Protein AF-A0A2D7L7L6-F1 (afdb_monomer_lite)

Sequence (469 aa):
MKVVTRQFTAPQSDILLRILAHRPRNQDELLLHSGGPVTDLSGHSMLPALDSLRFLFFEPWGVEHSDGSALAGEVILGSPPPLVMIRQRMVDGRWISEEETRPASLDEALSEISEHEVNVQHSGAYSTPVTPGGFAGLLGYDLGRWSNSVRLAHTPAPGTLLGVLWRCDAWWVEERESGELRLIALEGHDWLDDELPEFAPVEIPGRPEPRVPESESDSEHARKVEQIRDSIRGGHLYQVNYGRRWQSEMHGQPWDAFLRMTRSNPAPFASWMNVADHGWAVASASPERLLRLDSGLISTRPIKGTRARGANDAADLALRTELATSPKEMAEHLMLVDLERHDLSAVCEPGSVHWTDCRIEALANVQHLVSGVEGQLSSSTSAGEALSALFPGGSITGCPKVVTMSAIDELEQAPRSAWTGSIGHLNQSAGQADWNILIRTMEARSGPDNWHATVQAGGGVVIDSNPAD

Foldseek 3Di:
DAKDKDKDADDDPPLVLLVVVPDDLLAWFKKFAAAFDDDPLQFKIKGFDQQFKKKWKWAADDAQDDPDALLLLRFDFAFHFFIWIWMWTHDPNDTDTDDIDGHSAQLSVVVVQLVQFDQYDDPDDDDDQDAARFKFWWAWQLSLSRLGRGTFRFHDDGGDTRMMIGRGQWMWMQGPVNRMTMIMGDPPDPCVVDDSDDGDDDDQDDDDDDDFFDWDDLVLLLVLLVSNLVSVVVVSFFKFWAKIKTKDFDDDDVSSVLSVCCVPQPESRWMWIARNVQQKIKTFRFNFWLWWWAPQKIKGKDWWFKDWAAPDPVRRVVSQVCRVPPPVRVVVRVVLLVVVLVLVCVFADPPFWDKADFDWDDTDTMIITMIMIIGGGDPPHFPSNSCSSCPQPCQNQHPPRNSSVRNNCVSVVHGRRRAQIWTWIDNRSNRTIIIGGRARMWMWGDDPPTIMIMHMDTHIRGNPDRSSD

Secondary structure (DSSP, 8-state):
--EEEEEESSPPTTHHHHHHHTS-TTS-EEEEE--SS--TTSSEEEEE--SSEEEEEEPPS------S-GGGT---B-PPSPPEEEEEEEETTEEEEEEEE--SSHHHHHHHHHTTS-------S---S--TTEEEEEE-GGGHHHHS-B--SSPPPTT-EEEEEEEESEEEEEETTTTEEEEEEETT-GGGG---PPPPP---PPPPPP---B---HHHHHHHHHHHHHHHHTTS-SEEEEEEEEEEEE-S-HHHHHHHHHHHS--TEEEEEEEGGGTEEEEEEE--EEEEEETTEEEEE-EEEEEEPPSSHHHHHHHHHHHHH-HHHHHHHHHHHHHHHHHHHTTBPTT--EEEEEEEEE-SSEEEEEEEEEEEBPTT--HHHHHHHHPSPHHHHEESHHHHHHHHHHHH-S--TTTTSEEEEEETTTTEEEEE---SEEEEEE-SSSEEEEEEEEEEE-TT--TT-

pLDDT: mean 91.41, std 7.71, range [44.19, 98.88]

Radius of gyration: 21.67 Å; chains: 1; bounding box: 55×52×61 Å

Structure (mmCIF, N/CA/C/O backbone):
data_AF-A0A2D7L7L6-F1
#
_entry.id   AF-A0A2D7L7L6-F1
#
loop_
_atom_site.group_PDB
_atom_site.id
_atom_site.type_symbol
_atom_site.label_atom_id
_atom_site.label_alt_id
_atom_site.label_comp_id
_atom_site.label_asym_id
_atom_site.label_entity_id
_atom_site.label_seq_id
_atom_site.pdbx_PDB_ins_code
_atom_site.Cartn_x
_atom_site.Cartn_y
_atom_site.Cartn_z
_atom_site.occupancy
_atom_site.B_iso_or_equiv
_atom_site.auth_seq_id
_atom_site.auth_comp_id
_atom_site.auth_asym_id
_atom_site.auth_atom_id
_atom_site.pdbx_PDB_model_num
ATOM 1 N N . MET A 1 1 ? -7.674 5.287 27.754 1.00 83.75 1 MET A N 1
ATOM 2 C CA . MET A 1 1 ? -8.467 4.038 27.868 1.00 83.75 1 MET A CA 1
ATOM 3 C C . MET A 1 1 ? -7.544 2.885 28.260 1.00 83.75 1 MET A C 1
ATOM 5 O O . MET A 1 1 ? -6.334 3.038 28.100 1.00 83.75 1 MET A O 1
ATOM 9 N N . LYS A 1 2 ? -8.054 1.782 28.822 1.00 87.94 2 LYS A N 1
ATOM 10 C CA . LYS A 1 2 ? -7.248 0.569 29.058 1.00 87.94 2 LYS A CA 1
ATOM 11 C C . LYS A 1 2 ? -7.347 -0.375 27.863 1.00 87.94 2 LYS A C 1
ATOM 13 O O . LYS A 1 2 ? -8.358 -0.369 27.165 1.00 87.94 2 LYS A O 1
ATOM 18 N N . VAL A 1 3 ? -6.308 -1.180 27.667 1.00 89.88 3 VAL A N 1
ATOM 19 C CA . VAL A 1 3 ? -6.281 -2.269 26.685 1.00 89.88 3 VAL A CA 1
ATOM 20 C C . VAL A 1 3 ? -6.480 -3.591 27.418 1.00 89.88 3 VAL A C 1
ATOM 22 O O . VAL A 1 3 ? -5.877 -3.817 28.468 1.00 89.88 3 VAL A O 1
ATOM 25 N N . VAL A 1 4 ? -7.329 -4.450 26.865 1.00 91.56 4 VAL A N 1
ATOM 26 C CA . VAL A 1 4 ? -7.594 -5.804 27.352 1.00 91.56 4 VAL A CA 1
ATOM 27 C C . VAL A 1 4 ? -7.119 -6.796 26.295 1.00 91.56 4 VAL A C 1
ATOM 29 O O . VAL A 1 4 ? -7.424 -6.641 25.112 1.00 91.56 4 VAL A O 1
ATOM 32 N N . THR A 1 5 ? -6.392 -7.825 26.732 1.00 91.25 5 THR A N 1
ATOM 33 C CA . THR A 1 5 ? -5.881 -8.885 25.856 1.00 91.25 5 THR A CA 1
ATOM 34 C C . THR A 1 5 ? -6.440 -10.238 26.282 1.00 91.25 5 THR A C 1
ATOM 36 O O . THR A 1 5 ? -6.326 -10.616 27.449 1.00 91.25 5 THR A O 1
ATOM 39 N N . ARG A 1 6 ? -7.008 -10.988 25.333 1.00 91.69 6 ARG A N 1
ATOM 40 C CA . ARG A 1 6 ? -7.386 -12.401 25.488 1.00 91.69 6 ARG A CA 1
ATOM 41 C C . ARG A 1 6 ? -6.492 -13.261 24.599 1.00 91.69 6 ARG A C 1
ATOM 43 O O . ARG A 1 6 ? -6.263 -12.924 23.442 1.00 91.69 6 ARG A O 1
ATOM 50 N N . GLN A 1 7 ? -5.998 -14.367 25.141 1.00 89.38 7 GLN A N 1
ATOM 51 C CA . GLN A 1 7 ? -5.117 -15.305 24.445 1.00 89.38 7 GLN A CA 1
ATOM 52 C C . GLN A 1 7 ? -5.858 -16.612 24.164 1.00 89.38 7 GLN A C 1
ATOM 54 O O . GLN A 1 7 ? -6.589 -17.113 25.020 1.00 89.38 7 GLN A O 1
ATOM 59 N N . PHE A 1 8 ? -5.641 -17.166 22.975 1.00 87.31 8 PHE A N 1
ATOM 60 C CA . PHE A 1 8 ? -6.242 -18.405 22.500 1.00 87.31 8 PHE A CA 1
ATOM 61 C C . PHE A 1 8 ? -5.126 -19.343 22.035 1.00 87.31 8 PHE A C 1
ATOM 63 O O . PHE A 1 8 ? -4.297 -18.986 21.196 1.00 87.31 8 PHE A O 1
ATOM 70 N N . THR A 1 9 ? -5.082 -20.547 22.603 1.00 73.94 9 THR A N 1
ATOM 71 C CA . THR A 1 9 ? -4.062 -21.554 22.296 1.00 73.94 9 THR A CA 1
ATOM 72 C C . THR A 1 9 ? -4.575 -22.544 21.251 1.00 73.94 9 THR A C 1
ATOM 74 O O . THR A 1 9 ? -5.731 -22.958 21.299 1.00 73.94 9 THR A O 1
ATOM 77 N N . ALA A 1 10 ? -3.704 -22.935 20.315 1.00 63.47 10 ALA A N 1
ATOM 78 C CA . ALA A 1 10 ? -4.010 -23.859 19.214 1.00 63.47 10 ALA A CA 1
ATOM 79 C C . ALA A 1 10 ? -5.203 -23.445 18.313 1.00 63.47 10 ALA A C 1
ATOM 81 O O . ALA A 1 10 ? -6.125 -24.241 18.108 1.00 63.47 10 ALA A O 1
ATOM 82 N N . PRO A 1 11 ? -5.206 -22.221 17.749 1.00 66.06 11 PRO A N 1
ATOM 83 C CA . PRO A 1 11 ? -6.185 -21.830 16.742 1.00 66.06 11 PRO A CA 1
ATOM 84 C C . PRO A 1 11 ? -6.071 -22.710 15.486 1.00 66.06 11 PRO A C 1
ATOM 86 O O . PRO A 1 11 ? -5.034 -23.311 15.194 1.00 66.06 11 PRO A O 1
ATOM 89 N N . GLN A 1 12 ? -7.160 -22.784 14.721 1.00 71.06 12 GLN A N 1
ATOM 90 C CA . GLN A 1 12 ? -7.157 -23.449 13.418 1.00 71.06 12 GLN A CA 1
ATOM 91 C C . GLN A 1 12 ? -6.136 -22.781 12.482 1.00 71.06 12 GLN A C 1
ATOM 93 O O . GLN A 1 12 ? -5.906 -21.579 12.573 1.00 71.06 12 GLN A O 1
ATOM 98 N N . SER A 1 13 ? -5.567 -23.526 11.530 1.00 75.50 13 SER A N 1
ATOM 99 C CA . SER A 1 13 ? -4.729 -22.905 10.497 1.00 75.50 13 SER A CA 1
ATOM 100 C C . SER A 1 13 ? -5.530 -21.864 9.713 1.00 75.50 13 SER A C 1
ATOM 102 O O . SER A 1 13 ? -6.710 -22.093 9.409 1.00 75.50 13 SER A O 1
ATOM 104 N N . ASP A 1 14 ? -4.885 -20.756 9.351 1.00 83.75 14 ASP A N 1
ATOM 105 C CA . ASP A 1 14 ? -5.500 -19.673 8.579 1.00 83.75 14 ASP A CA 1
ATOM 106 C C . ASP A 1 14 ? -6.738 -19.076 9.275 1.00 83.75 14 ASP A C 1
ATOM 108 O O . ASP A 1 14 ? -7.714 -18.692 8.623 1.00 83.75 14 ASP A O 1
ATOM 112 N N . ILE A 1 15 ? -6.733 -19.025 10.613 1.00 90.44 15 ILE A N 1
ATOM 113 C CA . ILE A 1 15 ? -7.902 -18.636 11.413 1.00 90.44 15 ILE A CA 1
ATOM 114 C C . ILE A 1 15 ? -8.471 -17.275 11.006 1.00 90.44 15 ILE A C 1
ATOM 116 O O . ILE A 1 15 ? -9.685 -17.130 10.905 1.00 90.44 15 ILE A O 1
ATOM 120 N N . LEU A 1 16 ? -7.626 -16.293 10.683 1.00 93.75 16 LEU A N 1
ATOM 121 C CA . LEU A 1 16 ? -8.101 -14.968 10.273 1.00 93.75 16 LEU A CA 1
ATOM 122 C C . LEU A 1 16 ? -8.796 -14.993 8.904 1.00 93.75 16 LEU A C 1
ATOM 124 O O . LEU A 1 16 ? -9.807 -14.316 8.713 1.00 93.75 16 LEU A O 1
ATOM 128 N N . LEU A 1 17 ? -8.309 -15.820 7.969 1.00 93.25 17 LEU A N 1
ATOM 129 C CA . LEU A 1 17 ? -8.978 -16.043 6.684 1.00 93.25 17 LEU A CA 1
ATOM 130 C C . LEU A 1 17 ? -10.334 -16.723 6.891 1.00 93.25 17 LEU A C 1
ATOM 132 O O . LEU A 1 17 ? -11.299 -16.376 6.213 1.00 93.25 17 LEU A O 1
ATOM 136 N N . ARG A 1 18 ? -10.425 -17.654 7.848 1.00 92.25 18 ARG A N 1
ATOM 137 C CA . ARG A 1 18 ? -11.686 -18.307 8.220 1.00 92.25 18 ARG A CA 1
ATOM 138 C C . ARG A 1 18 ? -12.674 -17.326 8.838 1.00 92.25 18 ARG A C 1
ATOM 140 O O . ARG A 1 18 ? -13.819 -17.311 8.398 1.00 92.25 18 ARG A O 1
ATOM 147 N N . ILE A 1 19 ? -12.241 -16.489 9.785 1.00 91.31 19 ILE A N 1
ATOM 148 C CA . ILE A 1 19 ? -13.092 -15.455 10.396 1.00 91.31 19 ILE A CA 1
ATOM 149 C C . ILE A 1 19 ? -13.698 -14.575 9.299 1.00 91.31 19 ILE A C 1
ATOM 151 O O . ILE A 1 19 ? -14.915 -14.416 9.248 1.00 91.31 19 ILE A O 1
ATOM 155 N N . LEU A 1 20 ? -12.874 -14.060 8.380 1.00 92.38 20 LEU A N 1
ATOM 156 C CA . LEU A 1 20 ? -13.361 -13.230 7.277 1.00 92.38 20 LEU A CA 1
ATOM 157 C C . LEU A 1 20 ? -14.270 -13.991 6.309 1.00 92.38 20 LEU A C 1
ATOM 159 O O . LEU A 1 20 ? -15.306 -13.467 5.921 1.00 92.38 20 LEU A O 1
ATOM 163 N N . ALA A 1 21 ? -13.942 -15.237 5.957 1.00 90.81 21 ALA A N 1
ATOM 164 C CA . ALA A 1 21 ? -14.760 -16.052 5.056 1.00 90.81 21 ALA A CA 1
ATOM 165 C C . ALA A 1 21 ? -16.200 -16.279 5.549 1.00 90.81 21 ALA A C 1
ATOM 167 O O . ALA A 1 21 ? -17.084 -16.511 4.726 1.00 90.81 21 ALA A O 1
ATOM 168 N N . HIS A 1 22 ? -16.438 -16.199 6.862 1.00 87.44 22 HIS A N 1
ATOM 169 C CA . HIS A 1 22 ? -17.763 -16.363 7.467 1.00 87.44 22 HIS A CA 1
ATOM 170 C C . HIS A 1 22 ? -18.472 -15.027 7.750 1.00 87.44 22 HIS A C 1
ATOM 172 O O . HIS A 1 22 ? -19.612 -15.037 8.221 1.00 87.44 22 HIS A O 1
ATOM 178 N N . ARG A 1 23 ? -17.841 -13.878 7.461 1.00 86.31 23 ARG A N 1
ATOM 179 C CA . ARG A 1 23 ? -18.483 -12.564 7.582 1.00 86.31 23 ARG A CA 1
ATOM 180 C C . ARG A 1 23 ? -19.318 -12.228 6.337 1.00 86.31 23 ARG A C 1
ATOM 182 O O . ARG A 1 23 ? -18.954 -12.601 5.219 1.00 86.31 23 ARG A O 1
ATOM 189 N N . PRO A 1 24 ? -20.440 -11.505 6.502 1.00 82.38 24 PRO A N 1
ATOM 190 C CA . PRO A 1 24 ? -21.170 -10.929 5.379 1.00 82.38 24 PRO A CA 1
ATOM 191 C C . PRO A 1 24 ? -20.285 -9.980 4.556 1.00 82.38 24 PRO A C 1
ATOM 193 O O . PRO A 1 24 ? -19.643 -9.095 5.108 1.00 82.38 24 PRO A O 1
ATOM 196 N N . ARG A 1 25 ? -20.304 -10.110 3.223 1.00 82.06 25 ARG A N 1
ATOM 197 C CA . ARG A 1 25 ? -19.483 -9.292 2.300 1.00 82.06 25 ARG A CA 1
ATOM 198 C C . ARG A 1 25 ? -20.045 -7.901 1.993 1.00 82.06 25 ARG A C 1
ATOM 200 O O . ARG A 1 25 ? -19.549 -7.209 1.112 1.00 82.06 25 ARG A O 1
ATOM 207 N N . ASN A 1 26 ? -21.118 -7.507 2.670 1.00 82.62 26 ASN A N 1
ATOM 208 C CA . ASN A 1 26 ? -21.762 -6.201 2.517 1.00 82.62 26 ASN A CA 1
ATOM 209 C C . ASN A 1 26 ? -21.235 -5.158 3.516 1.00 82.62 26 ASN A C 1
ATOM 211 O O . ASN A 1 26 ? -21.843 -4.100 3.661 1.00 82.62 26 ASN A O 1
ATOM 215 N N . GLN A 1 27 ? -20.143 -5.470 4.211 1.00 91.88 27 GLN A N 1
ATOM 216 C CA . GLN A 1 27 ? -19.455 -4.590 5.145 1.00 91.88 27 GLN A CA 1
ATOM 217 C C . GLN A 1 27 ? -18.013 -4.374 4.691 1.00 91.88 27 GLN A C 1
ATOM 219 O O . GLN A 1 27 ? -17.491 -5.125 3.860 1.00 91.88 27 GLN A O 1
ATOM 224 N N . ASP A 1 28 ? -17.388 -3.339 5.242 1.00 97.19 28 ASP A N 1
ATOM 225 C CA . ASP A 1 28 ? -15.974 -3.094 5.010 1.00 97.19 28 ASP A CA 1
ATOM 226 C C . ASP A 1 28 ? -15.135 -4.233 5.602 1.00 97.19 28 ASP A C 1
ATOM 228 O O . ASP A 1 28 ? -15.452 -4.792 6.655 1.00 97.19 28 ASP A O 1
ATOM 232 N N . GLU A 1 29 ? -14.049 -4.579 4.921 1.00 97.75 29 GLU A N 1
ATOM 233 C CA . GLU A 1 29 ? -13.132 -5.632 5.340 1.00 97.75 29 GLU A CA 1
ATOM 234 C C . GLU A 1 29 ? -11.691 -5.171 5.167 1.00 97.75 29 GLU A C 1
ATOM 236 O O . GLU A 1 29 ? -11.353 -4.526 4.175 1.00 97.75 29 GLU A O 1
ATOM 241 N N . LEU A 1 30 ? -10.833 -5.558 6.109 1.00 98.50 30 LEU A N 1
ATOM 242 C CA . LEU A 1 30 ? -9.394 -5.337 6.059 1.00 98.50 30 LEU A CA 1
ATOM 243 C C . LEU A 1 30 ? -8.694 -6.547 6.677 1.00 98.50 30 LEU A C 1
ATOM 245 O O . LEU A 1 30 ? -9.057 -6.995 7.761 1.00 98.50 30 LEU A O 1
ATOM 249 N N . LEU A 1 31 ? -7.686 -7.071 5.992 1.00 98.50 31 LEU A N 1
ATOM 250 C CA . LEU A 1 31 ? -6.783 -8.094 6.502 1.00 98.50 31 LEU A CA 1
ATOM 251 C C . LEU A 1 31 ? -5.353 -7.711 6.153 1.00 98.50 31 LEU A C 1
ATOM 253 O O . LEU A 1 31 ? -5.036 -7.520 4.978 1.00 98.50 31 LEU A O 1
ATOM 257 N N . LEU A 1 32 ? -4.486 -7.688 7.157 1.00 98.12 32 LEU A N 1
ATOM 258 C CA . LEU A 1 32 ? -3.041 -7.601 6.984 1.00 98.12 32 LEU A CA 1
ATOM 259 C C . LEU A 1 32 ? -2.487 -9.015 7.197 1.00 98.12 32 LEU A C 1
ATOM 261 O O . LEU A 1 32 ? -2.417 -9.498 8.322 1.00 98.12 32 LEU A O 1
ATOM 265 N N . HIS A 1 33 ? -2.192 -9.734 6.119 1.00 96.19 33 HIS A N 1
ATOM 266 C CA . HIS A 1 33 ? -1.905 -11.166 6.143 1.00 96.19 33 HIS A CA 1
ATOM 267 C C . HIS A 1 33 ? -0.435 -11.461 5.838 1.00 96.19 33 HIS A C 1
ATOM 269 O O . HIS A 1 33 ? 0.049 -11.215 4.734 1.00 96.19 33 HIS A O 1
ATOM 275 N N . SER A 1 34 ? 0.252 -12.090 6.787 1.00 94.19 34 SER A N 1
ATOM 276 C CA . SER A 1 34 ? 1.603 -12.594 6.559 1.00 94.19 34 SER A CA 1
ATOM 277 C C . SER A 1 34 ? 1.564 -14.022 6.029 1.00 94.19 34 SER A C 1
ATOM 279 O O . SER A 1 34 ? 1.130 -14.945 6.717 1.00 94.19 34 SER A O 1
ATOM 281 N N . GLY A 1 35 ? 2.076 -14.224 4.818 1.00 90.38 35 GLY A N 1
ATOM 282 C CA . GLY A 1 35 ? 2.288 -15.539 4.219 1.00 90.38 35 GLY A CA 1
ATOM 283 C C . GLY A 1 35 ? 3.767 -15.924 4.117 1.00 90.38 35 GLY A C 1
ATOM 284 O O . GLY A 1 35 ? 4.674 -15.163 4.443 1.00 90.38 35 GLY A O 1
ATOM 285 N N . GLY A 1 36 ? 4.021 -17.126 3.602 1.00 86.25 36 GLY A N 1
ATOM 286 C CA . GLY A 1 36 ? 5.350 -17.558 3.150 1.00 86.25 36 GLY A CA 1
ATOM 287 C C . GLY A 1 36 ? 6.209 -18.118 4.282 1.00 86.25 36 GLY A C 1
ATOM 288 O O . GLY A 1 36 ? 5.664 -18.506 5.316 1.00 86.25 36 GLY A O 1
ATOM 289 N N . PRO A 1 37 ? 7.538 -18.208 4.116 1.00 83.81 37 PRO A N 1
ATOM 290 C CA . PRO A 1 37 ? 8.434 -18.540 5.222 1.00 83.81 37 PRO A CA 1
ATOM 291 C C . PRO A 1 37 ? 8.235 -17.560 6.382 1.00 83.81 37 PRO A C 1
ATOM 293 O O . PRO A 1 37 ? 8.001 -16.377 6.139 1.00 83.81 37 PRO A O 1
ATOM 296 N N . VAL A 1 38 ? 8.308 -18.045 7.623 1.00 86.31 38 VAL A N 1
ATOM 297 C CA . VAL A 1 38 ? 8.290 -17.178 8.809 1.00 86.31 38 VAL A CA 1
ATOM 298 C C . VAL A 1 38 ? 9.640 -16.472 8.893 1.00 86.31 38 VAL A C 1
ATOM 300 O O . VAL A 1 38 ? 10.677 -17.119 9.032 1.00 86.31 38 VAL A O 1
ATOM 303 N N . THR A 1 39 ? 9.618 -15.152 8.744 1.00 84.88 39 THR A N 1
ATOM 304 C CA . THR A 1 39 ? 10.776 -14.261 8.840 1.00 84.88 39 THR A CA 1
ATOM 305 C C . THR A 1 39 ? 10.422 -13.077 9.733 1.00 84.88 39 THR A C 1
ATOM 307 O O . THR A 1 39 ? 9.288 -12.928 10.190 1.00 84.88 39 THR A O 1
ATOM 310 N N . ASP A 1 40 ? 11.384 -12.194 9.954 1.00 82.38 40 ASP A N 1
ATOM 311 C CA . ASP A 1 40 ? 11.185 -10.931 10.663 1.00 82.38 40 ASP A CA 1
ATOM 312 C C . ASP A 1 40 ? 10.211 -9.959 9.960 1.00 82.38 40 ASP A C 1
ATOM 314 O O . ASP A 1 40 ? 9.752 -8.994 10.575 1.00 82.38 40 ASP A O 1
ATOM 318 N N . LEU A 1 41 ? 9.862 -10.211 8.692 1.00 86.19 41 LEU A N 1
ATOM 319 C CA . LEU A 1 41 ? 8.840 -9.465 7.944 1.00 86.19 41 LEU A CA 1
ATOM 320 C C . LEU A 1 41 ? 7.451 -10.096 8.019 1.00 86.19 41 LEU A C 1
ATOM 322 O O . LEU A 1 41 ? 6.463 -9.391 7.873 1.00 86.19 41 LEU A O 1
ATOM 326 N N . SER A 1 42 ? 7.370 -11.407 8.239 1.00 89.75 42 SER A N 1
ATOM 327 C CA . SER A 1 42 ? 6.133 -12.180 8.117 1.00 89.75 42 SER A CA 1
ATOM 328 C C . SER A 1 42 ? 5.700 -12.801 9.448 1.00 89.75 42 SER A C 1
ATOM 330 O O . SER A 1 42 ? 5.069 -13.855 9.466 1.00 89.75 42 SER A O 1
ATOM 332 N N . GLY A 1 43 ? 6.067 -12.195 10.578 1.00 91.06 43 GLY A N 1
ATOM 333 C CA . GLY A 1 43 ? 5.808 -12.761 11.906 1.00 91.06 43 GLY A CA 1
ATOM 334 C C . GLY A 1 43 ? 4.335 -12.747 12.330 1.00 91.06 43 GLY A C 1
ATOM 335 O O . GLY A 1 43 ? 3.938 -13.576 13.147 1.00 91.06 43 GLY A O 1
ATOM 336 N N . HIS A 1 44 ? 3.516 -11.845 11.772 1.00 93.94 44 HIS A N 1
ATOM 337 C CA . HIS A 1 44 ? 2.165 -11.585 12.276 1.00 93.94 44 HIS A CA 1
ATOM 338 C C . HIS A 1 44 ? 1.123 -11.415 11.167 1.00 93.94 44 HIS A C 1
ATOM 340 O O . HIS A 1 44 ? 1.348 -10.677 10.210 1.00 93.94 44 HIS A O 1
ATOM 346 N N . SER A 1 45 ? -0.046 -12.034 11.333 1.00 96.19 45 SER A N 1
ATOM 347 C CA . SER A 1 45 ? -1.259 -11.677 10.583 1.00 96.19 45 SER A CA 1
ATOM 348 C C . SER A 1 45 ? -2.230 -10.948 11.508 1.00 96.19 45 SER A C 1
ATOM 350 O O . SER A 1 45 ? -2.318 -11.266 12.693 1.00 96.19 45 SER A O 1
ATOM 352 N N . MET A 1 46 ? -2.949 -9.956 10.990 1.00 97.25 46 MET A N 1
ATOM 353 C CA . MET A 1 46 ? -3.754 -9.038 11.790 1.00 97.25 46 MET A CA 1
ATOM 354 C C . MET A 1 46 ? -5.087 -8.720 11.108 1.00 97.25 46 MET A C 1
ATOM 356 O O . MET A 1 46 ? -5.136 -8.404 9.918 1.00 97.25 46 MET A O 1
ATOM 360 N N . LEU A 1 47 ? -6.166 -8.791 11.885 1.00 97.50 47 LEU A N 1
ATOM 361 C CA . LEU A 1 47 ? -7.536 -8.499 11.471 1.00 97.50 47 LEU A CA 1
ATOM 362 C C . LEU A 1 47 ? -8.136 -7.442 12.420 1.00 97.50 47 LEU A C 1
ATOM 364 O O . LEU A 1 47 ? -8.488 -7.783 13.554 1.00 97.50 47 LEU A O 1
ATOM 368 N N . PRO A 1 48 ? -8.236 -6.173 11.989 1.00 97.81 48 PRO A N 1
ATOM 369 C CA . PRO A 1 48 ? -8.827 -5.101 12.787 1.00 97.81 48 PRO A CA 1
ATOM 370 C C . PRO A 1 48 ? -10.361 -5.106 12.787 1.00 97.81 48 PRO A C 1
ATOM 372 O O . PRO A 1 48 ? -11.004 -5.592 11.851 1.00 97.81 48 PRO A O 1
ATOM 375 N N . ALA A 1 49 ? -10.945 -4.518 13.831 1.00 96.69 49 ALA A N 1
ATOM 376 C CA . ALA A 1 49 ? -12.350 -4.116 13.874 1.00 96.69 49 ALA A CA 1
ATOM 377 C C . ALA A 1 49 ? -12.556 -2.803 13.103 1.00 96.69 49 ALA A C 1
ATOM 379 O O . ALA A 1 49 ? -11.774 -1.867 13.263 1.00 96.69 49 ALA A O 1
ATOM 380 N N . LEU A 1 50 ? -13.592 -2.749 12.257 1.00 97.12 50 LEU A N 1
ATOM 381 C CA . LEU A 1 50 ? -13.895 -1.630 11.345 1.00 97.12 50 LEU A CA 1
ATOM 382 C C . LEU A 1 50 ? -15.287 -1.034 11.623 1.00 97.12 50 LEU A C 1
ATOM 384 O O . LEU A 1 50 ? -16.056 -0.733 10.713 1.00 97.12 50 LEU A O 1
ATOM 388 N N . ASP A 1 51 ? -15.641 -0.928 12.896 1.00 94.44 51 ASP A N 1
ATOM 389 C CA . ASP A 1 51 ? -16.995 -0.681 13.402 1.00 94.44 51 ASP A CA 1
ATOM 390 C C . ASP A 1 51 ? -17.132 0.650 14.157 1.00 94.44 51 ASP A C 1
ATOM 392 O O . ASP A 1 51 ? -18.153 0.897 14.797 1.00 94.44 51 ASP A O 1
ATOM 396 N N . SER A 1 52 ? -16.134 1.533 14.054 1.00 95.94 52 SER A N 1
ATOM 397 C CA . SER A 1 52 ? -16.117 2.819 14.756 1.00 95.94 52 SER A CA 1
ATOM 398 C C . SER A 1 52 ? -16.195 4.018 13.798 1.00 95.94 52 SER A C 1
ATOM 400 O O . SER A 1 52 ? -17.281 4.473 13.434 1.00 95.94 52 SER A O 1
ATOM 402 N N . LEU A 1 53 ? -15.050 4.552 13.383 1.00 97.75 53 LEU A N 1
ATOM 403 C CA . LEU A 1 53 ? -14.898 5.707 12.506 1.00 97.75 53 LEU A CA 1
ATOM 404 C C . LEU A 1 53 ? -14.113 5.310 11.260 1.00 97.75 53 LEU A C 1
ATOM 406 O O . LEU A 1 53 ? -13.216 4.468 11.331 1.00 97.75 53 LEU A O 1
ATOM 410 N N . ARG A 1 54 ? -14.387 5.979 10.142 1.00 98.62 54 ARG A N 1
ATOM 411 C CA . ARG A 1 54 ? -13.506 5.958 8.975 1.00 98.62 54 ARG A CA 1
ATOM 412 C C . ARG A 1 54 ? -13.324 7.343 8.380 1.00 98.62 54 ARG A C 1
ATOM 414 O O . ARG A 1 54 ? -14.225 8.177 8.448 1.00 98.62 54 ARG A O 1
ATOM 421 N N . PHE A 1 55 ? -12.173 7.548 7.766 1.00 98.88 55 PHE A N 1
ATOM 422 C CA . PHE A 1 55 ? -11.849 8.700 6.944 1.00 98.88 55 PHE A CA 1
ATOM 423 C C . PHE A 1 55 ? -11.712 8.237 5.505 1.00 98.88 55 PHE A C 1
ATOM 425 O O . PHE A 1 55 ? -11.027 7.254 5.229 1.00 98.88 55 PHE A O 1
ATOM 432 N N . LEU A 1 56 ? -12.389 8.933 4.603 1.00 98.88 56 LEU A N 1
ATOM 433 C CA . LEU A 1 56 ? -12.343 8.685 3.169 1.00 98.88 56 LEU A CA 1
ATOM 434 C C . LEU A 1 56 ? -11.664 9.867 2.491 1.00 98.88 56 LEU A C 1
ATOM 436 O O . LEU A 1 56 ? -12.022 11.013 2.763 1.00 98.88 56 LEU A O 1
ATOM 440 N N . PHE A 1 57 ? -10.729 9.585 1.590 1.00 98.75 57 PHE A N 1
ATOM 441 C CA . PHE A 1 57 ? -10.044 10.604 0.801 1.00 98.75 57 PHE A CA 1
ATOM 442 C C . PHE A 1 57 ? -10.578 10.596 -0.624 1.00 98.75 57 PHE A C 1
ATOM 444 O O . PHE A 1 57 ? -10.545 9.561 -1.288 1.00 98.75 57 PHE A O 1
ATOM 451 N N . PHE A 1 58 ? -11.039 11.738 -1.115 1.00 98.50 58 PHE A N 1
ATOM 452 C CA . PHE A 1 58 ? -11.617 11.876 -2.444 1.00 98.50 58 PHE A CA 1
ATOM 453 C C . PHE A 1 58 ? -10.859 12.885 -3.291 1.00 98.50 58 PHE A C 1
ATOM 455 O O . PHE A 1 58 ? -10.404 13.924 -2.807 1.00 98.50 58 PHE A O 1
ATOM 462 N N . GLU A 1 59 ? -10.811 12.597 -4.589 1.00 97.31 59 GLU A N 1
ATOM 463 C CA . GLU A 1 59 ? -10.330 13.537 -5.589 1.00 97.31 59 GLU A CA 1
ATOM 464 C C . GLU A 1 59 ? -11.172 14.821 -5.557 1.00 97.31 59 GLU A C 1
ATOM 466 O O . GLU A 1 59 ? -12.399 14.753 -5.729 1.00 97.31 59 GLU A O 1
ATOM 471 N N . PRO A 1 60 ? -10.555 15.997 -5.358 1.00 95.69 60 PRO A N 1
ATOM 472 C CA . PRO A 1 60 ? -11.281 17.253 -5.373 1.00 95.69 60 PRO A CA 1
ATOM 473 C C . PRO A 1 60 ? -11.756 17.623 -6.780 1.00 95.69 60 PRO A C 1
ATOM 475 O O . PRO A 1 60 ? -11.242 17.177 -7.802 1.00 95.69 60 PRO A O 1
ATOM 478 N N . TRP A 1 61 ? -12.728 18.531 -6.839 1.00 91.06 61 TRP A N 1
ATOM 479 C CA . TRP A 1 61 ? -13.041 19.224 -8.083 1.00 91.06 61 TRP A CA 1
ATOM 480 C C . TRP A 1 61 ? -11.937 20.228 -8.410 1.00 91.06 61 TRP A C 1
ATOM 482 O O . TRP A 1 61 ? -11.675 21.152 -7.641 1.00 91.06 61 TRP A O 1
ATOM 492 N N . GLY A 1 62 ? -11.332 20.075 -9.579 1.00 75.81 62 GLY A N 1
ATOM 493 C CA . GLY A 1 62 ? -10.325 20.981 -10.106 1.00 75.81 62 GLY A CA 1
ATOM 494 C C . GLY A 1 62 ? -9.807 20.445 -11.429 1.00 75.81 62 GLY A C 1
ATOM 495 O O . GLY A 1 62 ? -9.815 19.239 -11.650 1.00 75.81 62 GLY A O 1
ATOM 496 N N . VAL A 1 63 ? -9.405 21.340 -12.326 1.00 60.62 63 VAL A N 1
ATOM 497 C CA . VAL A 1 63 ? -8.704 20.936 -13.542 1.00 60.62 63 VAL A CA 1
ATOM 498 C C . VAL A 1 63 ? -7.228 21.199 -13.302 1.00 60.62 63 VAL A C 1
ATOM 500 O O . VAL A 1 63 ? -6.816 22.355 -13.202 1.00 60.62 63 VAL A O 1
ATOM 503 N N . GLU A 1 64 ? -6.449 20.134 -13.149 1.00 65.75 64 GLU A N 1
ATOM 504 C CA . GLU A 1 64 ? -4.997 20.230 -13.222 1.00 65.75 64 GLU A CA 1
ATOM 505 C C . GLU A 1 64 ? -4.603 20.118 -14.694 1.00 65.75 64 GLU A C 1
ATOM 507 O O . GLU A 1 64 ? -4.912 19.139 -15.369 1.00 65.75 64 GLU A O 1
ATOM 512 N N . HIS A 1 65 ? -3.977 21.165 -15.221 1.00 64.88 65 HIS A N 1
ATOM 513 C CA . HIS A 1 65 ? -3.341 21.117 -16.527 1.00 64.88 65 HIS A CA 1
ATOM 514 C C . HIS A 1 65 ? -1.839 21.203 -16.314 1.00 64.88 65 HIS A C 1
ATOM 516 O O . HIS A 1 65 ? -1.345 22.161 -15.714 1.00 64.88 65 HIS A O 1
ATOM 522 N N . SER A 1 66 ? -1.133 20.193 -16.808 1.00 65.19 66 SER A N 1
ATOM 523 C CA . SER A 1 66 ? 0.311 20.227 -16.967 1.00 65.19 66 SER A CA 1
ATOM 524 C C . SER A 1 66 ? 0.613 20.406 -18.454 1.00 65.19 66 SER A C 1
ATOM 526 O O . SER A 1 66 ? 0.511 19.454 -19.224 1.00 65.19 66 SER A O 1
ATOM 528 N N . ASP A 1 67 ? 0.943 21.633 -18.861 1.00 67.81 67 ASP A N 1
ATOM 529 C CA . ASP A 1 67 ? 1.506 21.908 -20.185 1.00 67.81 67 ASP A CA 1
ATOM 530 C C . ASP A 1 67 ? 3.036 21.780 -20.084 1.00 67.81 67 ASP A C 1
ATOM 532 O O . ASP A 1 67 ? 3.727 22.735 -19.731 1.00 67.81 67 ASP A O 1
ATOM 536 N N . GLY A 1 68 ? 3.568 20.584 -20.334 1.00 80.38 68 GLY A N 1
ATOM 537 C CA . GLY A 1 68 ? 5.008 20.309 -20.308 1.00 80.38 68 GLY A CA 1
ATOM 538 C C . GLY A 1 68 ? 5.309 18.818 -20.435 1.00 80.38 68 GLY A C 1
ATOM 539 O O . GLY A 1 68 ? 4.456 17.986 -20.127 1.00 80.38 68 GLY A O 1
ATOM 540 N N . SER A 1 69 ? 6.509 18.480 -20.910 1.00 91.81 69 SER A N 1
ATOM 541 C CA . SER A 1 69 ? 6.993 17.093 -20.945 1.00 91.81 69 SER A CA 1
ATOM 542 C C . SER A 1 69 ? 8.067 16.876 -19.882 1.00 91.81 69 SER A C 1
ATOM 544 O O . SER A 1 69 ? 9.190 17.381 -19.987 1.00 91.81 69 SER A O 1
ATOM 546 N N . ALA A 1 70 ? 7.753 16.063 -18.875 1.00 92.31 70 ALA A N 1
ATOM 547 C CA . ALA A 1 70 ? 8.716 15.673 -17.852 1.00 92.31 70 ALA A CA 1
ATOM 548 C C . ALA A 1 70 ? 9.855 14.841 -18.459 1.00 92.31 70 ALA A C 1
ATOM 550 O O . ALA A 1 70 ? 10.999 14.932 -18.009 1.00 92.31 70 ALA A O 1
ATOM 551 N N . LEU A 1 71 ? 9.575 14.106 -19.542 1.00 93.56 71 LEU A N 1
ATOM 552 C CA . LEU A 1 71 ? 10.598 13.418 -20.336 1.00 93.56 71 LEU A CA 1
ATOM 553 C C . LEU A 1 71 ? 11.588 14.390 -21.004 1.00 93.56 71 LEU A C 1
ATOM 555 O O . LEU A 1 71 ? 12.728 14.003 -21.270 1.00 93.56 71 LEU A O 1
ATOM 559 N N . ALA A 1 72 ? 11.197 15.645 -21.230 1.00 92.88 72 ALA A N 1
ATOM 560 C CA . ALA A 1 72 ? 12.063 16.727 -21.704 1.00 92.88 72 ALA A CA 1
ATOM 561 C C . ALA A 1 72 ? 12.609 17.623 -20.568 1.00 92.88 72 ALA A C 1
ATOM 563 O O . ALA A 1 72 ? 13.234 18.651 -20.831 1.00 92.88 72 ALA A O 1
ATOM 564 N N . GLY A 1 73 ? 12.384 17.249 -19.302 1.00 87.88 73 GLY A N 1
ATOM 565 C CA . GLY A 1 73 ? 12.812 18.016 -18.128 1.00 87.88 73 GLY A CA 1
ATOM 566 C C . GLY A 1 73 ? 11.900 19.191 -17.758 1.00 87.88 73 GLY A C 1
ATOM 567 O O . GLY A 1 73 ? 12.278 20.011 -16.921 1.00 87.88 73 GLY A O 1
ATOM 568 N N . GLU A 1 74 ? 10.711 19.286 -18.352 1.00 91.06 74 GLU A N 1
ATOM 569 C CA . GLU A 1 74 ? 9.713 20.310 -18.042 1.00 91.06 74 GLU A CA 1
ATOM 570 C C . GLU A 1 74 ? 8.748 19.773 -16.977 1.00 91.06 74 GLU A C 1
ATOM 572 O O . GLU A 1 74 ? 7.834 19.008 -17.272 1.00 91.06 74 GLU A O 1
ATOM 577 N N . VAL A 1 75 ? 8.964 20.158 -15.715 1.00 87.44 75 VAL A N 1
ATOM 578 C CA . VAL A 1 75 ? 8.129 19.729 -14.580 1.00 87.44 75 VAL A CA 1
ATOM 579 C C . VAL A 1 75 ? 7.387 20.916 -13.991 1.00 87.44 75 VAL A C 1
ATOM 581 O O . VAL A 1 75 ? 7.991 21.943 -13.670 1.00 87.44 75 VAL A O 1
ATOM 584 N N . ILE A 1 76 ? 6.081 20.755 -13.790 1.00 86.81 76 ILE A N 1
ATOM 585 C CA . ILE A 1 76 ? 5.239 21.773 -13.169 1.00 86.81 76 ILE A CA 1
ATOM 586 C C . ILE A 1 76 ? 5.080 21.454 -11.685 1.00 86.81 76 ILE A C 1
ATOM 588 O O . ILE A 1 76 ? 4.353 20.550 -11.273 1.00 86.81 76 ILE A O 1
ATOM 592 N N . LEU A 1 77 ? 5.773 22.241 -10.869 1.00 89.44 77 LEU A N 1
ATOM 593 C CA . LEU A 1 77 ? 5.654 22.187 -9.418 1.00 89.44 77 LEU A CA 1
ATOM 594 C C . LEU A 1 77 ? 4.427 22.973 -8.954 1.00 89.44 77 LEU A C 1
ATOM 596 O O . LEU A 1 77 ? 4.113 24.045 -9.477 1.00 89.44 77 LEU A O 1
ATOM 600 N N . GLY A 1 78 ? 3.760 22.465 -7.927 1.00 86.44 78 GLY A N 1
ATOM 601 C CA . GLY A 1 78 ? 2.631 23.139 -7.299 1.00 86.44 78 GLY A CA 1
ATOM 602 C C . GLY A 1 78 ? 1.776 22.181 -6.487 1.00 86.44 78 GLY A C 1
ATOM 603 O O . GLY A 1 78 ? 1.663 21.010 -6.825 1.00 86.44 78 GLY A O 1
ATOM 604 N N . SER A 1 79 ? 1.172 22.683 -5.415 1.00 86.06 79 SER A N 1
ATOM 605 C CA . SER A 1 79 ? 0.325 21.872 -4.535 1.00 86.06 79 SER A CA 1
ATOM 606 C C . SER A 1 79 ? -1.031 21.597 -5.182 1.00 86.06 79 SER A C 1
ATOM 608 O O . SER A 1 79 ? -1.641 22.578 -5.617 1.00 86.06 79 SER A O 1
ATOM 610 N N . PRO A 1 80 ? -1.540 20.349 -5.205 1.00 90.06 80 PRO A N 1
ATOM 611 C CA . PRO A 1 80 ? -2.885 20.014 -5.686 1.00 90.06 80 PRO A CA 1
ATOM 612 C C . PRO A 1 80 ? -3.979 20.892 -5.050 1.00 90.06 80 PRO A C 1
ATOM 614 O O . PRO A 1 80 ? -3.735 21.535 -4.023 1.00 90.06 80 PRO A O 1
ATOM 617 N N . PRO A 1 81 ? -5.198 20.982 -5.626 1.00 92.38 81 PRO A N 1
ATOM 618 C CA . PRO A 1 81 ? -6.320 21.516 -4.865 1.00 92.38 81 PRO A CA 1
ATOM 619 C C . PRO A 1 81 ? -6.430 20.773 -3.522 1.00 92.38 81 PRO A C 1
ATOM 621 O O . PRO A 1 81 ? -6.113 19.579 -3.470 1.00 92.38 81 PRO A O 1
ATOM 624 N N . PRO A 1 82 ? -6.877 21.440 -2.444 1.00 95.44 82 PRO A N 1
ATOM 625 C CA . PRO A 1 82 ? -7.032 20.785 -1.152 1.00 95.44 82 PRO A CA 1
ATOM 626 C C . PRO A 1 82 ? -7.844 19.493 -1.273 1.00 95.44 82 PRO A C 1
ATOM 628 O O . PRO A 1 82 ? -8.880 19.471 -1.950 1.00 95.44 82 PRO A O 1
ATOM 631 N N . LEU A 1 83 ? -7.338 18.433 -0.644 1.00 96.31 83 LEU A N 1
ATOM 632 C CA . LEU A 1 83 ? -7.926 17.097 -0.656 1.00 96.31 83 LEU A CA 1
ATOM 633 C C . LEU A 1 83 ? -9.352 17.161 -0.108 1.00 96.31 83 LEU A C 1
ATOM 635 O O . LEU A 1 83 ? -9.637 17.987 0.749 1.00 96.31 83 LEU A O 1
ATOM 639 N N . VAL A 1 84 ? -10.263 16.306 -0.567 1.00 98.44 84 VAL A N 1
ATOM 640 C CA . VAL A 1 84 ? -11.570 16.172 0.093 1.00 98.44 84 VAL A CA 1
ATOM 641 C C . VAL A 1 84 ? -11.480 15.013 1.070 1.00 98.44 84 VAL A C 1
ATOM 643 O O . VAL A 1 84 ? -11.361 13.866 0.646 1.00 98.44 84 VAL A O 1
ATOM 646 N N . MET A 1 85 ? -11.534 15.299 2.367 1.00 98.75 85 MET A N 1
ATOM 647 C CA . MET A 1 85 ? -11.527 14.278 3.409 1.00 98.75 85 MET A CA 1
ATOM 648 C C . MET A 1 85 ? -12.883 14.242 4.108 1.00 98.75 85 MET A C 1
ATOM 650 O O . MET A 1 85 ? -13.384 15.269 4.552 1.00 98.75 85 MET A O 1
ATOM 654 N N . ILE A 1 86 ? -13.500 13.062 4.192 1.00 98.81 86 ILE A N 1
ATOM 655 C CA . ILE A 1 86 ? -14.810 12.885 4.830 1.00 98.81 86 ILE A CA 1
ATOM 656 C C . ILE A 1 86 ? -14.677 11.929 6.008 1.00 98.81 86 ILE A C 1
ATOM 658 O O . ILE A 1 86 ? -14.343 10.756 5.817 1.00 98.81 86 ILE A O 1
ATOM 662 N N . ARG A 1 87 ? -15.012 12.403 7.213 1.00 98.75 87 ARG A N 1
ATOM 663 C CA . ARG A 1 87 ? -15.171 11.553 8.397 1.00 98.75 87 ARG A CA 1
ATOM 664 C C . ARG A 1 87 ? -16.569 10.957 8.425 1.00 98.75 87 ARG A C 1
ATOM 666 O O . ARG A 1 87 ? -17.579 11.660 8.317 1.00 98.75 87 ARG A O 1
ATOM 673 N N . GLN A 1 88 ? -16.628 9.651 8.637 1.00 98.69 88 GLN A N 1
ATOM 674 C CA . GLN A 1 88 ? -17.870 8.920 8.816 1.00 98.69 88 GLN A CA 1
ATOM 675 C C . GLN A 1 88 ? -17.831 8.075 10.085 1.00 98.69 88 GLN A C 1
ATOM 677 O O . GLN A 1 88 ? -16.774 7.599 10.499 1.00 98.69 88 GLN A O 1
ATOM 682 N N . ARG A 1 89 ? -19.001 7.872 10.689 1.00 98.31 89 ARG A N 1
ATOM 683 C CA . ARG A 1 89 ? -19.194 7.015 11.861 1.00 98.31 89 ARG A CA 1
ATOM 684 C C . ARG A 1 89 ? -20.120 5.860 11.538 1.00 98.31 89 ARG A C 1
ATOM 686 O O . ARG A 1 89 ? -21.119 6.048 10.844 1.00 98.31 89 ARG A O 1
ATOM 693 N N . MET A 1 90 ? -19.794 4.686 12.058 1.00 96.69 90 MET A N 1
ATOM 694 C CA . MET A 1 90 ? -20.664 3.525 12.004 1.00 96.69 90 MET A CA 1
ATOM 695 C C . MET A 1 90 ? -21.792 3.693 13.026 1.00 96.69 90 MET A C 1
ATOM 697 O O . MET A 1 90 ? -21.548 3.857 14.221 1.00 96.69 90 MET A O 1
ATOM 701 N N . VAL A 1 91 ? -23.038 3.663 12.558 1.00 95.56 91 VAL A N 1
ATOM 702 C CA . VAL A 1 91 ? -24.245 3.705 13.392 1.00 95.56 91 VAL A CA 1
ATOM 703 C C . VAL A 1 91 ? -25.228 2.677 12.848 1.00 95.56 91 VAL A C 1
ATOM 705 O O . VAL A 1 91 ? -25.598 2.734 11.676 1.00 95.56 91 VAL A O 1
ATOM 708 N N . ASP A 1 92 ? -25.628 1.714 13.680 1.00 91.12 92 ASP A N 1
ATOM 709 C CA . ASP A 1 92 ? -26.578 0.649 13.325 1.00 91.12 92 ASP A CA 1
ATOM 710 C C . ASP A 1 92 ? -26.230 -0.080 12.005 1.00 91.12 92 ASP A C 1
ATOM 712 O O . ASP A 1 92 ? -27.092 -0.364 11.168 1.00 91.12 92 ASP A O 1
ATOM 716 N N . GLY A 1 93 ? -24.937 -0.358 11.796 1.00 89.88 93 GLY A N 1
ATOM 717 C CA . GLY A 1 93 ? -24.430 -1.057 10.611 1.00 89.88 93 GLY A CA 1
ATOM 718 C C . GLY A 1 93 ? -24.391 -0.213 9.331 1.00 89.88 93 GLY A C 1
ATOM 719 O O . GLY A 1 93 ? -24.344 -0.776 8.236 1.00 89.88 93 GLY A O 1
ATOM 720 N N . ARG A 1 94 ? -24.451 1.120 9.440 1.00 93.94 94 ARG A N 1
ATOM 721 C CA . ARG A 1 94 ? -24.338 2.055 8.312 1.00 93.94 94 ARG A CA 1
ATOM 722 C C . ARG A 1 94 ? -23.337 3.165 8.601 1.00 93.94 94 ARG A C 1
ATOM 724 O O . ARG A 1 94 ? -23.287 3.689 9.709 1.00 93.94 94 ARG A O 1
ATOM 731 N N . TRP A 1 95 ? -22.613 3.581 7.569 1.00 97.69 95 TRP A N 1
ATOM 732 C CA . TRP A 1 95 ? -21.749 4.753 7.630 1.00 97.69 95 TRP A CA 1
ATOM 733 C C . TRP A 1 95 ? -22.558 6.042 7.488 1.00 97.69 95 TRP A C 1
ATOM 735 O O . TRP A 1 95 ? -23.291 6.229 6.516 1.00 97.69 95 TRP A O 1
ATOM 745 N N . ILE A 1 96 ? -22.409 6.943 8.456 1.00 98.06 96 ILE A N 1
ATOM 746 C CA . ILE A 1 96 ? -23.028 8.268 8.468 1.00 98.06 96 ILE A CA 1
ATOM 747 C C . ILE A 1 96 ? -21.924 9.316 8.364 1.00 98.06 96 ILE A C 1
ATOM 749 O O . ILE A 1 96 ? -21.010 9.331 9.185 1.00 98.06 96 ILE A O 1
ATOM 753 N N . SER A 1 97 ? -21.997 10.187 7.355 1.00 98.19 97 SER A N 1
ATOM 754 C CA . SER A 1 97 ? -21.073 11.319 7.227 1.00 98.19 97 SER A CA 1
ATOM 755 C C . SER A 1 97 ? -21.311 12.349 8.323 1.00 98.19 97 SER A C 1
ATOM 757 O O . SER A 1 97 ? -22.446 12.765 8.552 1.00 98.19 97 SER A O 1
ATOM 759 N N . GLU A 1 98 ? -20.232 12.753 8.986 1.00 98.00 98 GLU A N 1
ATOM 760 C CA . GLU A 1 98 ? -20.272 13.725 10.081 1.00 98.00 98 GLU A CA 1
ATOM 761 C C . GLU A 1 98 ? -19.623 15.047 9.695 1.00 98.00 98 GLU A C 1
ATOM 763 O O . GLU A 1 98 ? -20.115 16.106 10.073 1.00 98.00 98 GLU A O 1
ATOM 768 N N . GLU A 1 99 ? -18.508 14.978 8.970 1.00 97.88 99 GLU A N 1
ATOM 769 C CA . GLU A 1 99 ? -17.652 16.129 8.718 1.00 97.88 99 GLU A CA 1
ATOM 770 C C . GLU A 1 99 ? -16.911 15.967 7.391 1.00 97.88 99 GLU A C 1
ATOM 772 O O . GLU A 1 99 ? -16.490 14.864 7.038 1.00 97.88 99 GLU A O 1
ATOM 777 N N . GLU A 1 100 ? -16.776 17.075 6.664 1.00 98.31 100 GLU A N 1
ATOM 778 C CA . GLU A 1 100 ? -15.918 17.201 5.487 1.00 98.31 100 GLU A CA 1
ATOM 779 C C . GLU A 1 100 ? -14.864 18.267 5.787 1.00 98.31 100 GLU A C 1
ATOM 781 O O . GLU A 1 100 ? -15.208 19.410 6.103 1.00 98.31 100 GLU A O 1
ATOM 786 N N . THR A 1 101 ? -13.595 17.901 5.648 1.00 98.44 101 THR A N 1
ATOM 787 C CA . THR A 1 101 ? -12.444 18.795 5.773 1.00 98.44 101 THR A CA 1
ATOM 788 C C . THR A 1 101 ? -11.633 18.807 4.484 1.00 98.44 101 THR A C 1
ATOM 790 O O . THR A 1 101 ? -11.848 18.008 3.563 1.00 98.44 101 THR A O 1
ATOM 793 N N . ARG A 1 102 ? -10.759 19.812 4.365 1.00 98.12 102 ARG A N 1
ATOM 794 C CA . ARG A 1 102 ? -10.009 20.091 3.138 1.00 98.12 102 ARG A CA 1
ATOM 795 C C . ARG A 1 102 ? -8.523 20.326 3.402 1.00 98.12 102 ARG A C 1
ATOM 797 O O . ARG A 1 102 ? -8.072 21.460 3.227 1.00 98.12 102 ARG A O 1
ATOM 804 N N . PRO A 1 103 ? -7.782 19.294 3.837 1.00 97.75 103 PRO A N 1
ATOM 805 C CA . PRO A 1 103 ? -6.360 19.432 4.110 1.00 97.75 103 PRO A CA 1
ATOM 806 C C . PRO A 1 103 ? -5.586 19.754 2.823 1.00 97.75 103 PRO A C 1
ATOM 808 O O . PRO A 1 103 ? -5.900 19.263 1.732 1.00 97.75 103 PRO A O 1
ATOM 811 N N . ALA A 1 104 ? -4.580 20.616 2.940 1.00 96.31 104 ALA A N 1
ATOM 812 C CA . ALA A 1 104 ? -3.721 21.034 1.839 1.00 96.31 104 ALA A CA 1
ATOM 813 C C . ALA A 1 104 ? -2.629 20.002 1.517 1.00 96.31 104 ALA A C 1
ATOM 815 O O . ALA A 1 104 ? -2.105 20.005 0.401 1.00 96.31 104 ALA A O 1
ATOM 816 N N . SER A 1 105 ? -2.308 19.115 2.461 1.00 97.12 105 SER A N 1
ATOM 817 C CA . SER A 1 105 ? -1.296 18.067 2.321 1.00 97.12 105 SER A CA 1
ATOM 818 C C . SER A 1 105 ? -1.708 16.760 3.009 1.00 97.12 105 SER A C 1
ATOM 820 O O . SER A 1 105 ? -2.675 16.710 3.774 1.00 97.12 105 SER A O 1
ATOM 822 N N . LEU A 1 106 ? -0.977 15.677 2.724 1.00 97.69 106 LEU A N 1
ATOM 823 C CA . LEU A 1 106 ? -1.242 14.377 3.343 1.00 97.69 106 LEU A CA 1
ATOM 824 C C . LEU A 1 106 ? -0.815 14.362 4.818 1.00 97.69 106 LEU A C 1
ATOM 826 O O . LEU A 1 106 ? -1.476 13.719 5.625 1.00 97.69 106 LEU A O 1
ATOM 830 N N . ASP A 1 107 ? 0.239 15.089 5.197 1.00 96.88 107 ASP A N 1
ATOM 831 C CA . ASP A 1 107 ? 0.636 15.235 6.603 1.00 96.88 107 ASP A CA 1
ATOM 832 C C . ASP A 1 107 ? -0.416 16.000 7.417 1.00 96.88 107 ASP A C 1
ATOM 834 O O . ASP A 1 107 ? -0.742 15.570 8.522 1.00 96.88 107 ASP A O 1
ATOM 838 N N . GLU A 1 108 ? -1.026 17.054 6.860 1.00 98.00 108 GLU A N 1
ATOM 839 C CA . GLU A 1 108 ? -2.132 17.765 7.510 1.00 98.00 108 GLU A CA 1
ATOM 840 C C . GLU A 1 108 ? -3.339 16.837 7.704 1.00 98.00 108 GLU A C 1
ATOM 842 O O . GLU A 1 108 ? -3.898 16.769 8.799 1.00 98.00 108 GLU A O 1
ATOM 847 N N . ALA A 1 109 ? -3.689 16.056 6.676 1.00 98.44 109 ALA A N 1
ATOM 848 C CA . ALA A 1 109 ? -4.763 15.070 6.758 1.00 98.44 109 ALA A CA 1
ATOM 849 C C . ALA A 1 109 ? -4.497 14.016 7.847 1.00 98.44 109 ALA A C 1
ATOM 851 O O . ALA A 1 109 ? -5.368 13.725 8.664 1.00 98.44 109 ALA A O 1
ATOM 852 N N . LEU A 1 110 ? -3.286 13.450 7.887 1.00 98.44 110 LEU A N 1
ATOM 853 C CA . LEU A 1 110 ? -2.902 12.447 8.884 1.00 98.44 110 LEU A CA 1
ATOM 854 C C . LEU A 1 110 ? -2.829 13.037 10.300 1.00 98.44 110 LEU A C 1
ATOM 856 O O . LEU A 1 110 ? -3.176 12.347 11.258 1.00 98.44 110 LEU A O 1
ATOM 860 N N . SER A 1 111 ? -2.433 14.304 10.434 1.00 98.00 111 SER A N 1
ATOM 861 C CA . SER A 1 111 ? -2.449 15.032 11.704 1.00 98.00 111 SER A CA 1
ATOM 862 C C . SER A 1 111 ? -3.876 15.181 12.238 1.00 98.00 111 SER A C 1
ATOM 864 O O . SER A 1 111 ? -4.137 14.789 13.374 1.00 98.00 111 SER A O 1
ATOM 866 N N . GLU A 1 112 ? -4.824 15.624 11.406 1.00 98.19 112 GLU A N 1
ATOM 867 C CA . GLU A 1 112 ? -6.243 15.730 11.780 1.00 98.19 112 GLU A CA 1
ATOM 868 C C . GLU A 1 112 ? -6.828 14.362 12.174 1.00 98.19 112 GLU A C 1
ATOM 870 O O . GLU A 1 112 ? -7.501 14.229 13.196 1.00 98.19 112 GLU A O 1
ATOM 875 N N . ILE A 1 113 ? -6.514 13.304 11.419 1.00 98.44 113 ILE A N 1
ATOM 876 C CA . ILE A 1 113 ? -6.939 11.933 11.745 1.00 98.44 113 ILE A CA 1
ATOM 877 C C . ILE A 1 113 ? -6.375 11.486 13.099 1.00 98.44 113 ILE A C 1
ATOM 879 O O . ILE A 1 113 ? -7.084 10.835 13.872 1.00 98.44 113 ILE A O 1
ATOM 883 N N . SER A 1 114 ? -5.134 11.863 13.423 1.00 97.25 114 SER A N 1
ATOM 884 C CA . SER A 1 114 ? -4.492 11.494 14.689 1.00 97.25 114 SER A CA 1
ATOM 885 C C . SER A 1 114 ? -5.209 12.067 15.920 1.00 97.25 114 SER A C 1
ATOM 887 O O . SER A 1 114 ? -5.198 11.447 16.983 1.00 97.25 114 SER A O 1
ATOM 889 N N . GLU A 1 115 ? -5.933 13.185 15.781 1.00 97.12 115 GLU A N 1
ATOM 890 C CA . GLU A 1 115 ? -6.748 13.761 16.862 1.00 97.12 115 GLU A CA 1
ATOM 891 C C . GLU A 1 115 ? -7.912 12.844 17.280 1.00 97.12 115 GLU A C 1
ATOM 893 O O . GLU A 1 115 ? -8.459 12.968 18.381 1.00 97.12 115 GLU A O 1
ATOM 898 N N . HIS A 1 116 ? -8.279 11.895 16.415 1.00 97.56 116 HIS A N 1
ATOM 899 C CA . HIS A 1 116 ? -9.334 10.912 16.644 1.00 97.56 116 HIS A CA 1
ATOM 900 C C . HIS A 1 116 ? -8.827 9.563 17.170 1.00 97.56 116 HIS A C 1
ATOM 902 O O . HIS A 1 116 ? -9.645 8.658 17.399 1.00 97.56 116 HIS A O 1
ATOM 908 N N . GLU A 1 117 ? -7.516 9.430 17.388 1.00 96.69 117 GLU A N 1
ATOM 909 C CA . GLU A 1 117 ? -6.928 8.270 18.049 1.00 96.69 117 GLU A CA 1
ATOM 910 C C . GLU A 1 117 ? -7.395 8.154 19.501 1.00 96.69 117 GLU A C 1
ATOM 912 O O . GLU A 1 117 ? -7.653 9.135 20.207 1.00 96.69 117 GLU A O 1
ATOM 917 N N . VAL A 1 118 ? -7.467 6.918 19.991 1.00 95.12 118 VAL A N 1
ATOM 918 C CA . VAL A 1 118 ? -7.716 6.669 21.409 1.00 95.12 118 VAL A CA 1
ATOM 919 C C . VAL A 1 118 ? -6.391 6.496 22.134 1.00 95.12 118 VAL A C 1
ATOM 921 O O . VAL A 1 118 ? -5.737 5.462 22.043 1.00 95.12 118 VAL A O 1
ATOM 924 N N . ASN A 1 119 ? -6.044 7.490 22.948 1.00 89.44 119 ASN A N 1
ATOM 925 C CA . ASN A 1 119 ? -4.906 7.405 23.853 1.00 89.44 119 ASN A CA 1
ATOM 926 C C . ASN A 1 119 ? -5.097 6.271 24.873 1.00 89.44 119 ASN A C 1
ATOM 928 O O . ASN A 1 119 ? -5.982 6.310 25.748 1.00 89.44 119 ASN A O 1
ATOM 932 N N . VAL A 1 120 ? -4.238 5.260 24.788 1.00 85.94 120 VAL A N 1
ATOM 933 C CA . VAL A 1 120 ? -4.227 4.123 25.707 1.00 85.94 120 VAL A CA 1
ATOM 934 C C . VAL A 1 120 ? -3.090 4.229 26.712 1.00 85.94 120 VAL A C 1
ATOM 936 O O . VAL A 1 120 ? -1.982 4.654 26.401 1.00 85.94 120 VAL A O 1
ATOM 939 N N . GLN A 1 121 ? -3.366 3.839 27.955 1.00 70.62 121 GLN A N 1
ATOM 940 C CA . GLN A 1 121 ? -2.314 3.674 28.953 1.00 70.62 121 GLN A CA 1
ATOM 941 C C . GLN A 1 121 ? -1.726 2.274 28.794 1.00 70.62 121 GLN A C 1
ATOM 943 O O . GLN A 1 121 ? -2.416 1.286 29.049 1.00 70.62 121 GLN A O 1
ATOM 948 N N . HIS A 1 122 ? -0.458 2.181 28.396 1.00 62.22 122 HIS A N 1
ATOM 949 C CA . HIS A 1 122 ? 0.248 0.905 28.376 1.00 62.22 122 HIS A CA 1
ATOM 950 C C . HIS A 1 122 ? 0.466 0.407 29.811 1.00 62.22 122 HIS A C 1
ATOM 952 O O . HIS A 1 122 ? 1.371 0.850 30.517 1.00 62.22 122 HIS A O 1
ATOM 958 N N . SER A 1 123 ? -0.351 -0.548 30.258 1.00 51.09 123 SER A N 1
ATOM 959 C CA . SER A 1 123 ? 0.003 -1.401 31.392 1.00 51.09 123 SER A CA 1
ATOM 960 C C . SER A 1 123 ? 0.950 -2.484 30.873 1.00 51.09 123 SER A C 1
ATOM 962 O O . SER A 1 123 ? 0.509 -3.452 30.258 1.00 51.09 123 SER A O 1
ATOM 964 N N . GLY A 1 124 ? 2.257 -2.265 31.015 1.00 49.09 124 GLY A N 1
ATOM 965 C CA . GLY A 1 124 ? 3.286 -3.090 30.377 1.00 49.09 124 GLY A CA 1
ATOM 966 C C . GLY A 1 124 ? 3.269 -4.582 30.747 1.00 49.09 124 GLY A C 1
ATOM 967 O O . GLY A 1 124 ? 2.938 -4.948 31.872 1.00 49.09 124 GLY A O 1
ATOM 968 N N . ALA A 1 125 ? 3.684 -5.399 29.768 1.00 44.19 125 ALA A N 1
ATOM 969 C CA . ALA A 1 125 ? 4.460 -6.650 29.884 1.00 44.19 125 ALA A CA 1
ATOM 970 C C . ALA A 1 125 ? 4.761 -7.255 28.490 1.00 44.19 125 ALA A C 1
ATOM 972 O O . ALA A 1 125 ? 5.740 -7.980 28.341 1.00 44.19 125 ALA A O 1
ATOM 973 N N . TYR A 1 126 ? 3.959 -6.931 27.466 1.00 51.34 126 TYR A N 1
ATOM 974 C CA . TYR A 1 126 ? 4.052 -7.522 26.126 1.00 51.34 126 TYR A CA 1
ATOM 975 C C . TYR A 1 126 ? 4.274 -6.454 25.054 1.00 51.34 126 TYR A C 1
ATOM 977 O O . TYR A 1 126 ? 3.538 -5.471 25.005 1.00 51.34 126 TYR A O 1
ATOM 985 N N . SER A 1 127 ? 5.269 -6.670 24.190 1.00 67.31 127 SER A N 1
ATOM 986 C CA . SER A 1 127 ? 5.364 -5.970 22.908 1.00 67.31 127 SER A CA 1
ATOM 987 C C . SER A 1 127 ? 4.349 -6.604 21.957 1.00 67.31 127 SER A C 1
ATOM 989 O O . SER A 1 127 ? 4.372 -7.818 21.736 1.00 67.31 127 SER A O 1
ATOM 991 N N . THR A 1 128 ? 3.405 -5.809 21.463 1.00 80.75 128 THR A N 1
ATOM 992 C CA . THR A 1 128 ? 2.432 -6.218 20.446 1.00 80.75 128 THR A CA 1
ATOM 993 C C . THR A 1 128 ? 2.721 -5.445 19.162 1.00 80.75 128 THR A C 1
ATOM 995 O O . THR A 1 128 ? 3.079 -4.268 19.241 1.00 80.75 128 THR A O 1
ATOM 998 N N . PRO A 1 129 ? 2.557 -6.064 17.977 1.00 88.31 129 PRO A N 1
ATOM 999 C CA . PRO A 1 129 ? 2.816 -5.383 16.704 1.00 88.31 129 PRO A CA 1
ATOM 1000 C C . PRO A 1 129 ? 1.863 -4.201 16.463 1.00 88.31 129 PRO A C 1
ATOM 1002 O O . PRO A 1 129 ? 2.165 -3.317 15.669 1.00 88.31 129 PRO A O 1
ATOM 1005 N N . VAL A 1 130 ? 0.725 -4.179 17.164 1.00 93.19 130 VAL A N 1
ATOM 1006 C CA . VAL A 1 130 ? -0.315 -3.152 17.074 1.00 93.19 130 VAL A CA 1
ATOM 1007 C C . VAL A 1 130 ? -0.818 -2.745 18.451 1.00 93.19 130 VAL A C 1
ATOM 1009 O O . VAL A 1 130 ? -0.800 -3.537 19.401 1.00 93.19 130 VAL A O 1
ATOM 1012 N N . THR A 1 131 ? -1.344 -1.525 18.514 1.00 93.75 131 THR A N 1
ATOM 1013 C CA . THR A 1 131 ? -2.044 -0.958 19.667 1.00 93.75 131 THR A CA 1
ATOM 1014 C C . THR A 1 131 ? -3.435 -0.477 19.228 1.00 93.75 131 THR A C 1
ATOM 1016 O O . THR A 1 131 ? -3.515 0.318 18.283 1.00 93.75 131 THR A O 1
ATOM 1019 N N . PRO A 1 132 ? -4.532 -0.929 19.875 1.00 95.75 132 PRO A N 1
ATOM 1020 C CA . PRO A 1 132 ? -5.883 -0.476 19.544 1.00 95.75 132 PRO A CA 1
ATOM 1021 C C . PRO A 1 132 ? -6.071 1.033 19.716 1.00 95.75 132 PRO A C 1
ATOM 1023 O O . PRO A 1 132 ? -5.404 1.661 20.537 1.00 95.75 132 PRO A O 1
ATOM 1026 N N . GLY A 1 133 ? -7.014 1.597 18.965 1.00 96.06 133 GLY A N 1
ATOM 1027 C CA . GLY A 1 133 ? -7.321 3.026 18.967 1.00 96.06 133 GLY A CA 1
ATOM 1028 C C . GLY A 1 133 ? -6.564 3.845 17.921 1.00 96.06 133 GLY A C 1
ATOM 1029 O O . GLY A 1 133 ? -6.830 5.038 17.811 1.00 96.06 133 GLY A O 1
ATOM 1030 N N . GLY A 1 134 ? -5.651 3.225 17.165 1.00 97.19 134 GLY A N 1
ATOM 1031 C CA . GLY A 1 134 ? -5.029 3.809 15.970 1.00 97.19 134 GLY A CA 1
ATOM 1032 C C . GLY A 1 134 ? -5.853 3.566 14.704 1.00 97.19 134 GLY A C 1
ATOM 1033 O O . GLY A 1 134 ? -6.981 3.076 14.767 1.00 97.19 134 GLY A O 1
ATOM 1034 N N . PHE A 1 135 ? -5.269 3.860 13.547 1.00 98.62 135 PHE A N 1
ATOM 1035 C CA . PHE A 1 135 ? -5.898 3.723 12.237 1.00 98.62 135 PHE A CA 1
ATOM 1036 C C . PHE A 1 135 ? -5.225 2.661 11.370 1.00 98.62 135 PHE A C 1
ATOM 1038 O O . PHE A 1 135 ? -4.022 2.431 11.459 1.00 98.62 135 PHE A O 1
ATOM 1045 N N . ALA A 1 136 ? -5.996 2.027 10.495 1.00 98.81 136 ALA A N 1
ATOM 1046 C CA . ALA A 1 136 ? -5.479 1.138 9.463 1.00 98.81 136 ALA A CA 1
ATOM 1047 C C . ALA A 1 136 ? -6.286 1.281 8.181 1.00 98.81 136 ALA A C 1
ATOM 1049 O O . ALA A 1 136 ? -7.457 1.655 8.217 1.00 98.81 136 ALA A O 1
ATOM 1050 N N . GLY A 1 137 ? -5.670 0.989 7.044 1.00 98.69 137 GLY A N 1
ATOM 1051 C CA . GLY A 1 137 ? -6.329 1.090 5.751 1.00 98.69 137 GLY A CA 1
ATOM 1052 C C . GLY A 1 137 ? -5.342 1.317 4.622 1.00 98.69 137 GLY A C 1
ATOM 1053 O O . GLY A 1 137 ? -4.188 0.904 4.714 1.00 98.69 137 GLY A O 1
ATOM 1054 N N . LEU A 1 138 ? -5.814 1.941 3.547 1.00 98.81 138 LEU A N 1
ATOM 1055 C CA . LEU A 1 138 ? -5.099 2.058 2.283 1.00 98.81 138 LEU A CA 1
ATOM 1056 C C . LEU A 1 138 ? -4.983 3.516 1.841 1.00 98.81 138 LEU A C 1
ATOM 1058 O O . LEU A 1 138 ? -5.970 4.250 1.799 1.00 98.81 138 LEU A O 1
ATOM 1062 N N . LEU A 1 139 ? -3.777 3.887 1.425 1.00 98.75 139 LEU A N 1
ATOM 1063 C CA . LEU A 1 139 ? -3.450 5.129 0.742 1.00 98.75 139 LEU A CA 1
ATOM 1064 C C . LEU A 1 139 ? -3.125 4.804 -0.722 1.00 98.75 139 LEU A C 1
ATOM 1066 O O . LEU A 1 139 ? -2.122 4.148 -1.010 1.00 98.75 139 LEU A O 1
ATOM 1070 N N . GLY A 1 140 ? -3.980 5.218 -1.658 1.00 98.38 140 GLY A N 1
ATOM 1071 C CA . GLY A 1 140 ? -3.724 5.048 -3.088 1.00 98.38 140 GLY A CA 1
ATOM 1072 C C . GLY A 1 140 ? -2.560 5.920 -3.556 1.00 98.38 140 GLY A C 1
ATOM 1073 O O . GLY A 1 140 ? -2.313 6.985 -2.996 1.00 98.38 140 GLY A O 1
ATOM 1074 N N . TYR A 1 141 ? -1.853 5.485 -4.598 1.00 98.00 141 TYR A N 1
ATOM 1075 C CA . TYR A 1 141 ? -0.693 6.183 -5.164 1.00 98.00 141 TYR A CA 1
ATOM 1076 C C . TYR A 1 141 ? -0.984 7.648 -5.497 1.00 98.00 141 TYR A C 1
ATOM 1078 O O . TYR A 1 141 ? -0.145 8.515 -5.266 1.00 98.00 141 TYR A O 1
ATOM 1086 N N . ASP A 1 142 ? -2.191 7.938 -5.989 1.00 96.38 142 ASP A N 1
ATOM 1087 C CA . ASP A 1 142 ? -2.579 9.284 -6.417 1.00 96.38 142 ASP A CA 1
ATOM 1088 C C . ASP A 1 142 ? -2.625 10.293 -5.249 1.00 96.38 142 ASP A C 1
ATOM 1090 O O . ASP A 1 142 ? -2.523 11.501 -5.487 1.00 96.38 142 ASP A O 1
ATOM 1094 N N . LEU A 1 143 ? -2.687 9.820 -3.989 1.00 96.94 143 LEU A N 1
ATOM 1095 C CA . LEU A 1 143 ? -2.495 10.662 -2.797 1.00 96.94 143 LEU A CA 1
ATOM 1096 C C . LEU A 1 143 ? -1.077 11.239 -2.705 1.00 96.94 143 LEU A C 1
ATOM 1098 O O . LEU A 1 143 ? -0.860 12.235 -2.019 1.00 96.94 143 LEU A O 1
ATOM 1102 N N . GLY A 1 144 ? -0.119 10.673 -3.442 1.00 95.62 144 GLY A N 1
ATOM 1103 C CA . GLY A 1 144 ? 1.264 11.129 -3.489 1.00 95.62 144 GLY A CA 1
ATOM 1104 C C . GLY A 1 144 ? 1.404 12.587 -3.921 1.00 95.62 144 GLY A C 1
ATOM 1105 O O . GLY A 1 144 ? 2.373 13.230 -3.527 1.00 95.62 144 GLY A O 1
ATOM 1106 N N . ARG A 1 145 ? 0.426 13.149 -4.648 1.00 94.56 145 ARG A N 1
ATOM 1107 C CA . ARG A 1 145 ? 0.382 14.586 -4.982 1.00 94.56 145 ARG A CA 1
ATOM 1108 C C . ARG A 1 145 ? 0.241 15.497 -3.759 1.00 94.56 145 ARG A C 1
ATOM 1110 O O . ARG A 1 145 ? 0.670 16.642 -3.803 1.00 94.56 145 ARG A O 1
ATOM 1117 N N . TRP A 1 146 ? -0.349 15.020 -2.664 1.00 96.06 146 TRP A N 1
ATOM 1118 C CA . TRP A 1 146 ? -0.456 15.790 -1.417 1.00 96.06 146 TRP A CA 1
ATOM 1119 C C . TRP A 1 146 ? 0.749 15.593 -0.491 1.00 96.06 146 TRP A C 1
ATOM 1121 O O . TRP A 1 146 ? 0.889 16.323 0.485 1.00 96.06 146 TRP A O 1
ATOM 1131 N N . SER A 1 147 ? 1.633 14.648 -0.815 1.00 94.81 147 SER A N 1
ATOM 1132 C CA . SER A 1 147 ? 2.952 14.485 -0.188 1.00 94.81 147 SER A CA 1
ATOM 1133 C C . SER A 1 147 ? 4.067 15.164 -0.983 1.00 94.81 147 SER A C 1
ATOM 1135 O O . SER A 1 147 ? 5.113 15.510 -0.444 1.00 94.81 147 SER A O 1
ATOM 1137 N N . ASN A 1 148 ? 3.849 15.366 -2.283 1.00 92.38 148 ASN A N 1
ATOM 1138 C CA . ASN A 1 148 ? 4.836 15.871 -3.222 1.00 92.38 148 ASN A CA 1
ATOM 1139 C C . ASN A 1 148 ? 4.205 17.018 -4.010 1.00 92.38 148 ASN A C 1
ATOM 1141 O O . ASN A 1 148 ? 3.253 16.791 -4.742 1.00 92.38 148 ASN A O 1
ATOM 1145 N N . SER A 1 149 ? 4.735 18.238 -3.894 1.00 86.69 149 SER A N 1
ATOM 1146 C CA . SER A 1 149 ? 4.204 19.441 -4.561 1.00 86.69 149 SER A CA 1
ATOM 1147 C C . SER A 1 149 ? 4.353 19.402 -6.094 1.00 86.69 149 SER A C 1
ATOM 1149 O O . SER A 1 149 ? 5.178 20.122 -6.664 1.00 86.69 149 SER A O 1
ATOM 1151 N N . VAL A 1 150 ? 3.551 18.573 -6.764 1.00 89.50 150 VAL A N 1
ATOM 1152 C CA . VAL A 1 150 ? 3.573 18.310 -8.207 1.00 89.50 150 VAL A CA 1
ATOM 1153 C C . VAL A 1 150 ? 2.171 18.390 -8.813 1.00 89.50 150 VAL A C 1
ATOM 1155 O O . VAL A 1 150 ? 1.202 17.907 -8.226 1.00 89.50 150 VAL A O 1
ATOM 1158 N N . ARG A 1 151 ? 2.067 18.979 -10.010 1.00 88.38 151 ARG A N 1
ATOM 1159 C CA . ARG A 1 151 ? 0.841 18.995 -10.821 1.00 88.38 151 ARG A CA 1
ATOM 1160 C C . ARG A 1 151 ? 0.918 17.914 -11.888 1.00 88.38 151 ARG A C 1
ATOM 1162 O O . ARG A 1 151 ? 1.894 17.874 -12.630 1.00 88.38 151 ARG A O 1
ATOM 1169 N N . LEU A 1 152 ? -0.117 17.087 -11.990 1.00 91.56 152 LEU A N 1
ATOM 1170 C CA . LEU A 1 152 ? -0.201 16.006 -12.976 1.00 91.56 152 LEU A CA 1
ATOM 1171 C C . LEU A 1 152 ? -1.335 16.281 -13.976 1.00 91.56 152 LEU A C 1
ATOM 1173 O O . LEU A 1 152 ? -2.247 17.048 -13.672 1.00 91.56 152 LEU A O 1
ATOM 1177 N N . ALA A 1 153 ? -1.274 15.697 -15.175 1.00 90.25 153 ALA A N 1
ATOM 1178 C CA . ALA A 1 153 ? -2.297 15.889 -16.208 1.00 90.25 153 ALA A CA 1
ATOM 1179 C C . ALA A 1 153 ? -3.382 14.802 -16.186 1.00 90.25 153 ALA A C 1
ATOM 1181 O O . ALA A 1 153 ? -4.533 15.089 -16.515 1.00 90.25 153 ALA A O 1
ATOM 1182 N N . HIS A 1 154 ? -3.042 13.566 -15.809 1.00 92.94 154 HIS A N 1
ATOM 1183 C CA . HIS A 1 154 ? -3.931 12.404 -15.904 1.00 92.94 154 HIS A CA 1
ATOM 1184 C C . HIS A 1 154 ? -4.398 11.936 -14.524 1.00 92.94 154 HIS A C 1
ATOM 1186 O O . HIS A 1 154 ? -4.285 10.769 -14.143 1.00 92.94 154 HIS A O 1
ATOM 1192 N N . THR A 1 155 ? -4.956 12.877 -13.768 1.00 93.19 155 THR A N 1
ATOM 1193 C CA . THR A 1 155 ? -5.428 12.654 -12.402 1.00 93.19 155 THR A CA 1
ATOM 1194 C C . THR A 1 155 ? -6.737 11.854 -12.383 1.00 93.19 155 THR A C 1
ATOM 1196 O O . THR A 1 155 ? -7.457 11.803 -13.387 1.00 93.19 155 THR A O 1
ATOM 1199 N N . PRO A 1 156 ? -7.103 11.241 -11.241 1.00 95.25 156 PRO A N 1
ATOM 1200 C CA . PRO A 1 156 ? -8.425 10.648 -11.067 1.00 95.25 156 PRO A CA 1
ATOM 1201 C C . PRO A 1 156 ? -9.556 11.637 -11.384 1.00 95.25 156 PRO A C 1
ATOM 1203 O O . PRO A 1 156 ? -9.386 12.855 -11.316 1.00 95.25 156 PRO A O 1
ATOM 1206 N N . ALA A 1 157 ? -10.740 11.118 -11.714 1.00 95.25 157 ALA A N 1
ATOM 1207 C CA . ALA A 1 157 ? -11.915 11.965 -11.894 1.00 95.25 157 ALA A CA 1
ATOM 1208 C C . ALA A 1 157 ? -12.380 12.533 -10.535 1.00 95.25 157 ALA A C 1
ATOM 1210 O O . ALA A 1 157 ? -12.325 11.802 -9.540 1.00 95.25 157 ALA A O 1
ATOM 1211 N N . PRO A 1 158 ? -12.901 13.773 -10.467 1.00 95.88 158 PRO A N 1
ATOM 1212 C CA . PRO A 1 158 ? -13.440 14.333 -9.229 1.00 95.88 158 PRO A CA 1
ATOM 1213 C C . PRO A 1 158 ? -14.454 13.405 -8.549 1.00 95.88 158 PRO A C 1
ATOM 1215 O O . PRO A 1 158 ? -15.332 12.839 -9.203 1.00 95.88 158 PRO A O 1
ATOM 1218 N N . GLY A 1 159 ? -14.335 13.249 -7.230 1.00 96.31 159 GLY A N 1
ATOM 1219 C CA . GLY A 1 159 ? -15.144 12.316 -6.441 1.00 96.31 159 GLY A CA 1
ATOM 1220 C C . GLY A 1 159 ? -14.667 10.859 -6.469 1.00 96.31 159 GLY A C 1
ATOM 1221 O O . GLY A 1 159 ? -15.303 10.007 -5.849 1.00 96.31 159 GLY A O 1
ATOM 1222 N N . THR A 1 160 ? -13.556 10.546 -7.143 1.00 97.44 160 THR A N 1
ATOM 1223 C CA . THR A 1 160 ? -12.922 9.221 -7.043 1.00 97.44 160 THR A CA 1
ATOM 1224 C C . THR A 1 160 ? -12.371 9.013 -5.635 1.00 97.44 160 THR A C 1
ATOM 1226 O O . THR A 1 160 ? -11.674 9.879 -5.114 1.00 97.44 160 THR A O 1
ATOM 1229 N N . LEU A 1 161 ? -12.661 7.860 -5.025 1.00 98.50 161 LEU A N 1
ATOM 1230 C CA . LEU A 1 161 ? -12.082 7.459 -3.741 1.00 98.50 161 LEU A CA 1
ATOM 1231 C C . LEU A 1 161 ? -10.604 7.080 -3.931 1.00 98.50 161 LEU A C 1
ATOM 1233 O O . LEU A 1 161 ? -10.296 6.138 -4.666 1.00 98.50 161 LEU A O 1
ATOM 1237 N N . LEU A 1 162 ? -9.720 7.814 -3.258 1.00 98.50 162 LEU A N 1
ATOM 1238 C CA . LEU A 1 162 ? -8.262 7.698 -3.332 1.00 98.50 162 LEU A CA 1
ATOM 1239 C C . LEU A 1 162 ? -7.671 6.850 -2.202 1.00 98.50 162 LEU A C 1
ATOM 1241 O O . LEU A 1 162 ? -6.584 6.297 -2.340 1.00 98.50 162 LEU A O 1
ATOM 1245 N N . GLY A 1 163 ? -8.371 6.742 -1.076 1.00 98.69 163 GLY A N 1
ATOM 1246 C CA . GLY A 1 163 ? -7.922 5.974 0.077 1.00 98.69 163 GLY A CA 1
ATOM 1247 C C . GLY A 1 163 ? -8.950 5.972 1.198 1.00 98.69 163 GLY A C 1
ATOM 1248 O O . GLY A 1 163 ? -9.942 6.703 1.155 1.00 98.69 163 GLY A O 1
ATOM 1249 N N . VAL A 1 164 ? -8.692 5.155 2.210 1.00 98.88 164 VAL A N 1
ATOM 1250 C CA . VAL A 1 164 ? -9.554 4.998 3.380 1.00 98.88 164 VAL A CA 1
ATOM 1251 C C . VAL A 1 164 ? -8.726 4.602 4.595 1.00 98.88 164 VAL A C 1
ATOM 1253 O O . VAL A 1 164 ? -7.834 3.763 4.480 1.00 98.88 164 VAL A O 1
ATOM 1256 N N . LEU A 1 165 ? -9.036 5.178 5.756 1.00 98.88 165 LEU A N 1
ATOM 1257 C CA . LEU A 1 165 ? -8.485 4.778 7.052 1.00 98.88 165 LEU A CA 1
ATOM 1258 C C . LEU A 1 165 ? -9.617 4.545 8.045 1.00 98.88 165 LEU A C 1
ATOM 1260 O O . LEU A 1 165 ? -10.420 5.441 8.289 1.00 98.88 165 LEU A O 1
ATOM 1264 N N . TRP A 1 166 ? -9.660 3.367 8.655 1.00 98.88 166 TRP A N 1
ATOM 1265 C CA . TRP A 1 166 ? -10.590 3.030 9.730 1.00 98.88 166 TRP A CA 1
ATOM 1266 C C . TRP A 1 166 ? -9.893 3.114 11.076 1.00 98.88 166 TRP A C 1
ATOM 1268 O O . TRP A 1 166 ? -8.762 2.641 11.215 1.00 98.88 166 TRP A O 1
ATOM 1278 N N . ARG A 1 167 ? -10.574 3.655 12.088 1.00 98.50 167 ARG A N 1
ATOM 1279 C CA . ARG A 1 167 ? -10.091 3.544 13.462 1.00 98.50 167 ARG A CA 1
ATOM 1280 C C . ARG A 1 167 ? -10.341 2.126 13.968 1.00 98.50 167 ARG A C 1
ATOM 1282 O O . ARG A 1 167 ? -11.453 1.610 13.880 1.00 98.50 167 ARG A O 1
ATOM 1289 N N . CYS A 1 168 ? -9.293 1.508 14.489 1.00 98.19 168 CYS A N 1
ATOM 1290 C CA . CYS A 1 168 ? -9.263 0.098 14.841 1.00 98.19 168 CYS A CA 1
ATOM 1291 C C . CYS A 1 168 ? -9.216 -0.058 16.363 1.00 98.19 168 CYS A C 1
ATOM 1293 O O . CYS A 1 168 ? -8.141 -0.088 16.973 1.00 98.19 168 CYS A O 1
ATOM 1295 N N . ASP A 1 169 ? -10.394 -0.159 16.973 1.00 97.25 169 ASP A N 1
ATOM 1296 C CA . ASP A 1 169 ? -10.574 -0.214 18.430 1.00 97.25 169 ASP A CA 1
ATOM 1297 C C . ASP A 1 169 ? -10.368 -1.642 18.999 1.00 97.25 169 ASP A C 1
ATOM 1299 O O . ASP A 1 169 ? -10.225 -1.825 20.212 1.00 97.25 169 ASP A O 1
ATOM 1303 N N . ALA A 1 170 ? -10.252 -2.650 18.125 1.00 96.94 170 ALA A N 1
ATOM 1304 C CA . ALA A 1 170 ? -9.860 -4.020 18.450 1.00 96.94 170 ALA A CA 1
ATOM 1305 C C . ALA A 1 170 ? -9.120 -4.711 17.294 1.00 96.94 170 ALA A C 1
ATOM 1307 O O . ALA A 1 170 ? -9.256 -4.333 16.131 1.00 96.94 170 ALA A O 1
ATOM 1308 N N . TRP A 1 171 ? -8.337 -5.738 17.631 1.00 97.00 171 TRP A N 1
ATOM 1309 C CA . TRP A 1 171 ? -7.484 -6.487 16.713 1.00 97.00 171 TRP A CA 1
ATOM 1310 C C . TRP A 1 171 ? -7.429 -7.966 17.082 1.00 97.00 171 TRP A C 1
ATOM 1312 O O . TRP A 1 171 ? -7.086 -8.317 18.212 1.00 97.00 171 TRP A O 1
ATOM 1322 N N . TRP A 1 172 ? -7.660 -8.835 16.104 1.00 96.06 172 TRP A N 1
ATOM 1323 C CA . TRP A 1 172 ? -7.172 -10.209 16.149 1.00 96.06 172 TRP A CA 1
ATOM 1324 C C . TRP A 1 172 ? -5.750 -10.252 15.589 1.00 96.06 172 TRP A C 1
ATOM 1326 O O . TRP A 1 172 ? -5.514 -9.770 14.484 1.00 96.06 172 TRP A O 1
ATOM 1336 N N . VAL A 1 173 ? -4.812 -10.829 16.337 1.00 95.31 173 VAL A N 1
ATOM 1337 C CA . VAL A 1 173 ? -3.391 -10.928 15.980 1.00 95.31 173 VAL A CA 1
ATOM 1338 C C . VAL A 1 173 ? -2.947 -12.380 16.088 1.00 95.31 173 VAL A C 1
ATOM 1340 O O . VAL A 1 173 ? -2.946 -12.955 17.174 1.00 95.31 173 VAL A O 1
ATOM 1343 N N . GLU A 1 174 ? -2.557 -12.960 14.961 1.00 94.00 174 GLU A N 1
ATOM 1344 C CA . GLU A 1 174 ? -1.959 -14.290 14.864 1.00 94.00 174 GLU A CA 1
ATOM 1345 C C . GLU A 1 174 ? -0.434 -14.152 14.809 1.00 94.00 174 GLU A C 1
ATOM 1347 O O . GLU A 1 174 ? 0.102 -13.525 13.894 1.00 94.00 174 GLU A O 1
ATOM 1352 N N . GLU A 1 175 ? 0.267 -14.739 15.775 1.00 92.44 175 GLU A N 1
ATOM 1353 C CA . GLU A 1 175 ? 1.723 -14.877 15.770 1.00 92.44 175 GLU A CA 1
ATOM 1354 C C . GLU A 1 175 ? 2.105 -16.195 15.090 1.00 92.44 175 GLU A C 1
ATOM 1356 O O . GLU A 1 175 ? 1.760 -17.282 15.549 1.00 92.44 175 GLU A O 1
ATOM 1361 N N . ARG A 1 176 ? 2.816 -16.113 13.965 1.00 90.56 176 ARG A N 1
ATOM 1362 C CA . ARG A 1 176 ? 2.992 -17.259 13.060 1.00 90.56 176 ARG A CA 1
ATOM 1363 C C . ARG A 1 176 ? 4.021 -18.280 13.529 1.00 90.56 176 ARG A C 1
ATOM 1365 O O . ARG A 1 176 ? 3.920 -19.443 13.150 1.00 90.56 176 ARG A O 1
ATOM 1372 N N . GLU A 1 177 ? 5.007 -17.863 14.320 1.00 88.81 177 GLU A N 1
ATOM 1373 C CA . GLU A 1 177 ? 6.033 -18.772 14.847 1.00 88.81 177 GLU A CA 1
ATOM 1374 C C . GLU A 1 177 ? 5.474 -19.673 15.954 1.00 88.81 177 GLU A C 1
ATOM 1376 O O . GLU A 1 177 ? 5.682 -20.886 15.936 1.00 88.81 177 GLU A O 1
ATOM 1381 N N . SER A 1 178 ? 4.726 -19.090 16.893 1.00 88.56 178 SER A N 1
ATOM 1382 C CA . SER A 1 178 ? 4.094 -19.808 18.003 1.00 88.56 178 SER A CA 1
ATOM 1383 C C . SER A 1 178 ? 2.753 -20.444 17.614 1.00 88.56 178 SER A C 1
ATOM 1385 O O . SER A 1 178 ? 2.312 -21.399 18.258 1.00 88.56 178 SER A O 1
ATOM 1387 N N . GLY A 1 179 ? 2.099 -19.921 16.570 1.00 86.44 179 GLY A N 1
ATOM 1388 C CA . GLY A 1 179 ? 0.715 -20.236 16.224 1.00 86.44 179 GLY A CA 1
ATOM 1389 C C . GLY A 1 179 ? -0.294 -19.647 17.213 1.00 86.44 179 GLY A C 1
ATOM 1390 O O . GLY A 1 179 ? -1.429 -20.106 17.261 1.00 86.44 179 GLY A O 1
ATOM 1391 N N . GLU A 1 180 ? 0.101 -18.689 18.052 1.00 90.19 180 GLU A N 1
ATOM 1392 C CA . GLU A 1 180 ? -0.773 -18.077 19.050 1.00 90.19 180 GLU A CA 1
ATOM 1393 C C . GLU A 1 180 ? -1.733 -17.062 18.416 1.00 90.19 180 GLU A C 1
ATOM 1395 O O . GLU A 1 180 ? -1.321 -16.212 17.628 1.00 90.19 180 GLU A O 1
ATOM 1400 N N . LEU A 1 181 ? -3.009 -17.095 18.819 1.00 93.25 181 LEU A N 1
ATOM 1401 C CA . LEU A 1 181 ? -3.985 -16.066 18.468 1.00 93.25 181 LEU A CA 1
ATOM 1402 C C . LEU A 1 181 ? -4.310 -15.205 19.691 1.00 93.25 181 LEU A C 1
ATOM 1404 O O . LEU A 1 181 ? -4.660 -15.712 20.758 1.00 93.25 181 LEU A O 1
ATOM 1408 N N . ARG A 1 182 ? -4.248 -13.887 19.518 1.00 93.38 182 ARG A N 1
ATOM 1409 C CA . ARG A 1 182 ? -4.602 -12.895 20.536 1.00 93.38 182 ARG A CA 1
ATOM 1410 C C . ARG A 1 182 ? -5.718 -11.990 20.033 1.00 93.38 182 ARG A C 1
ATOM 1412 O O . ARG A 1 182 ? -5.683 -11.548 18.891 1.00 93.38 182 ARG A O 1
ATOM 1419 N N . LEU A 1 183 ? -6.667 -11.676 20.907 1.00 94.62 183 LEU A N 1
ATOM 1420 C CA . LEU A 1 183 ? -7.576 -10.545 20.750 1.00 94.62 183 LEU A CA 1
ATOM 1421 C C . LEU A 1 183 ? -7.072 -9.410 21.635 1.00 94.62 183 LEU A C 1
ATOM 1423 O O . LEU A 1 183 ? -6.968 -9.588 22.848 1.00 94.62 183 LEU A O 1
ATOM 1427 N N . ILE A 1 184 ? -6.777 -8.261 21.039 1.00 94.69 184 ILE A N 1
ATOM 1428 C CA . ILE A 1 184 ? -6.310 -7.054 21.724 1.00 94.69 184 ILE A CA 1
ATOM 1429 C C . ILE A 1 184 ? -7.334 -5.957 21.449 1.00 94.69 184 ILE A C 1
ATOM 1431 O O . ILE A 1 184 ? -7.536 -5.592 20.294 1.00 94.69 184 ILE A O 1
ATOM 1435 N N . ALA A 1 185 ? -7.990 -5.430 22.478 1.00 95.56 185 ALA A N 1
ATOM 1436 C CA . ALA A 1 185 ? -9.073 -4.465 22.297 1.00 95.56 185 ALA A CA 1
ATOM 1437 C C . ALA A 1 185 ? -9.086 -3.377 23.369 1.00 95.56 185 ALA A C 1
ATOM 1439 O O . ALA A 1 185 ? -8.566 -3.558 24.474 1.00 95.56 185 ALA A O 1
ATOM 1440 N N . LEU A 1 186 ? -9.704 -2.243 23.048 1.00 94.94 186 LEU A N 1
ATOM 1441 C CA . LEU A 1 186 ? -10.060 -1.239 24.042 1.00 94.94 186 LEU A CA 1
ATOM 1442 C C . LEU A 1 186 ? -11.079 -1.818 25.042 1.00 94.94 186 LEU A C 1
ATOM 1444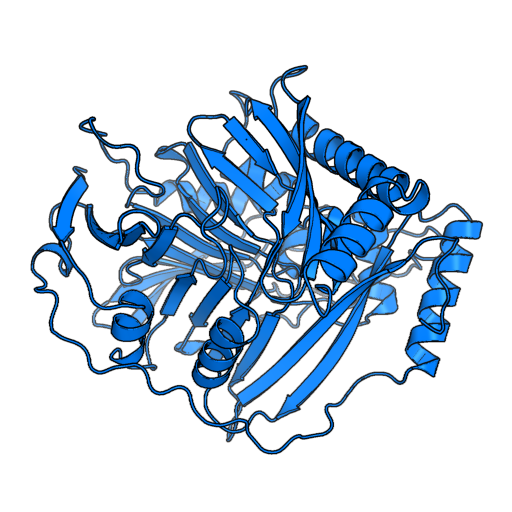 O O . LEU A 1 186 ? -11.964 -2.591 24.679 1.00 94.94 186 LEU A O 1
ATOM 1448 N N . GLU A 1 187 ? -10.945 -1.458 26.320 1.00 93.38 187 GLU A N 1
ATOM 1449 C CA . GLU A 1 187 ? -11.842 -1.919 27.391 1.00 93.38 187 GLU A CA 1
ATOM 1450 C C . GLU A 1 187 ? -13.319 -1.628 27.063 1.00 93.38 187 GLU A C 1
ATOM 1452 O O . GLU A 1 187 ? -13.700 -0.476 26.873 1.00 93.38 187 GLU A O 1
ATOM 1457 N N . GLY A 1 188 ? -14.152 -2.672 27.030 1.00 92.56 188 GLY A N 1
ATOM 1458 C CA . GLY A 1 188 ? -15.582 -2.564 26.716 1.00 92.56 188 GLY A CA 1
ATOM 1459 C C . GLY A 1 188 ? -15.940 -2.703 25.234 1.00 92.56 188 GLY A C 1
ATOM 1460 O O . GLY A 1 188 ? -17.099 -2.507 24.893 1.00 92.56 188 GLY A O 1
ATOM 1461 N N . HIS A 1 189 ? -14.983 -3.030 24.362 1.00 95.62 189 HIS A N 1
ATOM 1462 C CA . HIS A 1 189 ? -15.269 -3.385 22.972 1.00 95.62 189 HIS A CA 1
ATOM 1463 C C . HIS A 1 189 ? -15.995 -4.737 22.871 1.00 95.62 189 HIS A C 1
ATOM 1465 O O . HIS A 1 189 ? -15.561 -5.704 23.498 1.00 95.62 189 HIS A O 1
ATOM 1471 N N . ASP A 1 190 ? -17.015 -4.834 22.013 1.00 93.19 190 ASP A N 1
ATOM 1472 C CA . ASP A 1 190 ? -17.906 -6.003 21.899 1.00 93.19 190 ASP A CA 1
ATOM 1473 C C . ASP A 1 190 ? -17.164 -7.320 21.608 1.00 93.19 190 ASP A C 1
ATOM 1475 O O . ASP A 1 190 ? -17.480 -8.355 22.188 1.00 93.19 190 ASP A O 1
ATOM 1479 N N . TRP A 1 191 ? -16.104 -7.288 20.788 1.00 93.69 191 TRP A N 1
ATOM 1480 C CA . TRP A 1 191 ? -15.271 -8.477 20.521 1.00 93.69 191 TRP A CA 1
ATOM 1481 C C . TRP A 1 191 ? -14.699 -9.139 21.785 1.00 93.69 191 TRP A C 1
ATOM 1483 O O . TRP A 1 191 ? -14.363 -10.320 21.752 1.00 93.69 191 TRP A O 1
ATOM 1493 N N . LEU A 1 192 ? -14.557 -8.417 22.905 1.00 92.94 192 LEU A N 1
ATOM 1494 C CA . LEU A 1 192 ? -14.079 -9.009 24.160 1.00 92.94 192 LEU A CA 1
ATOM 1495 C C . LEU A 1 192 ? -15.046 -10.045 24.733 1.00 92.94 192 LEU A C 1
ATOM 1497 O O . LEU A 1 192 ? -14.580 -10.931 25.455 1.00 92.94 192 LEU A O 1
ATOM 1501 N N . ASP A 1 193 ? -16.327 -9.968 24.379 1.00 89.88 193 ASP A N 1
ATOM 1502 C CA . ASP A 1 193 ? -17.358 -10.929 24.767 1.00 89.88 193 ASP A CA 1
ATOM 1503 C C . ASP A 1 193 ? -17.517 -12.065 23.742 1.00 89.88 193 ASP A C 1
ATOM 1505 O O . ASP A 1 193 ? -18.133 -13.087 24.050 1.00 89.88 193 ASP A O 1
ATOM 1509 N N . ASP A 1 194 ? -16.909 -11.946 22.555 1.00 82.06 194 ASP A N 1
ATOM 1510 C CA . ASP A 1 194 ? -16.983 -12.978 21.523 1.00 82.06 194 ASP A CA 1
ATOM 1511 C C . ASP A 1 194 ? -16.239 -14.250 21.957 1.00 82.06 194 ASP A C 1
ATOM 1513 O O . ASP A 1 194 ? -15.077 -14.243 22.390 1.00 82.06 194 ASP A O 1
ATOM 1517 N N . GLU A 1 195 ? -16.901 -15.393 21.810 1.00 82.75 195 GLU A N 1
ATOM 1518 C CA . GLU A 1 195 ? -16.226 -16.686 21.797 1.00 82.75 195 GLU A CA 1
ATOM 1519 C C . GLU A 1 195 ? -15.667 -16.938 20.396 1.00 82.75 195 GLU A C 1
ATOM 1521 O O . GLU A 1 195 ? -16.284 -16.560 19.404 1.00 82.75 195 GLU A O 1
ATOM 1526 N N . LEU A 1 196 ? -14.501 -17.580 20.296 1.00 84.00 196 LEU A N 1
ATOM 1527 C CA . LEU A 1 196 ? -13.940 -17.981 19.007 1.00 84.00 196 LEU A CA 1
ATOM 1528 C C . LEU A 1 196 ? -14.589 -19.314 18.590 1.00 84.00 196 LEU A C 1
ATOM 1530 O O . LEU A 1 196 ? -14.228 -20.346 19.165 1.00 84.00 196 LEU A O 1
ATOM 1534 N N . PRO A 1 197 ? -15.546 -19.335 17.639 1.00 81.06 197 PRO A N 1
ATOM 1535 C CA . PRO A 1 197 ? -16.190 -20.576 17.241 1.00 81.06 197 PRO A CA 1
ATOM 1536 C C . PRO A 1 197 ? -15.248 -21.422 16.380 1.00 81.06 197 PRO A C 1
ATOM 1538 O O . PRO A 1 197 ? -14.236 -20.953 15.854 1.00 81.06 197 PRO A O 1
ATOM 1541 N N . GLU A 1 198 ? -15.613 -22.686 16.184 1.00 83.56 198 GLU A N 1
ATOM 1542 C CA . GLU A 1 198 ? -14.950 -23.526 15.193 1.00 83.56 198 GLU A CA 1
ATOM 1543 C C . GLU A 1 198 ? -15.436 -23.147 13.786 1.00 83.56 198 GLU A C 1
ATOM 1545 O O . GLU A 1 198 ? -16.627 -23.234 13.485 1.00 83.56 198 GLU A O 1
ATOM 1550 N N . PHE A 1 199 ? -14.518 -22.733 12.910 1.00 85.88 199 PHE A N 1
ATOM 1551 C CA . PHE A 1 199 ? -14.852 -22.360 11.538 1.00 85.88 199 PHE A CA 1
ATOM 1552 C C . PHE A 1 199 ? -14.580 -23.503 10.562 1.00 85.88 199 PHE A C 1
ATOM 1554 O O . PHE A 1 199 ? -13.582 -24.228 10.676 1.00 85.88 199 PHE A O 1
ATOM 1561 N N . ALA A 1 200 ? -15.420 -23.622 9.533 1.00 85.88 200 ALA A N 1
ATOM 1562 C CA . ALA A 1 200 ? -15.147 -24.528 8.426 1.00 85.88 200 ALA A CA 1
ATOM 1563 C C . ALA A 1 200 ? -13.858 -24.108 7.682 1.00 85.88 200 ALA A C 1
ATOM 1565 O O . ALA A 1 200 ? -13.506 -22.922 7.671 1.00 85.88 200 ALA A O 1
ATOM 1566 N N . PRO A 1 201 ? -13.123 -25.053 7.063 1.00 86.12 201 PRO A N 1
ATOM 1567 C CA . PRO A 1 201 ? -12.002 -24.715 6.192 1.00 86.12 201 PRO A CA 1
ATOM 1568 C C . PRO A 1 201 ? -12.429 -23.786 5.058 1.00 86.12 201 PRO A C 1
ATOM 1570 O O . PRO A 1 201 ? -13.489 -23.974 4.464 1.00 86.12 201 PRO A O 1
ATOM 1573 N N . VAL A 1 202 ? -11.581 -22.807 4.737 1.00 87.75 202 VAL A N 1
ATOM 1574 C CA . VAL A 1 202 ? -11.810 -21.944 3.578 1.00 87.75 202 VAL A CA 1
ATOM 1575 C C . VAL A 1 202 ? -11.556 -22.753 2.311 1.00 87.75 202 VAL A C 1
ATOM 1577 O O . VAL A 1 202 ? -10.427 -23.166 2.036 1.00 87.75 202 VAL A O 1
ATOM 1580 N N . GLU A 1 203 ? -12.605 -22.982 1.528 1.00 88.44 203 GLU A N 1
ATOM 1581 C CA . GLU A 1 203 ? -12.460 -23.566 0.201 1.00 88.44 203 GLU A CA 1
ATOM 1582 C C . GLU A 1 203 ? -11.868 -22.527 -0.751 1.00 88.44 203 GLU A C 1
ATOM 1584 O O . GLU A 1 203 ? -12.390 -21.424 -0.894 1.00 88.44 203 GLU A O 1
ATOM 1589 N N . ILE A 1 204 ? -10.763 -22.879 -1.407 1.00 88.31 204 ILE A N 1
ATOM 1590 C CA . ILE A 1 204 ? -10.136 -22.023 -2.414 1.00 88.31 204 ILE A CA 1
ATOM 1591 C C . ILE A 1 204 ? -10.763 -22.374 -3.761 1.00 88.31 204 ILE A C 1
ATOM 1593 O O . ILE A 1 204 ? -10.535 -23.490 -4.246 1.00 88.31 204 ILE A O 1
ATOM 1597 N N . PRO A 1 205 ? -11.515 -21.455 -4.394 1.00 86.44 205 PRO A N 1
ATOM 1598 C CA . PRO A 1 205 ? -12.178 -21.763 -5.649 1.00 86.44 205 PRO A CA 1
ATOM 1599 C C . PRO A 1 205 ? -11.168 -22.096 -6.745 1.00 86.44 205 PRO A C 1
ATOM 1601 O O . PRO A 1 205 ? -10.053 -21.561 -6.781 1.00 86.44 205 PRO A O 1
ATOM 1604 N N . GLY A 1 206 ? -11.583 -22.967 -7.667 1.00 86.25 206 GLY A N 1
ATOM 1605 C CA . GLY A 1 206 ? -10.782 -23.349 -8.826 1.00 86.25 206 GLY A CA 1
ATOM 1606 C C . GLY A 1 206 ? -10.343 -22.147 -9.669 1.00 86.25 206 GLY A C 1
ATOM 1607 O O . GLY A 1 206 ? -10.883 -21.041 -9.567 1.00 86.25 206 GLY A O 1
ATOM 1608 N N . ARG A 1 207 ? -9.332 -22.357 -10.518 1.00 83.81 207 ARG A N 1
ATOM 1609 C CA . ARG A 1 207 ? -8.881 -21.321 -11.451 1.00 83.81 207 ARG A CA 1
ATOM 1610 C C . ARG A 1 207 ? -9.999 -21.050 -12.473 1.00 83.81 207 ARG A C 1
ATOM 1612 O O . ARG A 1 207 ? -10.445 -22.011 -13.100 1.00 83.81 207 ARG A O 1
ATOM 1619 N N . PRO A 1 208 ? -10.440 -19.791 -12.653 1.00 84.00 208 PRO A N 1
ATOM 1620 C CA . PRO A 1 208 ? -11.421 -19.461 -13.681 1.00 84.00 208 PRO A CA 1
ATOM 1621 C C . PRO A 1 208 ? -10.826 -19.653 -15.082 1.00 84.00 208 PRO A C 1
ATOM 1623 O O . PRO A 1 208 ? -9.603 -19.740 -15.244 1.00 84.00 208 PRO A O 1
ATOM 1626 N N . GLU A 1 209 ? -11.686 -19.696 -16.099 1.00 85.12 209 GLU A N 1
ATOM 1627 C CA . GLU A 1 209 ? -11.237 -19.716 -17.491 1.00 85.12 209 GLU A CA 1
ATOM 1628 C C . GLU A 1 209 ? -10.395 -18.467 -17.806 1.00 85.12 209 GLU A C 1
ATOM 1630 O O . GLU A 1 209 ? -10.767 -17.355 -17.417 1.00 85.12 209 GLU A O 1
ATOM 1635 N N . PRO A 1 210 ? -9.241 -18.624 -18.479 1.00 82.94 210 PRO A N 1
ATOM 1636 C CA . PRO A 1 210 ? -8.388 -17.497 -18.814 1.00 82.94 210 PRO A CA 1
ATOM 1637 C C . PRO A 1 210 ? -9.079 -16.584 -19.832 1.00 82.94 210 PRO A C 1
ATOM 1639 O O . PRO A 1 210 ? -9.600 -17.044 -20.848 1.00 82.94 210 PRO A O 1
ATOM 1642 N N . ARG A 1 211 ? -9.028 -15.277 -19.576 1.00 83.81 211 ARG A N 1
ATOM 1643 C CA . ARG A 1 211 ? -9.452 -14.224 -20.502 1.00 83.81 211 ARG A CA 1
ATOM 1644 C C . ARG A 1 211 ? -8.249 -13.402 -20.935 1.00 83.81 211 ARG A C 1
ATOM 1646 O O . ARG A 1 211 ? -7.277 -13.291 -20.190 1.00 83.81 211 ARG A O 1
ATOM 1653 N N . VAL A 1 212 ? -8.326 -12.842 -22.138 1.00 87.94 212 VAL A N 1
ATOM 1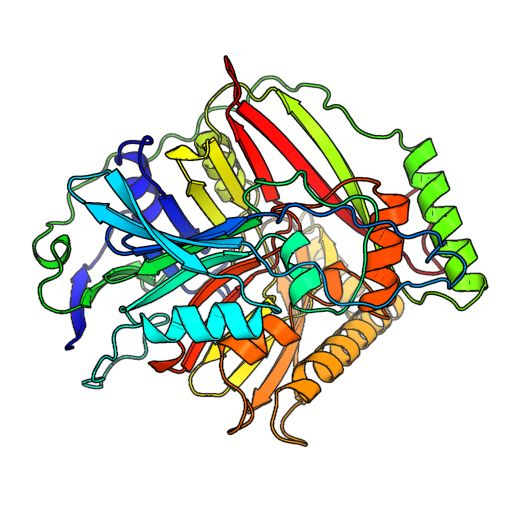654 C CA . VAL A 1 212 ? -7.333 -11.885 -22.627 1.00 87.94 212 VAL A CA 1
ATOM 1655 C C . VAL A 1 212 ? -7.722 -10.508 -22.084 1.00 87.94 212 VAL A C 1
ATOM 1657 O O . VAL A 1 212 ? -8.784 -10.015 -22.464 1.00 87.94 212 VAL A O 1
ATOM 1660 N N . PRO A 1 213 ? -6.933 -9.913 -21.177 1.00 93.06 213 PRO A N 1
ATOM 1661 C CA . PRO A 1 213 ? -7.192 -8.562 -20.696 1.00 93.06 213 PRO A CA 1
ATOM 1662 C C . PRO A 1 213 ? -6.886 -7.513 -21.773 1.00 93.06 213 PRO A C 1
ATOM 1664 O O . PRO A 1 213 ? -6.058 -7.734 -22.657 1.00 93.06 213 PRO A O 1
ATOM 1667 N N . GLU A 1 214 ? -7.507 -6.346 -21.646 1.00 96.00 214 GLU A N 1
ATOM 1668 C CA . GLU A 1 214 ? -7.093 -5.128 -22.334 1.00 96.00 214 GLU A CA 1
ATOM 1669 C C . GLU A 1 214 ? -5.773 -4.624 -21.741 1.00 96.00 214 GLU A C 1
ATOM 1671 O O . GLU A 1 214 ? -5.614 -4.554 -20.522 1.00 96.00 214 GLU A O 1
ATOM 1676 N N . SER A 1 215 ? -4.808 -4.315 -22.603 1.00 96.44 215 SER A N 1
ATOM 1677 C CA . SER A 1 215 ? -3.494 -3.784 -22.243 1.00 96.44 215 SER A CA 1
ATOM 1678 C C . SER A 1 215 ? -2.852 -3.155 -23.475 1.00 96.44 215 SER A C 1
ATOM 1680 O O . SER A 1 215 ? -3.211 -3.506 -24.601 1.00 96.44 215 SER A O 1
ATOM 1682 N N . GLU A 1 216 ? -1.870 -2.276 -23.279 1.00 94.88 216 GLU A N 1
ATOM 1683 C CA . GLU A 1 216 ? -1.011 -1.827 -24.380 1.00 94.88 216 GLU A CA 1
ATOM 1684 C C . GLU A 1 216 ? -0.270 -3.008 -25.027 1.00 94.88 216 GLU A C 1
ATOM 1686 O O . GLU A 1 216 ? -0.075 -4.059 -24.408 1.00 94.88 216 GLU A O 1
ATOM 1691 N N . SER A 1 217 ? 0.156 -2.851 -26.277 1.00 95.50 217 SER A N 1
ATOM 1692 C CA . SER A 1 217 ? 0.969 -3.854 -26.970 1.00 95.50 217 SER A CA 1
ATOM 1693 C C . SER A 1 217 ? 2.430 -3.831 -26.513 1.00 95.50 217 SER A C 1
ATOM 1695 O O . SER A 1 217 ? 2.948 -2.810 -26.062 1.00 95.50 217 SER A O 1
ATOM 1697 N N . ASP A 1 218 ? 3.143 -4.941 -26.718 1.00 94.88 218 ASP A N 1
ATOM 1698 C CA . ASP A 1 218 ? 4.579 -5.028 -26.409 1.00 94.88 218 ASP A CA 1
ATOM 1699 C C . ASP A 1 218 ? 5.396 -3.999 -27.211 1.00 94.88 218 ASP A C 1
ATOM 1701 O O . ASP A 1 218 ? 6.379 -3.451 -26.721 1.00 94.88 218 ASP A O 1
ATOM 1705 N N . SER A 1 219 ? 4.955 -3.668 -28.431 1.00 96.00 219 SER A N 1
ATOM 1706 C CA . SER A 1 219 ? 5.579 -2.624 -29.249 1.00 96.00 219 SER A CA 1
ATOM 1707 C C . SER A 1 219 ? 5.376 -1.213 -28.695 1.00 96.00 219 SER A C 1
ATOM 1709 O O . SER A 1 219 ? 6.275 -0.379 -28.802 1.00 96.00 219 SER A O 1
ATOM 1711 N N . GLU A 1 220 ? 4.211 -0.926 -28.110 1.00 95.50 220 GLU A N 1
ATOM 1712 C CA . GLU A 1 220 ? 3.949 0.368 -27.468 1.00 95.50 220 GLU A CA 1
ATOM 1713 C C . GLU A 1 220 ? 4.740 0.500 -26.171 1.00 95.50 220 GLU A C 1
ATOM 1715 O O . GLU A 1 220 ? 5.382 1.532 -25.966 1.00 95.50 220 GLU A O 1
ATOM 1720 N N . HIS A 1 221 ? 4.771 -0.567 -25.369 1.00 96.19 221 HIS A N 1
ATOM 1721 C CA . HIS A 1 221 ? 5.610 -0.662 -24.179 1.00 96.19 221 HIS A CA 1
ATOM 1722 C C . HIS A 1 221 ? 7.083 -0.399 -24.525 1.00 96.19 221 HIS A C 1
ATOM 1724 O O . HIS A 1 221 ? 7.693 0.518 -23.979 1.00 96.19 221 HIS A O 1
ATOM 1730 N N . ALA A 1 222 ? 7.639 -1.117 -25.507 1.00 96.50 222 ALA A N 1
ATOM 1731 C CA . ALA A 1 222 ? 9.023 -0.938 -25.947 1.00 96.50 222 ALA A CA 1
ATOM 1732 C C . ALA A 1 222 ? 9.310 0.499 -26.419 1.00 96.50 222 ALA A C 1
ATOM 1734 O O . ALA A 1 222 ? 10.357 1.071 -26.111 1.00 96.50 222 ALA A O 1
ATOM 1735 N N . ARG A 1 223 ? 8.367 1.126 -27.134 1.00 96.88 223 ARG A N 1
ATOM 1736 C CA . ARG A 1 223 ? 8.507 2.523 -27.564 1.00 96.88 223 ARG A CA 1
ATOM 1737 C C . ARG A 1 223 ? 8.600 3.474 -26.369 1.00 96.88 223 ARG A C 1
ATOM 1739 O O . ARG A 1 223 ? 9.448 4.361 -26.387 1.00 96.88 223 ARG A O 1
ATOM 1746 N N . LYS A 1 224 ? 7.766 3.292 -25.343 1.00 96.62 224 LYS A N 1
ATOM 1747 C CA . LYS A 1 224 ? 7.804 4.097 -24.112 1.00 96.62 224 LYS A CA 1
ATOM 1748 C C . LYS A 1 224 ? 9.085 3.861 -23.311 1.00 96.62 224 LYS A C 1
ATOM 1750 O O . LYS A 1 224 ? 9.680 4.820 -22.829 1.00 96.62 224 LYS A O 1
ATOM 1755 N N . VAL A 1 225 ? 9.577 2.621 -23.254 1.00 96.94 225 VAL A N 1
ATOM 1756 C CA . VAL A 1 225 ? 10.891 2.319 -22.663 1.00 96.94 225 VAL A CA 1
ATOM 1757 C C . VAL A 1 225 ? 12.009 3.071 -23.392 1.00 96.94 225 VAL A C 1
ATOM 1759 O O . VAL A 1 225 ? 12.862 3.665 -22.735 1.00 96.94 225 VAL A O 1
ATOM 1762 N N . GLU A 1 226 ? 12.001 3.128 -24.729 1.00 97.19 226 GLU A N 1
ATOM 1763 C CA . GLU A 1 226 ? 13.002 3.916 -25.464 1.00 97.19 226 GLU A CA 1
ATOM 1764 C C . GLU A 1 226 ? 12.870 5.422 -25.196 1.00 97.19 226 GLU A C 1
ATOM 1766 O O . GLU A 1 226 ? 13.887 6.086 -25.016 1.00 97.19 226 GLU A O 1
ATOM 1771 N N . GLN A 1 227 ? 11.648 5.953 -25.070 1.00 96.88 227 GLN A N 1
ATOM 1772 C CA . GLN A 1 227 ? 11.433 7.356 -24.686 1.00 96.88 227 GLN A CA 1
ATOM 1773 C C . GLN A 1 227 ? 12.047 7.678 -23.315 1.00 96.88 227 GLN A C 1
ATOM 1775 O O . GLN A 1 227 ? 12.695 8.713 -23.155 1.00 96.88 227 GLN A O 1
ATOM 1780 N N . ILE A 1 228 ? 11.906 6.777 -22.337 1.00 96.75 228 ILE A N 1
ATOM 1781 C CA . ILE A 1 228 ? 12.554 6.924 -21.026 1.00 96.75 228 ILE A CA 1
ATOM 1782 C C . ILE A 1 228 ? 14.078 6.911 -21.182 1.00 96.75 228 ILE A C 1
ATOM 1784 O O . ILE A 1 228 ? 14.764 7.753 -20.607 1.00 96.75 228 ILE A O 1
ATOM 1788 N N . ARG A 1 229 ? 14.630 5.992 -21.986 1.00 96.44 229 ARG A N 1
ATOM 1789 C CA . ARG A 1 229 ? 16.080 5.923 -22.235 1.00 96.44 229 ARG A CA 1
ATOM 1790 C C . ARG A 1 229 ? 16.608 7.191 -22.896 1.00 96.44 229 ARG A C 1
ATOM 1792 O O . ARG A 1 229 ? 17.670 7.664 -22.502 1.00 96.44 229 ARG A O 1
ATOM 1799 N N . ASP A 1 230 ? 15.883 7.755 -23.857 1.00 96.38 230 ASP A N 1
ATOM 1800 C CA . ASP A 1 230 ? 16.229 9.032 -24.486 1.00 96.38 230 ASP A CA 1
ATOM 1801 C C . ASP A 1 230 ? 16.230 10.180 -23.473 1.00 96.38 230 ASP A C 1
ATOM 1803 O O . ASP A 1 230 ? 17.165 10.982 -23.451 1.00 96.38 230 ASP A O 1
ATOM 1807 N N . SER A 1 231 ? 15.251 10.210 -22.569 1.00 95.56 231 SER A N 1
ATOM 1808 C CA . SER A 1 231 ? 15.201 11.185 -21.477 1.00 95.56 231 SER A CA 1
ATOM 1809 C C . SER A 1 231 ? 16.378 11.039 -20.497 1.00 95.56 231 SER A C 1
ATOM 1811 O O . SER A 1 231 ? 17.002 12.034 -20.111 1.00 95.56 231 SER A O 1
ATOM 1813 N N . ILE A 1 232 ? 16.766 9.800 -20.164 1.00 94.88 232 ILE A N 1
ATOM 1814 C CA . ILE A 1 232 ? 17.959 9.509 -19.351 1.00 94.88 232 ILE A CA 1
ATOM 1815 C C . ILE A 1 232 ? 19.239 9.956 -20.076 1.00 94.88 232 ILE A C 1
ATOM 1817 O O . ILE A 1 232 ? 20.104 10.579 -19.462 1.00 94.88 232 ILE A O 1
ATOM 1821 N N . ARG A 1 233 ? 19.364 9.712 -21.392 1.00 95.25 233 ARG A N 1
ATOM 1822 C CA . ARG A 1 233 ? 20.489 10.218 -22.211 1.00 95.25 233 ARG A CA 1
ATOM 1823 C C . ARG A 1 233 ? 20.546 11.747 -22.212 1.00 95.25 233 ARG A C 1
ATOM 1825 O O . ARG A 1 233 ? 21.640 12.307 -22.229 1.00 95.25 233 ARG A O 1
ATOM 1832 N N . GLY A 1 234 ? 19.385 12.402 -22.184 1.00 93.38 234 GLY A N 1
ATOM 1833 C CA . GLY A 1 234 ? 19.248 13.852 -22.039 1.00 93.38 234 GLY A CA 1
ATOM 1834 C C . GLY A 1 234 ? 19.611 14.384 -20.647 1.00 93.38 234 GLY A C 1
ATOM 1835 O O . GLY A 1 234 ? 19.806 15.587 -20.492 1.00 93.38 234 GLY A O 1
ATOM 1836 N N . GLY A 1 235 ? 19.752 13.508 -19.646 1.00 90.88 235 GLY A N 1
ATOM 1837 C CA . GLY A 1 235 ? 20.076 13.876 -18.268 1.00 90.88 235 GLY A CA 1
ATOM 1838 C C . GLY A 1 235 ? 18.886 14.408 -17.464 1.00 90.88 235 GLY A C 1
ATOM 1839 O O . GLY A 1 235 ? 19.096 15.041 -16.432 1.00 90.88 235 GLY A O 1
ATOM 1840 N N . HIS A 1 236 ? 17.652 14.177 -17.922 1.00 90.19 236 HIS A N 1
ATOM 1841 C CA . HIS A 1 236 ? 16.440 14.625 -17.224 1.00 90.19 236 HIS A CA 1
ATOM 1842 C C . HIS A 1 236 ? 16.002 13.649 -16.122 1.00 90.19 236 HIS A C 1
ATOM 1844 O O . HIS A 1 236 ? 15.401 14.056 -15.130 1.00 90.19 236 HIS A O 1
ATOM 1850 N N . LEU A 1 237 ? 16.321 12.362 -16.290 1.00 90.06 237 LEU A N 1
ATOM 1851 C CA . LEU A 1 237 ? 15.925 11.260 -15.414 1.00 90.06 237 LEU A CA 1
ATOM 1852 C C . LEU A 1 237 ? 17.129 10.346 -15.158 1.00 90.06 237 LEU A C 1
ATOM 1854 O O . LEU A 1 237 ? 17.998 10.215 -16.019 1.00 90.06 237 LEU A O 1
ATOM 1858 N N . TYR A 1 238 ? 17.164 9.669 -14.007 1.00 86.38 238 TYR A N 1
ATOM 1859 C CA . TYR A 1 238 ? 18.133 8.591 -13.748 1.00 86.38 238 TYR A CA 1
ATOM 1860 C C . TYR A 1 238 ? 17.494 7.209 -13.885 1.00 86.38 238 TYR A C 1
ATOM 1862 O O . TYR A 1 238 ? 18.076 6.298 -14.472 1.00 86.38 238 TYR A O 1
ATOM 1870 N N . GLN A 1 239 ? 16.284 7.070 -13.343 1.00 88.88 239 GLN A N 1
ATOM 1871 C CA . GLN A 1 239 ? 15.487 5.851 -13.376 1.00 88.88 239 GLN A CA 1
ATOM 1872 C C . GLN A 1 239 ? 14.009 6.222 -13.276 1.00 88.88 239 GLN A C 1
ATOM 1874 O O . GLN A 1 239 ? 13.665 7.065 -12.451 1.00 88.88 239 GLN A O 1
ATOM 1879 N N . VAL A 1 240 ? 13.140 5.538 -14.022 1.00 93.12 240 VAL A N 1
ATOM 1880 C CA . VAL A 1 240 ? 11.676 5.615 -13.861 1.00 93.12 240 VAL A CA 1
ATOM 1881 C C . VAL A 1 240 ? 11.108 4.217 -13.700 1.00 93.12 240 VAL A C 1
ATOM 1883 O O . VAL A 1 240 ? 11.454 3.329 -14.471 1.00 93.12 240 VAL A O 1
ATOM 1886 N N . ASN A 1 241 ? 10.228 4.004 -12.728 1.00 93.88 241 ASN A N 1
ATOM 1887 C CA . ASN A 1 241 ? 9.433 2.787 -12.648 1.00 93.88 241 ASN A CA 1
ATOM 1888 C C . ASN A 1 241 ? 8.190 2.946 -13.527 1.00 93.88 241 ASN A C 1
ATOM 1890 O O . ASN A 1 241 ? 7.234 3.603 -13.122 1.00 93.88 241 ASN A O 1
ATOM 1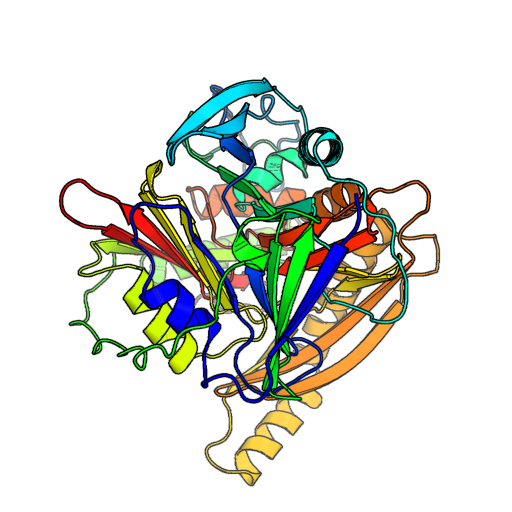894 N N . TYR A 1 242 ? 8.236 2.387 -14.736 1.00 95.50 242 TYR A N 1
ATOM 1895 C CA . TYR A 1 242 ? 7.138 2.450 -15.699 1.00 95.50 242 TYR A CA 1
ATOM 1896 C C . TYR A 1 242 ? 6.222 1.232 -15.553 1.00 95.50 242 TYR A C 1
ATOM 1898 O O . TYR A 1 242 ? 6.703 0.096 -15.520 1.00 95.50 242 TYR A O 1
ATOM 1906 N N . GLY A 1 243 ? 4.915 1.474 -15.447 1.00 95.31 243 GLY A N 1
ATOM 1907 C CA . GLY A 1 243 ? 3.882 0.467 -15.257 1.00 95.31 243 GLY A CA 1
ATOM 1908 C C . GLY A 1 243 ? 3.069 0.179 -16.511 1.00 95.31 243 GLY A C 1
ATOM 1909 O O . GLY A 1 243 ? 2.515 1.075 -17.143 1.00 95.31 243 GLY A O 1
ATOM 1910 N N . ARG A 1 244 ? 2.904 -1.109 -16.809 1.00 95.50 244 ARG A N 1
ATOM 1911 C CA . ARG A 1 244 ? 1.915 -1.615 -17.759 1.00 95.50 244 ARG A CA 1
ATOM 1912 C C . ARG A 1 244 ? 0.662 -2.069 -17.020 1.00 95.50 244 ARG A C 1
ATOM 1914 O O . ARG A 1 244 ? 0.724 -2.645 -15.931 1.00 95.50 244 ARG A O 1
ATOM 1921 N N . ARG A 1 245 ? -0.493 -1.826 -17.638 1.00 96.19 245 ARG A N 1
ATOM 1922 C CA . ARG A 1 245 ? -1.817 -2.110 -17.080 1.00 96.19 245 ARG A CA 1
ATOM 1923 C C . ARG A 1 245 ? -2.535 -3.199 -17.861 1.00 96.19 245 ARG A C 1
ATOM 1925 O O . ARG A 1 245 ? -2.521 -3.183 -19.087 1.00 96.19 245 ARG A O 1
ATOM 1932 N N . TRP A 1 246 ? -3.193 -4.102 -17.141 1.00 96.88 246 TRP A N 1
ATOM 1933 C CA . TRP A 1 246 ? -4.088 -5.124 -17.676 1.00 96.88 246 TRP A CA 1
ATOM 1934 C C . TRP A 1 246 ? -5.457 -5.001 -17.018 1.00 96.88 246 TRP A C 1
ATOM 1936 O O . TRP A 1 246 ? -5.554 -5.019 -15.789 1.00 96.88 246 TRP A O 1
ATOM 1946 N N . GLN A 1 247 ? -6.509 -4.893 -17.824 1.00 95.75 247 GLN A N 1
ATOM 1947 C CA . GLN A 1 247 ? -7.877 -4.707 -17.344 1.00 95.75 247 GLN A CA 1
ATOM 1948 C C . GLN A 1 247 ? -8.818 -5.721 -17.976 1.00 95.75 247 GLN A C 1
ATOM 1950 O O . GLN A 1 247 ? -8.693 -6.073 -19.145 1.00 95.75 247 GLN A O 1
ATOM 1955 N N . SER A 1 248 ? -9.761 -6.226 -17.192 1.00 94.44 248 SER A N 1
ATOM 1956 C CA . SER A 1 248 ? -10.803 -7.112 -17.697 1.00 94.44 248 SER A CA 1
ATOM 1957 C C . SER A 1 248 ? -11.998 -7.096 -16.761 1.00 94.44 248 SER A C 1
ATOM 1959 O O . SER A 1 248 ? -11.862 -6.960 -15.545 1.00 94.44 248 SER A O 1
ATOM 1961 N N . GLU A 1 249 ? -13.174 -7.350 -17.322 1.00 93.81 249 GLU A N 1
ATOM 1962 C CA . GLU A 1 249 ? -14.297 -7.865 -16.548 1.00 93.81 249 GLU A CA 1
ATOM 1963 C C . GLU A 1 249 ? -13.864 -9.137 -15.792 1.00 93.81 249 GLU A C 1
ATOM 1965 O O . GLU A 1 249 ? -13.216 -10.030 -16.357 1.00 93.81 249 GLU A O 1
ATOM 1970 N N . MET A 1 250 ? -14.216 -9.200 -14.512 1.00 90.88 250 MET A N 1
ATOM 1971 C CA . MET A 1 250 ? -13.922 -10.277 -13.580 1.00 90.88 250 MET A CA 1
ATOM 1972 C C . MET A 1 250 ? -15.198 -11.053 -13.261 1.00 90.88 250 MET A C 1
ATOM 1974 O O . MET A 1 250 ? -16.169 -10.510 -12.740 1.00 90.88 250 MET A O 1
ATOM 1978 N N . HIS A 1 251 ? -15.159 -12.359 -13.516 1.00 85.38 251 HIS A N 1
ATOM 1979 C CA . HIS A 1 251 ? -16.206 -13.278 -13.085 1.00 85.38 251 HIS A CA 1
ATOM 1980 C C . HIS A 1 251 ? -15.896 -13.807 -11.681 1.00 85.38 251 HIS A C 1
ATOM 1982 O O . HIS A 1 251 ? -14.770 -14.231 -11.403 1.00 85.38 251 HIS A O 1
ATOM 1988 N N . GLY A 1 252 ? -16.912 -13.847 -10.822 1.00 88.06 252 GLY A N 1
ATOM 1989 C CA . GLY A 1 252 ? -16.768 -14.264 -9.427 1.00 88.06 252 GLY A CA 1
ATOM 1990 C C . GLY A 1 252 ? -16.385 -13.110 -8.502 1.00 88.06 252 GLY A C 1
ATOM 1991 O O . GLY A 1 252 ? -16.466 -11.942 -8.879 1.00 88.06 252 GLY A O 1
ATOM 1992 N N . GLN A 1 253 ? -16.007 -13.441 -7.268 1.00 91.69 253 GLN A N 1
ATOM 1993 C CA . GLN A 1 253 ? -15.757 -12.439 -6.234 1.00 91.69 253 GLN A CA 1
ATOM 1994 C C . GLN A 1 253 ? -14.261 -12.102 -6.136 1.00 91.69 253 GLN A C 1
ATOM 1996 O O . GLN A 1 253 ? -13.429 -13.014 -6.207 1.00 91.69 253 GLN A O 1
ATOM 2001 N N . PRO A 1 254 ? -13.880 -10.829 -5.907 1.00 95.19 254 PRO A N 1
ATOM 2002 C CA . PRO A 1 254 ? -12.479 -10.450 -5.711 1.00 95.19 254 PRO A CA 1
ATOM 2003 C C . PRO A 1 254 ? -11.806 -11.209 -4.554 1.00 95.19 254 PRO A C 1
ATOM 2005 O O . PRO A 1 254 ? -10.624 -11.543 -4.643 1.00 95.19 254 PRO A O 1
ATOM 2008 N N . TRP A 1 255 ? -12.577 -11.592 -3.528 1.00 95.31 255 TRP A N 1
ATOM 2009 C CA . TRP A 1 255 ? -12.114 -12.441 -2.425 1.00 95.31 255 TRP A CA 1
ATOM 2010 C C . TRP A 1 255 ? -11.528 -13.776 -2.906 1.00 95.31 255 TRP A C 1
ATOM 2012 O O . TRP A 1 255 ? -10.485 -14.219 -2.429 1.00 95.31 255 TRP A O 1
ATOM 2022 N N . ASP A 1 256 ? -12.141 -14.401 -3.911 1.00 94.38 256 ASP A N 1
ATOM 2023 C CA . ASP A 1 256 ? -11.676 -15.684 -4.438 1.00 94.38 256 ASP A CA 1
ATOM 2024 C C . ASP A 1 256 ? -10.313 -15.542 -5.126 1.00 94.38 256 ASP A C 1
ATOM 2026 O O . ASP A 1 256 ? -9.487 -16.458 -5.103 1.00 94.38 256 ASP A O 1
ATOM 2030 N N . ALA A 1 257 ? -10.058 -14.387 -5.751 1.00 93.81 257 ALA A N 1
ATOM 2031 C CA . ALA A 1 257 ? -8.751 -14.078 -6.318 1.00 93.81 257 ALA A CA 1
ATOM 2032 C C . ALA A 1 257 ? -7.704 -13.880 -5.218 1.00 93.81 257 ALA A C 1
ATOM 2034 O O . ALA A 1 257 ? -6.606 -14.420 -5.352 1.00 93.81 257 ALA A O 1
ATOM 2035 N N . PHE A 1 258 ? -8.059 -13.207 -4.119 1.00 95.81 258 PHE A N 1
ATOM 2036 C CA . PHE A 1 258 ? -7.190 -13.084 -2.950 1.00 95.81 258 PHE A CA 1
ATOM 2037 C C . PHE A 1 258 ? -6.806 -14.457 -2.378 1.00 95.81 258 PHE A C 1
ATOM 2039 O O . PHE A 1 258 ? -5.618 -14.745 -2.254 1.00 95.81 258 PHE A O 1
ATOM 2046 N N . LEU A 1 259 ? -7.773 -15.354 -2.152 1.00 94.75 259 LEU A N 1
ATOM 2047 C CA . LEU A 1 259 ? -7.512 -16.718 -1.665 1.00 94.75 259 LEU A CA 1
ATOM 2048 C C . LEU A 1 259 ? -6.586 -17.531 -2.585 1.00 94.75 259 LEU A C 1
ATOM 2050 O O . LEU A 1 259 ? -5.709 -18.267 -2.129 1.00 94.75 259 LEU A O 1
ATOM 2054 N N . ARG A 1 260 ? -6.763 -17.420 -3.907 1.00 92.94 260 ARG A N 1
ATOM 2055 C CA . ARG A 1 260 ? -5.863 -18.078 -4.870 1.00 92.94 260 ARG A CA 1
ATOM 2056 C C . ARG A 1 260 ? -4.462 -17.471 -4.839 1.00 92.94 260 ARG A C 1
ATOM 2058 O O . ARG A 1 260 ? -3.471 -18.192 -4.993 1.00 92.94 260 ARG A O 1
ATOM 2065 N N . MET A 1 261 ? -4.369 -16.159 -4.669 1.00 91.75 261 MET A N 1
ATOM 2066 C CA . MET A 1 261 ? -3.109 -15.431 -4.655 1.00 91.75 261 MET A CA 1
ATOM 2067 C C . MET A 1 261 ? -2.287 -15.744 -3.401 1.00 91.75 261 MET A C 1
ATOM 2069 O O . MET A 1 261 ? -1.109 -16.062 -3.540 1.00 91.75 261 MET A O 1
ATOM 2073 N N . THR A 1 262 ? -2.895 -15.762 -2.209 1.00 89.94 262 THR A N 1
ATOM 2074 C CA . THR A 1 262 ? -2.196 -16.115 -0.957 1.00 89.94 262 THR A CA 1
ATOM 2075 C C . THR A 1 262 ? -1.629 -17.533 -0.992 1.00 89.94 262 THR A C 1
ATOM 2077 O O . THR A 1 262 ? -0.535 -17.773 -0.489 1.00 89.94 262 THR A O 1
ATOM 2080 N N . ARG A 1 263 ? -2.312 -18.470 -1.665 1.00 88.94 263 ARG A N 1
ATOM 2081 C CA . ARG A 1 263 ? -1.813 -19.840 -1.860 1.00 88.94 263 ARG A CA 1
ATOM 2082 C C . ARG A 1 263 ? -0.694 -19.952 -2.897 1.00 88.94 263 ARG A C 1
ATOM 2084 O O . ARG A 1 263 ? 0.224 -20.745 -2.714 1.00 88.94 263 ARG A O 1
ATOM 2091 N N . SER A 1 264 ? -0.802 -19.244 -4.021 1.00 89.19 264 SER A N 1
ATOM 2092 C CA . SER A 1 264 ? 0.129 -19.399 -5.154 1.00 89.19 264 SER A CA 1
ATOM 2093 C C . SER A 1 264 ? 1.389 -18.541 -5.035 1.00 89.19 264 SER A C 1
ATOM 2095 O O . SER A 1 264 ? 2.461 -18.951 -5.482 1.00 89.19 264 SER A O 1
ATOM 2097 N N . ASN A 1 265 ? 1.274 -17.367 -4.421 1.00 87.88 265 ASN A N 1
ATOM 2098 C CA . ASN A 1 265 ? 2.362 -16.425 -4.202 1.00 87.88 265 ASN A CA 1
ATOM 2099 C C . ASN A 1 265 ? 2.271 -15.858 -2.775 1.00 87.88 265 ASN A C 1
ATOM 2101 O O . ASN A 1 265 ? 1.906 -14.695 -2.593 1.00 87.88 265 ASN A O 1
ATOM 2105 N N . PRO A 1 266 ? 2.569 -16.676 -1.754 1.00 89.94 266 PRO A N 1
ATOM 2106 C CA . PRO A 1 266 ? 2.527 -16.215 -0.378 1.00 89.94 266 PRO A CA 1
ATOM 2107 C C . PRO A 1 266 ? 3.602 -15.142 -0.141 1.00 89.94 266 PRO A C 1
ATOM 2109 O O . PRO A 1 266 ? 4.755 -15.317 -0.545 1.00 89.94 266 PRO A O 1
ATOM 2112 N N . ALA A 1 267 ? 3.227 -14.042 0.514 1.00 91.50 267 ALA A N 1
ATOM 2113 C CA . ALA A 1 267 ? 4.082 -12.871 0.700 1.00 91.50 267 ALA A CA 1
ATOM 2114 C C . ALA A 1 267 ? 3.977 -12.312 2.133 1.00 91.50 267 ALA A C 1
ATOM 2116 O O . ALA A 1 267 ? 2.915 -12.452 2.744 1.00 91.50 267 ALA A O 1
ATOM 2117 N N . PRO A 1 268 ? 5.045 -11.688 2.669 1.00 92.19 268 PRO A N 1
ATOM 2118 C CA . PRO A 1 268 ? 5.071 -11.153 4.034 1.00 92.19 268 PRO A CA 1
ATOM 2119 C C . PRO A 1 268 ? 4.027 -10.057 4.284 1.00 92.19 268 PRO A C 1
ATOM 2121 O O . PRO A 1 268 ? 3.513 -9.970 5.388 1.00 92.19 268 PRO A O 1
ATOM 2124 N N . PHE A 1 269 ? 3.678 -9.261 3.269 1.00 95.00 269 PHE A N 1
ATOM 2125 C CA . PHE A 1 269 ? 2.737 -8.144 3.390 1.00 95.00 269 PHE A CA 1
ATOM 2126 C C . PHE A 1 269 ? 1.507 -8.333 2.499 1.00 95.00 269 PHE A C 1
ATOM 2128 O O . PHE A 1 269 ? 1.008 -7.374 1.894 1.00 95.00 269 PHE A O 1
ATOM 2135 N N . ALA A 1 270 ? 1.027 -9.575 2.368 1.00 97.00 270 ALA A N 1
ATOM 2136 C CA . ALA A 1 270 ? -0.225 -9.815 1.668 1.00 97.00 270 ALA A CA 1
ATOM 2137 C C . ALA A 1 270 ? -1.373 -9.099 2.394 1.00 97.00 270 ALA A C 1
ATOM 2139 O O . ALA A 1 270 ? -1.370 -8.925 3.609 1.00 97.00 270 ALA A O 1
ATOM 2140 N N . SER A 1 271 ? -2.357 -8.626 1.645 1.00 98.00 271 SER A N 1
ATOM 2141 C CA . SER A 1 271 ? -3.437 -7.830 2.220 1.00 98.00 271 SER A CA 1
ATOM 2142 C C . SER A 1 271 ? -4.710 -7.935 1.406 1.00 98.00 271 SER A C 1
ATOM 2144 O O . SER A 1 271 ? -4.688 -8.099 0.183 1.00 98.00 271 SER A O 1
ATOM 2146 N N . TRP A 1 272 ? -5.822 -7.850 2.121 1.00 98.44 272 TRP A N 1
ATOM 2147 C CA . TRP A 1 272 ? -7.159 -7.779 1.562 1.00 98.44 272 TRP A CA 1
ATOM 2148 C C . TRP A 1 272 ? -7.847 -6.535 2.098 1.00 98.44 272 TRP A C 1
ATOM 2150 O O . TRP A 1 272 ? -7.791 -6.273 3.296 1.00 98.44 272 TRP A O 1
ATOM 2160 N N . MET A 1 273 ? -8.512 -5.800 1.218 1.00 98.44 273 MET A N 1
ATOM 2161 C CA . MET A 1 273 ? -9.385 -4.696 1.583 1.00 98.44 273 MET A CA 1
ATOM 2162 C C . MET A 1 273 ? -10.647 -4.749 0.729 1.00 98.44 273 MET A C 1
ATOM 2164 O O . MET A 1 273 ? -10.562 -4.989 -0.474 1.00 98.44 273 MET A O 1
ATOM 2168 N N . ASN A 1 274 ? -11.800 -4.477 1.328 1.00 97.88 274 ASN A N 1
ATOM 2169 C CA . ASN A 1 274 ? -13.054 -4.233 0.626 1.00 97.88 274 ASN A CA 1
ATOM 2170 C C . ASN A 1 274 ? -13.759 -3.036 1.269 1.00 97.88 274 ASN A C 1
ATOM 2172 O O . ASN A 1 274 ? -14.035 -3.072 2.461 1.00 97.88 274 ASN A O 1
ATOM 2176 N N . VAL A 1 275 ? -14.059 -2.002 0.486 1.00 98.00 275 VAL A N 1
ATOM 2177 C CA . VAL A 1 275 ? -14.922 -0.880 0.878 1.00 98.00 275 VAL A CA 1
ATOM 2178 C C . VAL A 1 275 ? -16.277 -1.121 0.231 1.00 98.00 275 VAL A C 1
ATOM 2180 O O . VAL A 1 275 ? -16.462 -0.858 -0.963 1.00 98.00 275 VAL A O 1
ATOM 2183 N N . ALA A 1 276 ? -17.198 -1.715 0.985 1.00 95.00 276 ALA A N 1
ATOM 2184 C CA . ALA A 1 276 ? -18.364 -2.376 0.404 1.00 95.00 276 ALA A CA 1
ATOM 2185 C C . ALA A 1 276 ? -19.315 -1.390 -0.280 1.00 95.00 276 ALA A C 1
ATOM 2187 O O . ALA A 1 276 ? -19.787 -1.642 -1.389 1.00 95.00 276 ALA A O 1
ATOM 2188 N N . ASP A 1 277 ? -19.565 -0.246 0.351 1.00 95.50 277 ASP A N 1
ATOM 2189 C CA . ASP A 1 277 ? -20.476 0.778 -0.160 1.00 95.50 277 ASP A CA 1
ATOM 2190 C C . ASP A 1 277 ? -19.892 1.611 -1.311 1.00 95.50 277 ASP A C 1
ATOM 2192 O O . ASP A 1 277 ? -20.642 2.233 -2.061 1.00 95.50 277 ASP A O 1
ATOM 2196 N N . HIS A 1 278 ? -18.574 1.550 -1.512 1.00 96.25 278 HIS A N 1
ATOM 2197 C CA . HIS A 1 278 ? -17.887 2.113 -2.675 1.00 96.25 278 HIS A CA 1
ATOM 2198 C C . HIS A 1 278 ? -17.561 1.072 -3.755 1.00 96.25 278 HIS A C 1
ATOM 2200 O O . HIS A 1 278 ? -17.007 1.429 -4.797 1.00 96.25 278 HIS A O 1
ATOM 2206 N N . GLY A 1 279 ? -17.885 -0.207 -3.524 1.00 96.69 279 GLY A N 1
ATOM 2207 C CA . GLY A 1 279 ? -17.602 -1.295 -4.457 1.00 96.69 279 GLY A CA 1
ATOM 2208 C C . GLY A 1 279 ? -16.124 -1.368 -4.838 1.00 96.69 279 GLY A C 1
ATOM 2209 O O . GLY A 1 279 ? -15.812 -1.527 -6.017 1.00 96.69 279 GLY A O 1
ATOM 2210 N N . TRP A 1 280 ? -15.217 -1.188 -3.876 1.00 97.94 280 TRP A N 1
ATOM 2211 C CA . TRP A 1 280 ? -13.774 -1.149 -4.114 1.00 97.94 280 TRP A CA 1
ATOM 2212 C C . TRP A 1 280 ? -13.058 -2.233 -3.324 1.00 97.94 280 TRP A C 1
ATOM 2214 O O . TRP A 1 280 ? -13.019 -2.178 -2.098 1.00 97.94 280 TRP A O 1
ATOM 2224 N N . ALA A 1 281 ? -12.468 -3.197 -4.024 1.00 98.25 281 ALA A N 1
ATOM 2225 C CA . ALA A 1 281 ? -11.718 -4.283 -3.415 1.00 98.25 281 ALA A CA 1
ATOM 2226 C C . ALA A 1 281 ? -10.263 -4.291 -3.888 1.00 98.25 281 ALA A C 1
ATOM 2228 O O . ALA A 1 281 ? -9.972 -4.052 -5.060 1.00 98.25 281 ALA A O 1
ATOM 2229 N N . VAL A 1 282 ? -9.344 -4.606 -2.981 1.00 98.62 282 VAL A N 1
ATOM 2230 C CA . VAL A 1 282 ? -7.910 -4.720 -3.252 1.00 98.62 282 VAL A CA 1
ATOM 2231 C C . VAL A 1 282 ? -7.404 -6.030 -2.667 1.00 98.62 282 VAL A C 1
ATOM 2233 O O . VAL A 1 282 ? -7.605 -6.328 -1.492 1.00 98.62 282 VAL A O 1
ATOM 2236 N N . ALA A 1 283 ? -6.725 -6.809 -3.500 1.00 98.12 283 ALA A N 1
ATOM 2237 C CA . ALA A 1 283 ? -6.029 -8.024 -3.118 1.00 98.12 283 ALA A CA 1
ATOM 2238 C C . ALA A 1 283 ? -4.550 -7.857 -3.476 1.00 98.12 283 ALA A C 1
ATOM 2240 O O . ALA A 1 283 ? -4.207 -7.806 -4.657 1.00 98.12 283 ALA A O 1
ATOM 2241 N N . SER A 1 284 ? -3.667 -7.806 -2.480 1.00 97.88 284 SER A N 1
ATOM 2242 C CA . SER A 1 284 ? -2.218 -7.701 -2.690 1.00 97.88 284 SER A CA 1
ATOM 2243 C C . SER A 1 284 ? -1.442 -8.887 -2.117 1.00 97.88 284 SER A C 1
ATOM 2245 O O . SER A 1 284 ? -1.796 -9.435 -1.074 1.00 97.88 284 SER A O 1
ATOM 2247 N N . ALA A 1 285 ? -0.366 -9.274 -2.801 1.00 95.88 285 ALA A N 1
ATOM 2248 C CA . ALA A 1 285 ? 0.662 -10.191 -2.313 1.00 95.88 285 ALA A CA 1
ATOM 2249 C C . ALA A 1 285 ? 2.029 -9.494 -2.301 1.00 95.88 285 ALA A C 1
ATOM 2251 O O . ALA A 1 285 ? 2.998 -9.970 -2.909 1.00 95.88 285 ALA A O 1
ATOM 2252 N N . SER A 1 286 ? 2.077 -8.336 -1.639 1.00 93.88 286 SER A N 1
ATOM 2253 C CA . SER A 1 286 ? 3.268 -7.500 -1.584 1.00 93.88 286 SER A CA 1
ATOM 2254 C C . SER A 1 286 ? 4.406 -8.152 -0.782 1.00 93.88 286 SER A C 1
ATOM 2256 O O . SER A 1 286 ? 4.187 -8.638 0.333 1.00 93.88 286 SER A O 1
ATOM 2258 N N . PRO A 1 287 ? 5.636 -8.170 -1.328 1.00 89.75 287 PRO A N 1
ATOM 2259 C CA . PRO A 1 287 ? 6.834 -8.565 -0.606 1.00 89.75 287 PRO A CA 1
ATOM 2260 C C . PRO A 1 287 ? 7.567 -7.395 0.067 1.00 89.75 287 PRO A C 1
ATOM 2262 O O . PRO A 1 287 ? 8.513 -7.649 0.805 1.00 89.75 287 PRO A O 1
ATOM 2265 N N . GLU A 1 288 ? 7.188 -6.144 -0.204 1.00 90.50 288 GLU A N 1
ATOM 2266 C CA . GLU A 1 288 ? 8.015 -4.968 0.081 1.00 90.50 288 GLU A CA 1
ATOM 2267 C C . GLU A 1 288 ? 7.359 -4.052 1.115 1.00 90.50 288 GLU A C 1
ATOM 2269 O O . GLU A 1 288 ? 6.169 -3.736 1.030 1.00 90.50 288 GLU A O 1
ATOM 2274 N N . ARG A 1 289 ? 8.161 -3.628 2.093 1.00 93.06 289 ARG A N 1
ATOM 2275 C CA . ARG A 1 289 ? 7.772 -2.682 3.139 1.00 93.06 289 ARG A CA 1
ATOM 2276 C C . ARG A 1 289 ? 8.182 -1.277 2.714 1.00 93.06 289 ARG A C 1
ATOM 2278 O O . ARG A 1 289 ? 9.343 -1.076 2.381 1.00 93.06 289 ARG A O 1
ATOM 2285 N N . LEU A 1 290 ? 7.258 -0.325 2.808 1.00 94.75 290 LEU A N 1
ATOM 2286 C CA . LEU A 1 290 ? 7.548 1.102 2.668 1.00 94.75 290 LEU A CA 1
ATOM 2287 C C . LEU A 1 290 ? 8.210 1.644 3.939 1.00 94.75 290 LEU A C 1
ATOM 2289 O O . LEU A 1 290 ? 9.215 2.340 3.890 1.00 94.75 290 LEU A O 1
ATOM 2293 N N . LEU A 1 291 ? 7.603 1.339 5.084 1.00 95.12 291 LEU A N 1
ATOM 2294 C CA . LEU A 1 291 ? 7.909 1.966 6.362 1.00 95.12 291 LEU A CA 1
ATOM 2295 C C . LEU A 1 291 ? 7.477 1.032 7.489 1.00 95.12 291 LEU A C 1
ATOM 2297 O O . LEU A 1 291 ? 6.349 0.550 7.493 1.00 95.12 291 LEU A O 1
ATOM 2301 N N . ARG A 1 292 ? 8.331 0.860 8.494 1.00 96.31 292 ARG A N 1
ATOM 2302 C CA . ARG A 1 292 ? 7.926 0.447 9.840 1.00 96.31 292 ARG A CA 1
ATOM 2303 C C . ARG A 1 292 ? 8.469 1.440 10.852 1.00 96.31 292 ARG A C 1
ATOM 2305 O O . ARG A 1 292 ? 9.663 1.724 10.832 1.00 96.31 292 ARG A O 1
ATOM 2312 N N . LEU A 1 293 ? 7.605 1.908 11.741 1.00 96.12 293 LEU A N 1
ATOM 2313 C CA . LEU A 1 293 ? 7.941 2.691 12.919 1.00 96.12 293 LEU A CA 1
ATOM 2314 C C . LEU A 1 293 ? 7.597 1.870 14.159 1.00 96.12 293 LEU A C 1
ATOM 2316 O O . LEU A 1 293 ? 6.471 1.399 14.303 1.00 96.12 293 LEU A O 1
ATOM 2320 N N . ASP A 1 294 ? 8.562 1.710 15.050 1.00 93.38 294 ASP A N 1
ATOM 2321 C CA . ASP A 1 294 ? 8.364 1.037 16.326 1.00 93.38 294 ASP A CA 1
ATOM 2322 C C . ASP A 1 294 ? 9.201 1.736 17.392 1.00 93.38 294 ASP A C 1
ATOM 2324 O O . ASP A 1 294 ? 10.431 1.748 17.324 1.00 93.38 294 ASP A O 1
ATOM 2328 N N . SER A 1 295 ? 8.536 2.352 18.370 1.00 87.19 295 SER A N 1
ATOM 2329 C CA . SER A 1 295 ? 9.204 2.984 19.515 1.00 87.19 295 SER A CA 1
ATOM 2330 C C . SER A 1 295 ? 10.268 4.022 19.104 1.00 87.19 295 SER A C 1
ATOM 2332 O O . SER A 1 295 ? 11.317 4.149 19.734 1.00 87.19 295 SER A O 1
ATOM 2334 N N . GLY A 1 296 ? 10.004 4.764 18.023 1.00 92.25 296 GLY A N 1
ATOM 2335 C CA . GLY A 1 296 ? 10.901 5.783 17.467 1.00 92.25 296 GLY A CA 1
ATOM 2336 C C . GLY A 1 296 ? 11.961 5.260 16.488 1.00 92.25 296 GLY A C 1
ATOM 2337 O O . GLY A 1 296 ? 12.575 6.071 15.801 1.00 92.25 296 GLY A O 1
ATOM 2338 N N . LEU A 1 297 ? 12.160 3.944 16.368 1.00 95.94 297 LEU A N 1
ATOM 2339 C CA . LEU A 1 297 ? 12.994 3.367 15.314 1.00 95.94 297 LEU A CA 1
ATOM 2340 C C . LEU A 1 297 ? 12.172 3.277 14.026 1.00 95.94 297 LEU A C 1
ATOM 2342 O O . LEU A 1 297 ? 11.163 2.571 13.979 1.00 95.94 297 LEU A O 1
ATOM 2346 N N . ILE A 1 298 ? 12.604 3.987 12.988 1.00 96.69 298 ILE A N 1
ATOM 2347 C CA . ILE A 1 298 ? 12.005 3.941 11.655 1.00 96.69 298 ILE A CA 1
ATOM 2348 C C . ILE A 1 298 ? 12.886 3.109 10.727 1.00 96.69 298 ILE A C 1
ATOM 2350 O O . ILE A 1 298 ? 14.113 3.210 10.760 1.00 96.69 298 ILE A O 1
ATOM 2354 N N . SER A 1 299 ? 12.264 2.261 9.912 1.00 94.94 299 SER A N 1
ATOM 2355 C CA . SER A 1 299 ? 12.963 1.337 9.024 1.00 94.94 299 SER A CA 1
ATOM 2356 C C . SER A 1 299 ? 12.232 1.112 7.703 1.00 94.94 299 SER A C 1
ATOM 2358 O O . SER A 1 299 ? 11.003 1.117 7.651 1.00 94.94 299 SER A O 1
ATOM 2360 N N . THR A 1 300 ? 12.999 0.853 6.650 1.00 92.75 300 THR A N 1
ATOM 2361 C CA . THR A 1 300 ? 12.528 0.418 5.324 1.00 92.75 300 THR A CA 1
ATOM 2362 C C . THR A 1 300 ? 13.355 -0.778 4.853 1.00 92.75 300 THR A C 1
ATOM 2364 O O . THR A 1 300 ? 14.455 -1.027 5.363 1.00 92.75 300 THR A O 1
ATOM 2367 N N . ARG A 1 301 ? 12.814 -1.561 3.914 1.00 87.88 301 ARG A N 1
ATOM 2368 C CA . ARG A 1 301 ? 13.449 -2.779 3.391 1.00 87.88 301 ARG A CA 1
ATOM 2369 C C . ARG A 1 301 ? 13.464 -2.789 1.865 1.00 87.88 301 ARG A C 1
ATOM 2371 O O . ARG A 1 301 ? 12.611 -3.456 1.274 1.00 87.88 301 ARG A O 1
ATOM 2378 N N . PRO A 1 302 ? 14.424 -2.099 1.223 1.00 83.31 302 PRO A N 1
ATOM 2379 C CA . PRO A 1 302 ? 14.551 -2.142 -0.225 1.00 83.31 302 PRO A CA 1
ATOM 2380 C C . PRO A 1 302 ? 14.872 -3.556 -0.714 1.00 83.31 302 PRO A C 1
ATOM 2382 O O . PRO A 1 302 ? 15.685 -4.286 -0.130 1.00 83.31 302 PRO A O 1
ATOM 2385 N N . ILE A 1 303 ? 14.247 -3.914 -1.833 1.00 81.88 303 ILE A N 1
ATOM 2386 C CA . ILE A 1 303 ? 14.408 -5.202 -2.504 1.00 81.88 303 ILE A CA 1
ATOM 2387 C C . ILE A 1 303 ? 14.877 -4.950 -3.936 1.00 81.88 303 ILE A C 1
ATOM 2389 O O . ILE A 1 303 ? 14.217 -4.249 -4.703 1.00 81.88 303 ILE A O 1
ATOM 2393 N N . LYS A 1 304 ? 15.985 -5.575 -4.339 1.00 80.44 304 LYS A N 1
ATOM 2394 C CA . LYS A 1 304 ? 16.447 -5.542 -5.731 1.00 80.44 304 LYS A CA 1
ATOM 2395 C C . LYS A 1 304 ? 17.189 -6.814 -6.083 1.00 80.44 304 LYS A C 1
ATOM 2397 O O . LYS A 1 304 ? 17.734 -7.481 -5.222 1.00 80.44 304 LYS A O 1
ATOM 2402 N N . GLY A 1 305 ? 17.180 -7.174 -7.359 1.00 77.06 305 GLY A N 1
ATOM 2403 C CA . GLY A 1 305 ? 17.793 -8.405 -7.835 1.00 77.06 305 GLY A CA 1
ATOM 2404 C C . GLY A 1 305 ? 16.976 -9.626 -7.441 1.00 77.06 305 GLY A C 1
ATOM 2405 O O . GLY A 1 305 ? 16.819 -9.976 -6.277 1.00 77.06 305 GLY A O 1
ATOM 2406 N N . THR A 1 306 ? 16.406 -10.275 -8.447 1.00 82.50 306 THR A N 1
ATOM 2407 C CA . THR A 1 306 ? 15.516 -11.423 -8.277 1.00 82.50 306 THR A CA 1
ATOM 2408 C C . THR A 1 306 ? 16.048 -12.587 -9.087 1.00 82.50 306 THR A C 1
ATOM 2410 O O . THR A 1 306 ? 16.449 -12.433 -10.243 1.00 82.50 306 THR A O 1
ATOM 2413 N N . ARG A 1 307 ? 16.035 -13.777 -8.493 1.00 83.12 307 ARG A N 1
ATOM 2414 C CA . ARG A 1 307 ? 16.182 -15.039 -9.219 1.00 83.12 307 ARG A CA 1
ATOM 2415 C C . ARG A 1 307 ? 15.009 -15.947 -8.889 1.00 83.12 307 ARG A C 1
ATOM 2417 O O . ARG A 1 307 ? 14.487 -15.918 -7.775 1.00 83.12 307 ARG A O 1
ATOM 2424 N N . ALA A 1 308 ? 14.592 -16.755 -9.859 1.00 86.19 308 ALA A N 1
ATOM 2425 C CA . ALA A 1 308 ? 13.688 -17.865 -9.585 1.00 86.19 308 ALA A CA 1
ATOM 2426 C C . ALA A 1 308 ? 14.359 -18.857 -8.621 1.00 86.19 308 ALA A C 1
ATOM 2428 O O . ALA A 1 308 ? 15.590 -18.913 -8.533 1.00 86.19 308 ALA A O 1
ATOM 2429 N N . ARG A 1 309 ? 13.558 -19.652 -7.911 1.00 86.06 309 ARG A N 1
ATOM 2430 C CA . ARG A 1 309 ? 14.091 -20.795 -7.159 1.00 86.06 309 ARG A CA 1
ATOM 2431 C C . ARG A 1 309 ? 14.619 -21.858 -8.122 1.00 86.06 309 ARG A C 1
ATOM 2433 O O . ARG A 1 309 ? 14.062 -22.074 -9.198 1.00 86.06 309 ARG A O 1
ATOM 2440 N N . GLY A 1 310 ? 15.707 -22.515 -7.736 1.00 85.00 310 GLY A N 1
ATOM 2441 C CA . GLY A 1 310 ? 16.291 -23.601 -8.514 1.00 85.00 310 GLY A CA 1
ATOM 2442 C C . GLY A 1 310 ? 15.420 -24.857 -8.494 1.00 85.00 310 GLY A C 1
ATOM 2443 O O . GLY A 1 310 ? 14.715 -25.130 -7.527 1.00 85.00 310 GLY A O 1
ATOM 2444 N N . ALA A 1 311 ? 15.514 -25.670 -9.548 1.00 88.62 311 ALA A N 1
ATOM 2445 C CA . ALA A 1 311 ? 14.794 -26.945 -9.634 1.00 88.62 311 ALA A CA 1
ATOM 2446 C C . ALA A 1 311 ? 15.251 -27.988 -8.586 1.00 88.62 311 ALA A C 1
ATOM 2448 O O . ALA A 1 311 ? 14.591 -29.006 -8.394 1.00 88.62 311 ALA A O 1
ATOM 2449 N N . ASN A 1 312 ? 16.406 -27.765 -7.953 1.00 92.06 312 ASN A N 1
ATOM 2450 C CA . ASN A 1 312 ? 16.984 -28.560 -6.870 1.00 92.06 312 ASN A CA 1
ATOM 2451 C C . ASN A 1 312 ? 17.959 -27.688 -6.057 1.00 92.06 312 ASN A C 1
ATOM 2453 O O . ASN A 1 312 ? 18.333 -26.608 -6.512 1.00 92.06 312 ASN A O 1
ATOM 2457 N N . ASP A 1 313 ? 18.411 -28.172 -4.898 1.00 90.44 313 ASP A N 1
ATOM 2458 C CA . ASP A 1 313 ? 19.258 -27.405 -3.969 1.00 90.44 313 ASP A CA 1
ATOM 2459 C C . ASP A 1 313 ? 20.568 -26.905 -4.593 1.00 90.44 313 ASP A C 1
ATOM 2461 O O . ASP A 1 313 ? 21.002 -25.788 -4.315 1.00 90.44 313 ASP A O 1
ATOM 2465 N N . ALA A 1 314 ? 21.194 -27.697 -5.470 1.00 93.44 314 ALA A N 1
ATOM 2466 C CA . ALA A 1 314 ? 22.432 -27.299 -6.137 1.00 93.44 314 ALA A CA 1
ATOM 2467 C C . ALA A 1 314 ? 22.195 -26.157 -7.139 1.00 93.44 314 ALA A C 1
ATOM 2469 O O . ALA A 1 314 ? 22.962 -25.196 -7.176 1.00 93.44 314 ALA A O 1
ATOM 2470 N N . ALA A 1 315 ? 21.114 -26.239 -7.921 1.00 91.31 315 ALA A N 1
ATOM 2471 C CA . ALA A 1 315 ? 20.700 -25.171 -8.827 1.00 91.31 315 ALA A CA 1
ATOM 2472 C C . ALA A 1 315 ? 20.245 -23.919 -8.059 1.00 91.31 315 ALA A C 1
ATOM 2474 O O . ALA A 1 315 ? 20.561 -22.805 -8.467 1.00 91.31 315 ALA A O 1
ATOM 2475 N N . ASP A 1 316 ? 19.542 -24.092 -6.935 1.00 89.69 316 ASP A N 1
ATOM 2476 C CA . ASP A 1 316 ? 19.086 -22.992 -6.081 1.00 89.69 316 ASP A CA 1
ATOM 2477 C C . ASP A 1 316 ? 20.281 -22.235 -5.499 1.00 89.69 316 ASP A C 1
ATOM 2479 O O . ASP A 1 316 ? 20.345 -21.011 -5.602 1.00 89.69 316 ASP A O 1
ATOM 2483 N N . LEU A 1 317 ? 21.270 -22.967 -4.974 1.00 90.62 317 LEU A N 1
ATOM 2484 C CA . LEU A 1 317 ? 22.516 -22.403 -4.466 1.00 90.62 317 LEU A CA 1
ATOM 2485 C C . LEU A 1 317 ? 23.313 -21.694 -5.566 1.00 90.62 317 LEU A C 1
ATOM 2487 O O . LEU A 1 317 ? 23.806 -20.596 -5.328 1.00 90.62 317 LEU A O 1
ATOM 2491 N N . ALA A 1 318 ? 23.403 -22.271 -6.768 1.00 91.56 318 ALA A N 1
ATOM 2492 C CA . ALA A 1 318 ? 24.091 -21.635 -7.891 1.00 91.56 318 ALA A CA 1
ATOM 2493 C C . ALA A 1 318 ? 23.458 -20.282 -8.255 1.00 91.56 318 ALA A C 1
ATOM 2495 O O . ALA A 1 318 ? 24.175 -19.292 -8.383 1.00 91.56 318 ALA A O 1
ATOM 2496 N N . LEU A 1 319 ? 22.123 -20.215 -8.331 1.00 91.19 319 LEU A N 1
ATOM 2497 C CA . LEU A 1 319 ? 21.390 -18.969 -8.584 1.00 91.19 319 LEU A CA 1
ATOM 2498 C C . LEU A 1 319 ? 21.557 -17.953 -7.442 1.00 91.19 319 LEU A C 1
ATOM 2500 O O . LEU A 1 319 ? 21.651 -16.754 -7.702 1.00 91.19 319 LEU A O 1
ATOM 2504 N N . ARG A 1 320 ? 21.638 -18.406 -6.181 1.00 89.81 320 ARG A N 1
ATOM 2505 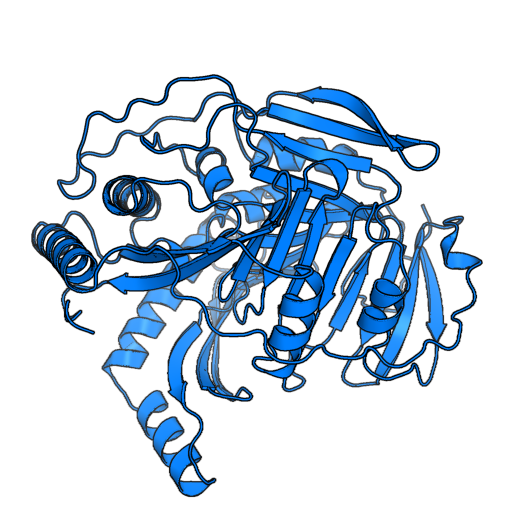C CA . ARG A 1 320 ? 21.953 -17.527 -5.036 1.00 89.81 320 ARG A CA 1
ATOM 2506 C C . ARG A 1 320 ? 23.351 -16.951 -5.148 1.00 89.81 320 ARG A C 1
ATOM 2508 O O . ARG A 1 320 ? 23.535 -15.757 -4.942 1.00 89.81 320 ARG A O 1
ATOM 2515 N N . THR A 1 321 ? 24.338 -17.790 -5.450 1.00 89.75 321 THR A N 1
ATOM 2516 C CA . THR A 1 321 ? 25.723 -17.348 -5.603 1.00 89.75 321 THR A CA 1
ATOM 2517 C C . THR A 1 321 ? 25.853 -16.388 -6.776 1.00 89.75 321 THR A C 1
ATOM 2519 O O . THR A 1 321 ? 26.513 -15.367 -6.628 1.00 89.75 321 THR A O 1
ATOM 2522 N N . GLU A 1 322 ? 25.190 -16.653 -7.902 1.00 89.44 322 GLU A N 1
ATOM 2523 C CA . GLU A 1 322 ? 25.138 -15.732 -9.042 1.00 89.44 322 GLU A CA 1
ATOM 2524 C C . GLU A 1 322 ? 24.560 -14.371 -8.632 1.00 89.44 322 GLU A C 1
ATOM 2526 O O . GLU A 1 322 ? 25.176 -13.342 -8.899 1.00 89.44 322 GLU A O 1
ATOM 2531 N N . LEU A 1 323 ? 23.426 -14.358 -7.922 1.00 89.06 323 LEU A N 1
ATOM 2532 C CA . LEU A 1 323 ? 22.806 -13.122 -7.442 1.00 89.06 323 LEU A CA 1
ATOM 2533 C C . LEU A 1 323 ? 23.732 -12.352 -6.487 1.00 89.06 323 LEU A C 1
ATOM 2535 O O . LEU A 1 323 ? 23.946 -11.160 -6.680 1.00 89.06 323 LEU A O 1
ATOM 2539 N N . ALA A 1 324 ? 24.330 -13.035 -5.504 1.00 86.81 324 ALA A N 1
ATOM 2540 C CA . ALA A 1 324 ? 25.231 -12.425 -4.521 1.00 86.81 324 ALA A CA 1
ATOM 2541 C C . ALA A 1 324 ? 26.535 -11.892 -5.133 1.00 86.81 324 ALA A C 1
ATOM 2543 O O . ALA A 1 324 ? 27.158 -10.993 -4.574 1.00 86.81 324 ALA A O 1
ATOM 2544 N N . THR A 1 325 ? 26.989 -12.484 -6.240 1.00 89.56 325 THR A N 1
ATOM 2545 C CA . THR A 1 325 ? 28.271 -12.141 -6.875 1.00 89.56 325 THR A CA 1
ATOM 2546 C C . THR A 1 325 ? 28.117 -11.243 -8.096 1.00 89.56 325 THR A C 1
ATOM 2548 O O . THR A 1 325 ? 29.128 -10.788 -8.628 1.00 89.56 325 THR A O 1
ATOM 2551 N N . SER A 1 326 ? 26.885 -10.955 -8.529 1.00 89.75 326 SER A N 1
ATOM 2552 C CA . SER A 1 326 ? 26.604 -10.106 -9.684 1.00 89.75 326 SER A CA 1
ATOM 2553 C C . SER A 1 326 ? 26.938 -8.638 -9.387 1.00 89.75 326 SER A C 1
ATOM 2555 O O . SER A 1 326 ? 26.229 -7.994 -8.608 1.00 89.75 326 SER A O 1
ATOM 2557 N N . PRO A 1 327 ? 27.964 -8.048 -10.038 1.00 87.88 327 PRO A N 1
ATOM 2558 C CA . PRO A 1 327 ? 28.319 -6.648 -9.810 1.00 87.88 327 PRO A CA 1
ATOM 2559 C C . PRO A 1 327 ? 27.206 -5.687 -10.239 1.00 87.88 327 PRO A C 1
ATOM 2561 O O . PRO A 1 327 ? 27.036 -4.640 -9.623 1.00 87.88 327 PRO A O 1
ATOM 2564 N N . LYS A 1 328 ? 26.431 -6.061 -11.269 1.00 83.81 328 LYS A N 1
ATOM 2565 C CA . LYS A 1 328 ? 25.279 -5.290 -11.751 1.00 83.81 328 LYS A CA 1
ATOM 2566 C C . LYS A 1 328 ? 24.182 -5.217 -10.688 1.00 83.81 328 LYS A C 1
ATOM 2568 O O . LYS A 1 328 ? 23.764 -4.126 -10.322 1.00 83.81 328 LYS A O 1
ATOM 2573 N N . GLU A 1 329 ? 23.758 -6.369 -10.169 1.00 83.62 329 GLU A N 1
ATOM 2574 C CA . GLU A 1 329 ? 22.663 -6.443 -9.187 1.00 83.62 329 GLU A CA 1
ATOM 2575 C C . GLU A 1 329 ? 23.058 -5.751 -7.878 1.00 83.62 329 GLU A C 1
ATOM 2577 O O . GLU A 1 329 ? 22.272 -4.993 -7.320 1.00 83.62 329 GLU A O 1
ATOM 2582 N N . MET A 1 330 ? 24.305 -5.937 -7.426 1.00 85.12 330 MET A N 1
ATOM 2583 C CA . MET A 1 330 ? 24.829 -5.245 -6.247 1.00 85.12 330 MET A CA 1
ATOM 2584 C C . MET A 1 330 ? 24.882 -3.724 -6.432 1.00 85.12 330 MET A C 1
ATOM 2586 O O . MET A 1 330 ? 24.554 -2.997 -5.500 1.00 85.12 330 MET A O 1
ATOM 2590 N N . ALA A 1 331 ? 25.280 -3.231 -7.610 1.00 83.62 331 ALA A N 1
ATOM 2591 C CA . ALA A 1 331 ? 25.312 -1.796 -7.888 1.00 83.62 331 ALA A CA 1
ATOM 2592 C C . ALA A 1 331 ? 23.901 -1.188 -7.909 1.00 83.62 331 ALA A C 1
ATOM 2594 O O . ALA A 1 331 ? 23.669 -0.161 -7.273 1.00 83.62 331 ALA A O 1
ATOM 2595 N N . GLU A 1 332 ? 22.949 -1.844 -8.581 1.00 81.25 332 GLU A N 1
ATOM 2596 C CA . GLU A 1 332 ? 21.546 -1.415 -8.591 1.00 81.25 332 GLU A CA 1
ATOM 2597 C C . GLU A 1 332 ? 20.928 -1.454 -7.182 1.00 81.25 332 GLU A C 1
ATOM 2599 O O . GLU A 1 332 ? 20.181 -0.550 -6.810 1.00 81.25 332 GLU A O 1
ATOM 2604 N N . HIS A 1 333 ? 21.265 -2.463 -6.372 1.00 85.00 333 HIS A N 1
ATOM 2605 C CA . HIS A 1 333 ? 20.792 -2.572 -4.989 1.00 85.00 333 HIS A CA 1
ATOM 2606 C C . HIS A 1 333 ? 21.366 -1.484 -4.082 1.00 85.00 333 HIS A C 1
ATOM 2608 O O . HIS A 1 333 ? 20.627 -0.868 -3.322 1.00 85.00 333 HIS A O 1
ATOM 2614 N N . LEU A 1 334 ? 22.670 -1.203 -4.174 1.00 86.31 334 LEU A N 1
ATOM 2615 C CA . LEU A 1 334 ? 23.307 -0.138 -3.393 1.00 86.31 334 LEU A CA 1
ATOM 2616 C C . LEU A 1 334 ? 22.746 1.243 -3.741 1.00 86.31 334 LEU A C 1
ATOM 2618 O O . LEU A 1 334 ? 22.545 2.055 -2.843 1.00 86.31 334 LEU A O 1
ATOM 2622 N N . MET A 1 335 ? 22.430 1.487 -5.014 1.00 83.12 335 MET A N 1
ATOM 2623 C CA . MET A 1 335 ? 21.760 2.718 -5.433 1.00 83.12 335 MET A CA 1
ATOM 2624 C C . MET A 1 335 ? 20.398 2.888 -4.743 1.00 83.12 335 MET A C 1
ATOM 2626 O O . MET A 1 335 ? 20.075 3.987 -4.298 1.00 83.12 335 MET A O 1
ATOM 2630 N N . LEU A 1 336 ? 19.616 1.809 -4.613 1.00 82.81 336 LEU A N 1
ATOM 2631 C CA . LEU A 1 336 ? 18.347 1.839 -3.879 1.00 82.81 336 LEU A CA 1
ATOM 2632 C C . LEU A 1 336 ? 18.557 2.027 -2.377 1.00 82.81 336 LEU A C 1
ATOM 2634 O O . LEU A 1 336 ? 17.857 2.825 -1.772 1.00 82.81 336 LEU A O 1
ATOM 2638 N N . VAL A 1 337 ? 19.550 1.367 -1.775 1.00 88.81 337 VAL A N 1
ATOM 2639 C CA . VAL A 1 337 ? 19.900 1.596 -0.362 1.00 88.81 337 VAL A CA 1
ATOM 2640 C C . VAL A 1 337 ? 20.236 3.068 -0.112 1.00 88.81 337 VAL A C 1
ATOM 2642 O O . VAL A 1 337 ? 19.778 3.635 0.876 1.00 88.81 337 VAL A O 1
ATOM 2645 N N . ASP A 1 338 ? 20.999 3.709 -0.996 1.00 87.88 338 ASP A 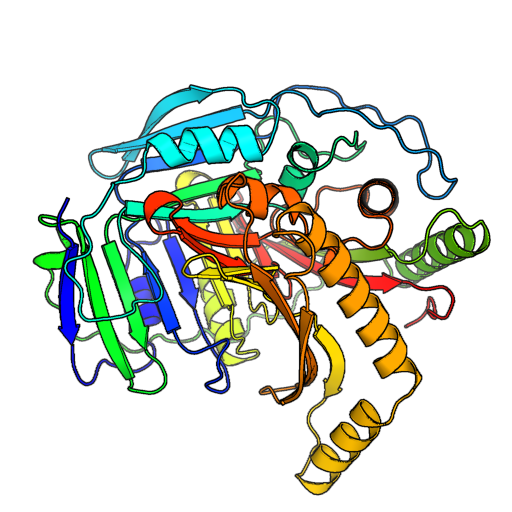N 1
ATOM 2646 C CA . ASP A 1 338 ? 21.327 5.130 -0.856 1.00 87.88 338 ASP A CA 1
ATOM 2647 C C . ASP A 1 338 ? 20.115 6.049 -1.075 1.00 87.88 338 ASP A C 1
ATOM 2649 O O . ASP A 1 338 ? 19.997 7.057 -0.374 1.00 87.88 338 ASP A O 1
ATOM 2653 N N . LEU A 1 339 ? 19.188 5.690 -1.972 1.00 85.38 339 LEU A N 1
ATOM 2654 C CA . LEU A 1 339 ? 17.905 6.385 -2.123 1.00 85.38 339 LEU A CA 1
ATOM 2655 C C . LEU A 1 339 ? 17.084 6.316 -0.828 1.00 85.38 339 LEU A C 1
ATOM 2657 O O . LEU A 1 339 ? 16.668 7.346 -0.310 1.00 85.38 339 LEU A O 1
ATOM 2661 N N . GLU A 1 340 ? 16.922 5.125 -0.256 1.00 89.38 340 GLU A N 1
ATOM 2662 C CA . GLU A 1 340 ? 16.186 4.939 0.998 1.00 89.38 340 GLU A CA 1
ATOM 2663 C C . GLU A 1 340 ? 16.869 5.662 2.173 1.00 89.38 340 GLU A C 1
ATOM 2665 O O . GLU A 1 340 ? 16.208 6.252 3.024 1.00 89.38 340 GLU A O 1
ATOM 2670 N N . ARG A 1 341 ? 18.209 5.695 2.216 1.00 91.88 341 ARG A N 1
ATOM 2671 C CA . ARG A 1 341 ? 18.950 6.493 3.210 1.00 91.88 341 ARG A CA 1
ATOM 2672 C C . ARG A 1 341 ? 18.677 7.984 3.060 1.00 91.88 341 ARG A C 1
ATOM 2674 O O . ARG A 1 341 ? 18.581 8.677 4.074 1.00 91.88 341 ARG A O 1
ATOM 2681 N N . HIS A 1 342 ? 18.601 8.484 1.828 1.00 89.12 342 HIS A N 1
ATOM 2682 C CA . HIS A 1 342 ? 18.255 9.876 1.558 1.00 89.12 342 HIS A CA 1
ATOM 2683 C C . HIS A 1 342 ? 16.838 10.190 2.047 1.00 89.12 342 HIS A C 1
ATOM 2685 O O . HIS A 1 342 ? 16.669 11.140 2.811 1.00 89.12 342 HIS A O 1
ATOM 2691 N N . ASP A 1 343 ? 15.870 9.345 1.692 1.00 89.19 343 ASP A N 1
ATOM 2692 C CA . ASP A 1 343 ? 14.468 9.496 2.080 1.00 89.19 343 ASP A CA 1
ATOM 2693 C C . ASP A 1 343 ? 14.307 9.465 3.616 1.00 89.19 343 ASP A C 1
ATOM 2695 O O . ASP A 1 343 ? 13.719 10.380 4.195 1.00 89.19 343 ASP A O 1
ATOM 2699 N N . LEU A 1 344 ? 14.925 8.502 4.317 1.00 93.56 344 LEU A N 1
ATOM 2700 C CA . LEU A 1 344 ? 14.883 8.448 5.788 1.00 93.56 344 LEU A CA 1
ATOM 2701 C C . LEU A 1 344 ? 15.600 9.637 6.446 1.00 93.56 344 LEU A C 1
ATOM 2703 O O . LEU A 1 344 ? 15.198 10.078 7.521 1.00 93.56 344 LEU A O 1
ATOM 2707 N N . SER A 1 345 ? 16.649 10.187 5.828 1.00 93.88 345 SER A N 1
ATOM 2708 C CA . SER A 1 345 ? 17.386 11.326 6.400 1.00 93.88 345 SER A CA 1
ATOM 2709 C C . SER A 1 345 ? 16.541 12.598 6.502 1.00 93.88 345 SER A C 1
ATOM 2711 O O . SER A 1 345 ? 16.893 13.484 7.276 1.00 93.88 345 SER A O 1
ATOM 2713 N N . ALA A 1 346 ? 15.440 12.696 5.751 1.00 92.00 346 ALA A N 1
ATOM 2714 C CA . ALA A 1 346 ? 14.521 13.828 5.826 1.00 92.00 346 ALA A CA 1
ATOM 2715 C C . ALA A 1 346 ? 13.671 13.838 7.111 1.00 92.00 346 ALA A C 1
ATOM 2717 O O . ALA A 1 346 ? 13.193 14.896 7.511 1.00 92.00 346 ALA A O 1
ATOM 2718 N N . VAL A 1 347 ? 13.492 12.678 7.753 1.00 95.81 347 VAL A N 1
ATOM 2719 C CA . VAL A 1 347 ? 12.587 12.492 8.906 1.00 95.81 347 VAL A CA 1
ATOM 2720 C C . VAL A 1 347 ? 13.304 11.998 10.165 1.00 95.81 347 VAL A C 1
ATOM 2722 O O . VAL A 1 347 ? 12.732 11.996 11.254 1.00 95.81 347 VAL A O 1
ATOM 2725 N N . CYS A 1 348 ? 14.561 11.575 10.037 1.00 97.75 348 CYS A N 1
ATOM 2726 C CA . CYS A 1 348 ? 15.368 11.043 11.129 1.00 97.75 348 CYS A CA 1
ATOM 2727 C C . CYS A 1 348 ? 16.282 12.092 11.775 1.00 97.75 348 CYS A C 1
ATOM 2729 O O . CYS A 1 348 ? 16.699 13.067 11.151 1.00 97.75 348 CYS A O 1
ATOM 2731 N N . GLU A 1 349 ? 16.694 11.825 13.014 1.00 97.81 349 GLU A N 1
ATOM 2732 C CA . GLU A 1 349 ? 17.753 12.569 13.691 1.00 97.81 349 GLU A CA 1
ATOM 2733 C C . GLU A 1 349 ? 19.057 12.530 12.864 1.00 97.81 349 GLU A C 1
ATOM 2735 O O . GLU A 1 349 ? 19.470 11.444 12.420 1.00 97.81 349 GLU A O 1
ATOM 2740 N N . PRO A 1 350 ? 19.746 13.673 12.667 1.00 95.69 350 PRO A N 1
ATOM 2741 C CA . PRO A 1 350 ? 20.970 13.731 11.877 1.00 95.69 350 PRO A CA 1
ATOM 2742 C C . PRO A 1 350 ? 22.024 12.714 12.333 1.00 95.69 350 PRO A C 1
ATOM 2744 O O . PRO A 1 350 ? 22.420 12.673 13.496 1.00 95.69 350 PRO A O 1
ATOM 2747 N N . GLY A 1 351 ? 22.509 11.898 11.393 1.00 95.06 351 GLY A N 1
ATOM 2748 C CA . GLY A 1 351 ? 23.528 10.874 11.650 1.00 95.06 351 GLY A CA 1
ATOM 2749 C C . GLY A 1 351 ? 23.012 9.563 12.253 1.00 95.06 351 GLY A C 1
ATOM 2750 O O . GLY A 1 351 ? 23.816 8.656 12.450 1.00 95.06 351 GLY A O 1
ATOM 2751 N N . SER A 1 352 ? 21.706 9.427 12.517 1.00 97.00 352 SER A N 1
ATOM 2752 C CA . SER A 1 352 ? 21.120 8.165 12.998 1.00 97.00 352 SER A CA 1
ATOM 2753 C C . SER A 1 352 ? 20.863 7.143 11.883 1.00 97.00 352 SER A C 1
ATOM 2755 O O . SER A 1 352 ? 20.820 5.943 12.154 1.00 97.00 352 SER A O 1
ATOM 2757 N N . VAL A 1 353 ? 20.719 7.601 10.632 1.00 97.31 353 VAL A N 1
ATOM 2758 C CA . VAL A 1 353 ? 20.394 6.744 9.484 1.00 97.31 353 VAL A CA 1
ATOM 2759 C C . VAL A 1 353 ? 21.589 5.888 9.069 1.00 97.31 353 VAL A C 1
ATOM 2761 O O . VAL A 1 353 ? 22.651 6.410 8.715 1.00 97.31 353 VAL A O 1
ATOM 2764 N N . HIS A 1 354 ? 21.407 4.571 9.047 1.00 95.06 354 HIS A N 1
ATOM 2765 C CA . HIS A 1 354 ? 22.442 3.608 8.687 1.00 95.06 354 HIS A CA 1
ATOM 2766 C C . HIS A 1 354 ? 21.877 2.404 7.921 1.00 95.06 354 HIS A C 1
ATOM 2768 O O . HIS A 1 354 ? 20.696 2.078 7.995 1.00 95.06 354 HIS A O 1
ATOM 2774 N N . TRP A 1 355 ? 22.746 1.763 7.138 1.00 94.00 355 TRP A N 1
ATOM 2775 C CA . TRP A 1 355 ? 22.437 0.541 6.396 1.00 94.00 355 TRP A CA 1
ATOM 2776 C C . TRP A 1 355 ? 22.588 -0.677 7.316 1.00 94.00 355 TRP A C 1
ATOM 2778 O O . TRP A 1 355 ? 23.620 -0.825 7.975 1.00 94.00 355 TRP A O 1
ATOM 2788 N N . THR A 1 356 ? 21.581 -1.546 7.340 1.00 88.06 356 THR A N 1
ATOM 2789 C CA . THR A 1 356 ? 21.544 -2.801 8.097 1.00 88.06 356 THR A CA 1
ATOM 2790 C C . THR A 1 356 ? 21.312 -4.000 7.166 1.00 88.06 356 THR A C 1
ATOM 2792 O O . THR A 1 356 ? 20.798 -3.868 6.056 1.00 88.06 356 THR A O 1
ATOM 2795 N N . ASP A 1 357 ? 21.744 -5.186 7.604 1.00 80.00 357 ASP A N 1
ATOM 2796 C CA . ASP A 1 357 ? 21.363 -6.501 7.065 1.00 80.00 357 ASP A CA 1
ATOM 2797 C C . ASP A 1 357 ? 21.276 -6.651 5.535 1.00 80.00 357 ASP A C 1
ATOM 2799 O O . ASP A 1 357 ? 20.189 -6.728 4.973 1.00 80.00 357 ASP A O 1
ATOM 2803 N N . CYS A 1 358 ? 22.415 -6.814 4.854 1.00 84.62 358 CYS A N 1
ATOM 2804 C CA . CYS A 1 358 ? 22.440 -7.241 3.450 1.00 84.62 358 CYS A CA 1
ATOM 2805 C C . CYS A 1 358 ? 22.423 -8.772 3.343 1.00 84.62 358 CYS A C 1
ATOM 2807 O O . CYS A 1 358 ? 23.377 -9.437 3.762 1.00 84.62 358 CYS A O 1
ATOM 2809 N N . ARG A 1 359 ? 21.357 -9.347 2.779 1.00 85.75 359 ARG A N 1
ATOM 2810 C CA . ARG A 1 359 ? 21.203 -10.806 2.661 1.00 85.75 359 ARG A CA 1
ATOM 2811 C C . ARG A 1 359 ? 20.354 -11.214 1.463 1.00 85.75 359 ARG A C 1
ATOM 2813 O O . ARG A 1 359 ? 19.545 -10.439 0.967 1.00 85.75 359 ARG A O 1
ATOM 2820 N N . ILE A 1 360 ? 20.491 -12.472 1.043 1.00 84.56 360 ILE A N 1
ATOM 2821 C CA . ILE A 1 360 ? 19.539 -13.089 0.114 1.00 84.56 360 ILE A CA 1
ATOM 2822 C C . ILE A 1 360 ? 18.413 -13.730 0.916 1.00 84.56 360 ILE A C 1
ATOM 2824 O O . ILE A 1 360 ? 18.649 -14.657 1.694 1.00 84.56 360 ILE A O 1
ATOM 2828 N N . GLU A 1 361 ? 17.190 -13.273 0.681 1.00 82.94 361 GLU A N 1
ATOM 2829 C CA . GLU A 1 361 ? 15.985 -13.844 1.266 1.00 82.94 361 GLU A CA 1
ATOM 2830 C C . GLU A 1 361 ? 15.306 -14.771 0.258 1.00 82.94 361 GLU A C 1
ATOM 2832 O O . GLU A 1 361 ? 14.979 -14.379 -0.864 1.00 82.94 361 GLU A O 1
ATOM 2837 N N . ALA A 1 362 ? 15.125 -16.033 0.646 1.00 80.25 362 ALA A N 1
ATOM 2838 C CA . ALA A 1 362 ? 14.490 -17.035 -0.196 1.00 80.25 362 ALA A CA 1
ATOM 2839 C C . ALA A 1 362 ? 13.006 -17.158 0.136 1.00 80.25 362 ALA A C 1
ATOM 2841 O O . ALA A 1 362 ? 12.636 -17.544 1.242 1.00 80.25 362 ALA A O 1
ATOM 2842 N N . LEU A 1 363 ? 12.169 -16.881 -0.857 1.00 75.06 363 LEU A N 1
ATOM 2843 C CA . LEU A 1 363 ? 10.721 -17.037 -0.810 1.00 75.06 363 LEU A CA 1
ATOM 2844 C C . LEU A 1 363 ? 10.302 -18.331 -1.530 1.00 75.06 363 LEU A C 1
ATOM 2846 O O . LEU A 1 363 ? 11.131 -19.118 -2.003 1.00 75.06 363 LEU A O 1
ATOM 2850 N N . ALA A 1 364 ? 8.989 -18.566 -1.607 1.00 72.75 364 ALA A N 1
ATOM 2851 C CA . ALA A 1 364 ? 8.427 -19.785 -2.191 1.00 72.75 364 ALA A CA 1
ATOM 2852 C C . ALA A 1 364 ? 8.851 -19.997 -3.656 1.00 72.75 364 ALA A C 1
ATOM 2854 O O . ALA A 1 364 ? 9.301 -21.082 -4.010 1.00 72.75 364 ALA A O 1
ATOM 2855 N N . ASN A 1 365 ? 8.761 -18.951 -4.484 1.00 78.19 365 ASN A N 1
ATOM 2856 C CA . ASN A 1 365 ? 8.984 -19.041 -5.936 1.00 78.19 365 ASN A CA 1
ATOM 2857 C C . ASN A 1 365 ? 10.224 -18.276 -6.420 1.00 78.19 365 ASN A C 1
ATOM 2859 O O . ASN A 1 365 ? 10.720 -18.513 -7.521 1.00 78.19 365 ASN A O 1
ATOM 2863 N N . VAL A 1 366 ? 10.745 -17.371 -5.593 1.00 83.25 366 VAL A N 1
ATOM 2864 C CA . VAL A 1 366 ? 11.836 -16.452 -5.934 1.00 83.25 366 VAL A CA 1
ATOM 2865 C C . VAL A 1 366 ? 12.777 -16.256 -4.750 1.00 83.25 366 VAL A C 1
ATOM 2867 O O . VAL A 1 366 ? 12.442 -16.606 -3.623 1.00 83.25 366 VAL A O 1
ATOM 2870 N N . GLN A 1 367 ? 13.948 -15.689 -5.002 1.00 83.88 367 GLN A N 1
ATOM 2871 C CA . GLN A 1 367 ? 14.896 -15.244 -3.987 1.00 83.88 367 GLN A CA 1
ATOM 2872 C C . GLN A 1 367 ? 15.452 -13.878 -4.367 1.00 83.88 367 GLN A C 1
ATOM 2874 O O . GLN A 1 367 ? 15.788 -13.664 -5.538 1.00 83.88 367 GLN A O 1
ATOM 2879 N N . HIS A 1 368 ? 15.497 -12.959 -3.404 1.00 86.31 368 HIS A N 1
ATOM 2880 C CA . HIS A 1 368 ? 15.850 -11.562 -3.644 1.00 86.31 368 HIS A CA 1
ATOM 2881 C C . HIS A 1 368 ? 17.007 -11.109 -2.757 1.00 86.31 368 HIS A C 1
ATOM 2883 O O . HIS A 1 368 ? 17.162 -11.623 -1.648 1.00 86.31 368 HIS A O 1
ATOM 2889 N N . LEU A 1 369 ? 17.786 -10.130 -3.220 1.00 86.06 369 LEU A N 1
ATOM 2890 C CA . LEU A 1 369 ? 18.703 -9.394 -2.356 1.00 86.06 369 LEU A CA 1
ATOM 2891 C C . LEU A 1 369 ? 17.903 -8.328 -1.592 1.00 86.06 369 LEU A C 1
ATOM 2893 O O . LEU A 1 369 ? 17.134 -7.560 -2.172 1.00 86.06 369 LEU A O 1
ATOM 2897 N N . VAL A 1 370 ? 18.049 -8.333 -0.271 1.00 85.62 370 VAL A N 1
ATOM 2898 C CA . VAL A 1 370 ? 17.312 -7.474 0.658 1.00 85.62 370 VAL A CA 1
ATOM 2899 C C . VAL A 1 370 ? 18.315 -6.753 1.547 1.00 85.62 370 VAL A C 1
ATOM 2901 O O . VAL A 1 370 ? 19.311 -7.347 1.969 1.00 85.62 370 VAL A O 1
ATOM 2904 N N . SER A 1 371 ? 18.039 -5.480 1.817 1.00 88.44 371 SER A N 1
ATOM 2905 C CA . SER A 1 371 ? 18.741 -4.664 2.809 1.00 88.44 371 SER A CA 1
ATOM 2906 C C . SER A 1 371 ? 17.743 -4.033 3.772 1.00 88.44 371 SER A C 1
ATOM 2908 O O . SER A 1 371 ? 16.588 -3.835 3.406 1.00 88.44 371 SER A O 1
ATOM 2910 N N . GLY A 1 372 ? 18.178 -3.698 4.982 1.00 90.50 372 GLY A N 1
ATOM 2911 C CA . GLY A 1 372 ? 17.467 -2.786 5.876 1.00 90.50 372 GLY A CA 1
ATOM 2912 C C . GLY A 1 372 ? 18.096 -1.395 5.850 1.00 90.50 372 GLY A C 1
ATOM 2913 O O . GLY A 1 372 ? 19.306 -1.253 5.710 1.00 90.50 372 GLY A O 1
ATOM 2914 N N . VAL A 1 373 ? 17.296 -0.347 5.974 1.00 93.94 373 VAL A N 1
ATOM 2915 C CA . VAL A 1 373 ? 17.800 0.996 6.284 1.00 93.94 373 VAL A CA 1
ATOM 2916 C C . VAL A 1 373 ? 17.022 1.492 7.484 1.00 93.94 373 VAL A C 1
ATOM 2918 O O . VAL A 1 373 ? 15.794 1.454 7.469 1.00 93.94 373 VAL A O 1
ATOM 2921 N N . GLU A 1 374 ? 17.735 1.911 8.523 1.00 96.38 374 GLU A N 1
ATOM 2922 C CA . GLU A 1 374 ? 17.156 2.235 9.825 1.00 96.38 374 GLU A CA 1
ATOM 2923 C C . GLU A 1 374 ? 17.655 3.587 10.318 1.00 96.38 374 GLU A C 1
ATOM 2925 O O . GLU A 1 374 ? 18.793 3.975 10.048 1.00 96.38 374 GLU A O 1
ATOM 2930 N N . GLY A 1 375 ? 16.817 4.298 11.066 1.00 97.12 375 GLY A N 1
ATOM 2931 C CA . GLY A 1 375 ? 17.166 5.558 11.709 1.00 97.12 375 GLY A CA 1
ATOM 2932 C C . GLY A 1 375 ? 16.282 5.848 12.915 1.00 97.12 375 GLY A C 1
ATOM 2933 O O . GLY A 1 375 ? 15.263 5.196 13.137 1.00 97.12 375 GLY A O 1
ATOM 2934 N N . GLN A 1 376 ? 16.685 6.833 13.713 1.00 97.88 376 GLN A N 1
ATOM 2935 C CA . GLN A 1 376 ? 15.879 7.316 14.828 1.00 97.88 376 GLN A CA 1
ATOM 2936 C C . GLN A 1 376 ? 14.978 8.433 14.312 1.00 97.88 376 GLN A C 1
ATOM 2938 O O . GLN A 1 376 ? 15.495 9.449 13.852 1.00 97.88 376 GLN A O 1
ATOM 2943 N N . LEU A 1 377 ? 13.658 8.265 14.403 1.00 97.56 377 LEU A N 1
ATOM 2944 C CA . LEU A 1 377 ? 12.694 9.297 14.027 1.00 97.56 377 LEU A CA 1
ATOM 2945 C C . LEU A 1 377 ? 12.977 10.584 14.808 1.00 97.56 377 LEU A C 1
ATOM 2947 O O . LEU A 1 377 ? 13.243 10.530 16.015 1.00 97.56 377 LEU A O 1
ATOM 2951 N N . SER A 1 378 ? 12.928 11.725 14.119 1.00 97.00 378 SER A N 1
ATOM 2952 C CA . SER A 1 378 ? 13.183 13.007 14.756 1.00 97.00 378 SER A CA 1
ATOM 2953 C C . SER A 1 378 ? 12.134 13.331 15.813 1.00 97.00 378 SER A C 1
ATOM 2955 O O . SER A 1 378 ? 10.939 13.128 15.616 1.00 97.00 378 SER A O 1
ATOM 2957 N N . SER A 1 379 ? 12.576 13.905 16.930 1.00 93.31 379 SER A N 1
ATOM 2958 C CA . SER A 1 379 ? 11.684 14.351 18.009 1.00 93.31 379 SER A CA 1
ATOM 2959 C C . SER A 1 379 ? 10.679 15.435 17.592 1.00 93.31 379 SER A C 1
ATOM 2961 O O . SER A 1 379 ? 9.679 15.631 18.282 1.00 93.31 379 SER A O 1
ATOM 2963 N N . SER A 1 380 ? 10.927 16.132 16.477 1.00 93.94 380 SER A N 1
ATOM 2964 C CA . SER A 1 380 ? 10.017 17.122 15.892 1.00 93.94 380 SER A CA 1
ATOM 2965 C C . SER A 1 380 ? 9.152 16.578 14.755 1.00 93.94 380 SER A C 1
ATOM 2967 O O . SER A 1 380 ? 8.463 17.366 14.120 1.00 93.94 380 SER A O 1
ATOM 2969 N N . THR A 1 381 ? 9.213 15.275 14.470 1.00 95.75 381 THR A N 1
ATOM 2970 C CA . THR A 1 381 ? 8.492 14.647 13.360 1.00 95.75 381 THR A CA 1
ATOM 2971 C C . THR A 1 381 ? 7.554 13.578 13.898 1.00 95.75 381 THR A C 1
ATOM 2973 O O . THR A 1 381 ? 7.954 12.648 14.596 1.00 95.75 381 THR A O 1
ATOM 2976 N N . SER A 1 382 ? 6.279 13.717 13.572 1.00 95.19 382 SER A N 1
ATOM 2977 C CA . SER A 1 382 ? 5.239 12.747 13.878 1.00 95.19 382 SER A CA 1
ATOM 2978 C C . SER A 1 382 ? 5.301 11.526 12.957 1.00 95.19 382 SER A C 1
ATOM 2980 O O . SER A 1 382 ? 5.898 11.538 11.879 1.00 95.19 382 SER A O 1
ATOM 2982 N N . ALA A 1 383 ? 4.633 10.448 13.367 1.00 94.81 383 ALA A N 1
ATOM 2983 C CA . ALA A 1 383 ? 4.515 9.245 12.551 1.00 94.81 383 ALA A CA 1
ATOM 2984 C C . ALA A 1 383 ? 3.751 9.504 11.233 1.00 94.81 383 ALA A C 1
ATOM 2986 O O . ALA A 1 383 ? 4.119 8.950 10.197 1.00 94.81 383 ALA A O 1
ATOM 2987 N N . GLY A 1 384 ? 2.727 10.370 11.259 1.00 96.62 384 GLY A N 1
ATOM 2988 C CA . GLY A 1 384 ? 1.990 10.793 10.065 1.00 96.62 384 GLY A CA 1
ATOM 2989 C C . GLY A 1 384 ? 2.841 11.616 9.093 1.00 96.62 384 GLY A C 1
ATOM 2990 O O . GLY A 1 384 ? 2.843 11.333 7.895 1.00 96.62 384 GLY A O 1
ATOM 2991 N N . GLU A 1 385 ? 3.630 12.573 9.595 1.00 96.75 385 GLU A N 1
ATOM 2992 C CA . GLU A 1 385 ? 4.586 13.333 8.772 1.00 96.75 385 GLU A CA 1
ATOM 2993 C C . GLU A 1 385 ? 5.643 12.418 8.147 1.00 96.75 385 GLU A C 1
ATOM 2995 O O . GLU A 1 385 ? 5.957 12.563 6.966 1.00 96.75 385 GLU A O 1
ATOM 3000 N N . ALA A 1 386 ? 6.153 11.437 8.901 1.00 97.00 386 ALA A N 1
ATOM 3001 C CA . ALA A 1 386 ? 7.115 10.471 8.381 1.00 97.00 386 ALA A CA 1
ATOM 3002 C C . ALA A 1 386 ? 6.531 9.619 7.245 1.00 97.00 386 ALA A C 1
ATOM 3004 O O . ALA A 1 386 ? 7.173 9.451 6.209 1.00 97.00 386 ALA A O 1
ATOM 3005 N N . LEU A 1 387 ? 5.300 9.119 7.411 1.00 97.25 387 LEU A N 1
ATOM 3006 C CA . LEU A 1 387 ? 4.591 8.396 6.355 1.00 97.25 387 LEU A CA 1
ATOM 3007 C C . LEU A 1 387 ? 4.381 9.281 5.121 1.00 97.25 387 LEU A C 1
ATOM 3009 O O . LEU A 1 387 ? 4.690 8.844 4.017 1.00 97.25 387 LEU A O 1
ATOM 3013 N N . SER A 1 388 ? 3.910 10.519 5.302 1.00 96.62 388 SER A N 1
ATOM 3014 C CA . SER A 1 388 ? 3.706 11.462 4.196 1.00 96.62 388 SER A CA 1
ATOM 3015 C C . SER A 1 388 ? 5.007 11.746 3.439 1.00 96.62 388 SER A C 1
ATOM 3017 O O . SER A 1 388 ? 5.024 11.669 2.216 1.00 96.62 388 SER A O 1
ATOM 3019 N N . ALA A 1 389 ? 6.116 11.999 4.139 1.00 95.00 389 ALA A N 1
ATOM 3020 C CA . ALA A 1 389 ? 7.401 12.322 3.515 1.00 95.00 389 ALA A CA 1
ATOM 3021 C C . ALA A 1 389 ? 7.996 11.160 2.695 1.00 95.00 389 ALA A C 1
ATOM 3023 O O . ALA A 1 389 ? 8.623 11.379 1.656 1.00 95.00 389 ALA A O 1
ATOM 3024 N N . LEU A 1 390 ? 7.798 9.919 3.149 1.00 94.25 390 LEU A N 1
ATOM 3025 C CA . LEU A 1 390 ? 8.273 8.726 2.442 1.00 94.25 390 LEU A CA 1
ATOM 3026 C C . LEU A 1 390 ? 7.339 8.305 1.295 1.00 94.25 390 LEU A C 1
ATOM 3028 O O . LEU A 1 390 ? 7.755 7.547 0.418 1.00 94.25 390 LEU A O 1
ATOM 3032 N N . PHE A 1 391 ? 6.097 8.795 1.270 1.00 95.25 391 PHE A N 1
ATOM 3033 C CA . PHE A 1 391 ? 5.076 8.396 0.307 1.00 95.25 391 PHE A CA 1
ATOM 3034 C C . PHE A 1 391 ? 5.092 9.251 -0.982 1.00 95.25 391 PHE A C 1
ATOM 3036 O O . PHE A 1 391 ? 5.191 10.478 -0.925 1.00 95.25 391 PHE A O 1
ATOM 3043 N N . PRO A 1 392 ? 4.936 8.646 -2.176 1.00 93.31 392 PRO A N 1
ATOM 3044 C CA . PRO A 1 392 ? 5.001 7.214 -2.457 1.00 93.31 392 PRO A CA 1
ATOM 3045 C C . PRO A 1 392 ? 6.458 6.706 -2.432 1.00 93.31 392 PRO A C 1
ATOM 3047 O O . PRO A 1 392 ? 7.408 7.489 -2.544 1.00 93.31 392 PRO A O 1
ATOM 3050 N N . GLY A 1 393 ? 6.640 5.388 -2.304 1.00 88.44 393 GLY A N 1
ATOM 3051 C CA . GLY A 1 393 ? 7.969 4.781 -2.146 1.00 88.44 393 GLY A CA 1
ATOM 3052 C C . GLY A 1 393 ? 8.937 5.096 -3.296 1.00 88.44 393 GLY A C 1
ATOM 3053 O O . GLY A 1 393 ? 8.565 5.075 -4.474 1.00 88.44 393 GLY A O 1
ATOM 3054 N N . GLY A 1 394 ? 10.205 5.367 -2.974 1.00 84.12 394 GLY A N 1
ATOM 3055 C CA . GLY A 1 394 ? 11.235 5.686 -3.970 1.00 84.12 394 GLY A CA 1
ATOM 3056 C C . GLY A 1 394 ? 11.456 4.561 -4.991 1.00 84.12 394 GLY A C 1
ATOM 3057 O O . GLY A 1 394 ? 11.587 4.821 -6.191 1.00 84.12 394 GLY A O 1
ATOM 3058 N N . SER A 1 395 ? 11.398 3.302 -4.546 1.00 81.50 395 SER A N 1
ATOM 3059 C CA . SER A 1 395 ? 11.564 2.107 -5.391 1.00 81.50 395 SER A CA 1
ATOM 3060 C C . SER A 1 395 ? 10.498 1.954 -6.492 1.00 81.50 395 SER A C 1
ATOM 3062 O O . SER A 1 395 ? 10.767 1.370 -7.551 1.00 81.50 395 SER A O 1
ATOM 3064 N N . ILE A 1 396 ? 9.300 2.518 -6.292 1.00 87.62 396 ILE A N 1
ATOM 3065 C CA . ILE A 1 396 ? 8.161 2.403 -7.219 1.00 87.62 396 ILE A CA 1
ATOM 3066 C C . ILE A 1 396 ? 7.851 3.663 -8.029 1.00 87.62 396 ILE A C 1
ATOM 3068 O O . ILE A 1 396 ? 6.918 3.676 -8.836 1.00 87.62 396 ILE A O 1
ATOM 3072 N N . THR A 1 397 ? 8.661 4.704 -7.856 1.00 89.06 397 THR A N 1
ATOM 3073 C CA . THR A 1 397 ? 8.630 5.928 -8.664 1.00 89.06 397 THR A CA 1
ATOM 3074 C C . THR A 1 397 ? 9.895 6.038 -9.505 1.00 89.06 397 THR A C 1
ATOM 3076 O O . THR A 1 397 ? 9.849 5.908 -10.725 1.00 89.06 397 THR A O 1
ATOM 3079 N N . GLY A 1 398 ? 11.040 6.227 -8.855 1.00 86.44 398 GLY A N 1
ATOM 3080 C CA . GLY A 1 398 ? 12.337 6.457 -9.479 1.00 86.44 398 GLY A CA 1
ATOM 3081 C C . GLY A 1 398 ? 12.998 7.739 -8.974 1.00 86.44 398 GLY A C 1
ATOM 3082 O O . GLY A 1 398 ? 12.497 8.401 -8.069 1.00 86.44 398 GLY A O 1
ATOM 3083 N N . CYS A 1 399 ? 14.120 8.117 -9.583 1.00 83.94 399 CYS A N 1
ATOM 3084 C CA . CYS A 1 399 ? 14.926 9.251 -9.142 1.00 83.94 399 CYS A CA 1
ATOM 3085 C C . CYS A 1 399 ? 15.140 10.279 -10.271 1.00 83.94 399 CYS A C 1
ATOM 3087 O O . CYS A 1 399 ? 15.586 9.880 -11.357 1.00 83.94 399 CYS A O 1
ATOM 3089 N N . PRO A 1 400 ? 14.899 11.587 -10.024 1.00 86.44 400 PRO A N 1
ATOM 3090 C CA . PRO A 1 400 ? 14.347 12.208 -8.797 1.00 86.44 400 PRO A CA 1
ATOM 3091 C C . PRO A 1 400 ? 12.813 12.064 -8.648 1.00 86.44 400 PRO A C 1
ATOM 3093 O O . PRO A 1 400 ? 12.096 12.293 -9.618 1.00 86.44 400 PRO A O 1
ATOM 3096 N N . LYS A 1 401 ? 12.302 11.777 -7.435 1.00 88.75 401 LYS A N 1
ATOM 3097 C CA . LYS A 1 401 ? 10.891 11.391 -7.151 1.00 88.75 401 LYS A CA 1
ATOM 3098 C C . LYS A 1 401 ? 9.826 12.277 -7.822 1.00 88.75 401 LYS A C 1
ATOM 3100 O O . LYS A 1 401 ? 8.960 11.783 -8.533 1.00 88.75 401 LYS A O 1
ATOM 3105 N N . VAL A 1 402 ? 9.902 13.598 -7.653 1.00 89.69 402 VAL A N 1
ATOM 3106 C CA . VAL A 1 402 ? 8.901 14.536 -8.208 1.00 89.69 402 VAL A CA 1
ATOM 3107 C C . VAL A 1 402 ? 8.892 14.544 -9.745 1.00 89.69 402 VAL A C 1
ATOM 3109 O O . VAL A 1 402 ? 7.834 14.592 -10.376 1.00 89.69 402 VAL A O 1
ATOM 3112 N N . VAL A 1 403 ? 10.076 14.470 -10.357 1.00 91.44 403 VAL A N 1
ATOM 3113 C CA . VAL A 1 403 ? 10.234 14.456 -11.819 1.00 91.44 403 VAL A CA 1
ATOM 3114 C C . VAL A 1 403 ? 9.720 13.131 -12.380 1.00 91.44 403 VAL A C 1
ATOM 3116 O O . VAL A 1 403 ? 8.995 13.116 -13.373 1.00 91.44 403 VAL A O 1
ATOM 3119 N N . THR A 1 404 ? 10.040 12.016 -11.719 1.00 93.62 404 THR A N 1
ATOM 3120 C CA . THR A 1 404 ? 9.614 10.684 -12.158 1.00 93.62 404 THR A CA 1
ATOM 3121 C C . THR A 1 404 ? 8.115 10.478 -12.013 1.00 93.62 404 THR A C 1
ATOM 3123 O O . THR A 1 404 ? 7.530 9.876 -12.903 1.00 93.62 404 THR A O 1
ATOM 3126 N N . MET A 1 405 ? 7.465 11.034 -10.984 1.00 94.88 405 MET A N 1
ATOM 3127 C CA . MET A 1 405 ? 5.997 11.052 -10.887 1.00 94.88 405 MET A CA 1
ATOM 3128 C C . MET A 1 405 ? 5.346 11.753 -12.088 1.00 94.88 405 MET A C 1
ATOM 3130 O O . MET A 1 405 ? 4.374 11.245 -12.640 1.00 94.88 405 MET A O 1
ATOM 3134 N N . SER A 1 406 ? 5.910 12.879 -12.538 1.00 94.56 406 SER A N 1
ATOM 3135 C CA . SER A 1 406 ? 5.406 13.597 -13.722 1.00 94.56 406 SER A CA 1
ATOM 3136 C C . SER A 1 406 ? 5.646 12.812 -15.017 1.00 94.56 406 SER A C 1
ATOM 3138 O O . SER A 1 406 ? 4.778 12.757 -15.882 1.00 94.56 406 SER A O 1
ATOM 3140 N N . ALA A 1 407 ? 6.805 12.155 -15.141 1.00 95.69 407 ALA A N 1
ATOM 3141 C CA . ALA A 1 407 ? 7.104 11.292 -16.284 1.00 95.69 407 ALA A CA 1
ATOM 3142 C C . ALA A 1 407 ? 6.194 10.054 -16.326 1.00 95.69 407 ALA A C 1
ATOM 3144 O O . ALA A 1 407 ? 5.751 9.654 -17.398 1.00 95.69 407 ALA A O 1
ATOM 3145 N N . ILE A 1 408 ? 5.891 9.460 -15.167 1.00 96.38 408 ILE A N 1
ATOM 3146 C CA . ILE A 1 408 ? 4.935 8.355 -15.031 1.00 96.38 408 ILE A CA 1
ATOM 3147 C C . ILE A 1 408 ? 3.555 8.789 -15.527 1.00 96.38 408 ILE A C 1
ATOM 3149 O O . ILE A 1 408 ? 2.975 8.086 -16.349 1.00 96.38 408 ILE A O 1
ATOM 3153 N N . ASP A 1 409 ? 3.063 9.951 -15.092 1.00 95.50 409 ASP A N 1
ATOM 3154 C CA . ASP A 1 409 ? 1.779 10.498 -15.546 1.00 95.50 409 ASP A CA 1
ATOM 3155 C C . ASP A 1 409 ? 1.738 10.691 -17.072 1.00 95.50 409 ASP A C 1
ATOM 3157 O O . ASP A 1 409 ? 0.790 10.259 -17.728 1.00 95.50 409 ASP A O 1
ATOM 3161 N N . GLU A 1 410 ? 2.800 11.260 -17.655 1.00 94.94 410 GLU A N 1
ATOM 3162 C CA . GLU A 1 410 ? 2.933 11.464 -19.105 1.00 94.94 410 GLU A CA 1
ATOM 3163 C C . GLU A 1 410 ? 2.925 10.139 -19.895 1.00 94.94 410 GLU A C 1
ATOM 3165 O O . GLU A 1 410 ? 2.320 10.051 -20.967 1.00 94.94 410 GLU A O 1
ATOM 3170 N N . LEU A 1 411 ? 3.593 9.104 -19.374 1.00 95.81 411 LEU A N 1
ATOM 3171 C CA . LEU A 1 411 ? 3.770 7.808 -20.038 1.00 95.81 411 LEU A CA 1
ATOM 3172 C C . LEU A 1 411 ? 2.567 6.871 -19.882 1.00 95.81 411 LEU A C 1
ATOM 3174 O O . LEU A 1 411 ? 2.204 6.162 -20.828 1.00 95.81 411 LEU A O 1
ATOM 3178 N N . GLU A 1 412 ? 1.993 6.808 -18.681 1.00 96.00 412 GLU A N 1
ATOM 3179 C CA . GLU A 1 412 ? 0.890 5.902 -18.340 1.00 96.00 412 GLU A CA 1
ATOM 3180 C C . GLU A 1 412 ? -0.467 6.486 -18.730 1.00 96.00 412 GLU A C 1
ATOM 3182 O O . GLU A 1 412 ? -1.385 5.722 -19.031 1.00 96.00 412 GLU A O 1
ATOM 3187 N N . GLN A 1 413 ? -0.581 7.819 -18.779 1.00 94.50 413 GLN A N 1
ATOM 3188 C CA . GLN A 1 413 ? -1.785 8.559 -19.174 1.00 94.50 413 GLN A CA 1
ATOM 3189 C C . GLN A 1 413 ? -3.042 8.173 -18.384 1.00 94.50 413 GLN A C 1
ATOM 3191 O O . GLN A 1 413 ? -4.168 8.298 -18.872 1.00 94.50 413 GLN A O 1
ATOM 3196 N N . ALA A 1 414 ? -2.859 7.669 -17.164 1.00 94.19 414 ALA A N 1
ATOM 3197 C CA . ALA A 1 414 ? -3.939 7.242 -16.297 1.00 94.19 414 ALA A CA 1
ATOM 3198 C C . ALA A 1 414 ? -3.470 7.135 -14.836 1.00 94.19 414 ALA A C 1
ATOM 3200 O O . ALA A 1 414 ? -2.326 6.750 -14.591 1.00 94.19 414 ALA A O 1
ATOM 3201 N N . PRO A 1 415 ? -4.368 7.349 -13.857 1.00 95.06 415 PRO A N 1
ATOM 3202 C CA . PRO A 1 415 ? -4.032 7.245 -12.439 1.00 95.06 415 PRO A CA 1
ATOM 3203 C C . PRO A 1 415 ? -3.695 5.808 -12.050 1.00 95.06 415 PRO A C 1
ATOM 3205 O O . PRO A 1 415 ? -4.285 4.863 -12.591 1.00 95.06 415 PRO A O 1
ATOM 3208 N N . ARG A 1 416 ? -2.787 5.622 -11.089 1.00 97.00 416 ARG A N 1
ATOM 3209 C CA . ARG A 1 416 ? -2.383 4.280 -10.623 1.00 97.00 416 ARG A CA 1
ATOM 3210 C C . ARG A 1 416 ? -3.334 3.691 -9.583 1.00 97.00 416 ARG A C 1
ATOM 3212 O O . ARG A 1 416 ? -3.367 2.470 -9.423 1.00 97.00 416 ARG A O 1
ATOM 3219 N N . SER A 1 417 ? -4.141 4.526 -8.925 1.00 96.94 417 SER A N 1
ATOM 3220 C CA . SER A 1 417 ? -5.071 4.132 -7.866 1.00 96.94 417 SER A CA 1
ATOM 3221 C C . SER A 1 417 ? -4.375 3.328 -6.761 1.00 96.94 417 SER A C 1
ATOM 3223 O O . SER A 1 417 ? -3.399 3.808 -6.189 1.00 96.94 417 SER A O 1
ATOM 3225 N N . ALA A 1 418 ? -4.838 2.122 -6.421 1.00 97.94 418 ALA A N 1
ATOM 3226 C CA . ALA A 1 418 ? -4.228 1.333 -5.349 1.00 97.94 418 ALA A CA 1
ATOM 3227 C C . ALA A 1 418 ? -2.799 0.860 -5.682 1.00 97.94 418 ALA A C 1
ATOM 3229 O O . ALA A 1 418 ? -1.984 0.674 -4.778 1.00 97.94 418 ALA A O 1
ATOM 3230 N N . TRP A 1 419 ? -2.478 0.632 -6.959 1.00 98.00 419 TRP A N 1
ATOM 3231 C CA . TRP A 1 419 ? -1.183 0.073 -7.344 1.00 98.00 419 TRP A CA 1
ATOM 3232 C C . TRP A 1 419 ? -0.044 1.043 -7.030 1.00 98.00 419 TRP A C 1
ATOM 3234 O O . TRP A 1 419 ? -0.114 2.224 -7.349 1.00 98.00 419 TRP A O 1
ATOM 3244 N N . THR A 1 420 ? 1.017 0.543 -6.394 1.00 96.88 420 THR A N 1
ATOM 3245 C CA . THR A 1 420 ? 2.147 1.331 -5.860 1.00 96.88 420 THR A CA 1
ATOM 3246 C C . THR A 1 420 ? 1.784 2.382 -4.801 1.00 96.88 420 THR A C 1
ATOM 3248 O O . THR A 1 420 ? 2.641 3.164 -4.396 1.00 96.88 420 THR A O 1
ATOM 3251 N N . GLY A 1 421 ? 0.544 2.362 -4.301 1.00 98.00 421 GLY A N 1
ATOM 3252 C CA . GLY A 1 421 ? 0.177 2.985 -3.034 1.00 98.00 421 GLY A CA 1
ATOM 3253 C C . GLY A 1 421 ? 0.671 2.158 -1.844 1.00 98.00 421 GLY A C 1
ATOM 3254 O O . GLY A 1 421 ? 1.625 1.382 -1.952 1.00 98.00 421 GLY A O 1
ATOM 3255 N N . SER A 1 422 ? -0.005 2.282 -0.708 1.00 98.44 422 SER A N 1
ATOM 3256 C CA . SER A 1 422 ? 0.376 1.6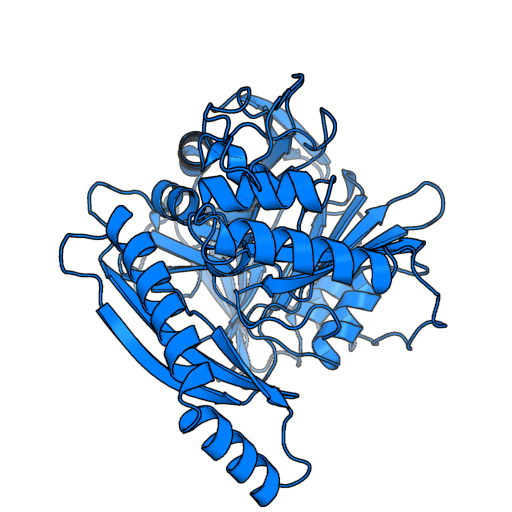06 0.530 1.00 98.44 422 SER A CA 1
ATOM 3257 C C . SER A 1 422 ? -0.842 1.170 1.337 1.00 98.44 422 SER A C 1
ATOM 3259 O O . SER A 1 422 ? -1.844 1.878 1.385 1.00 98.44 422 SER A O 1
ATOM 3261 N N . ILE A 1 423 ? -0.767 0.005 1.975 1.00 98.75 423 ILE A N 1
ATOM 3262 C CA . ILE A 1 423 ? -1.760 -0.480 2.940 1.00 98.75 423 ILE A CA 1
ATOM 3263 C C . ILE A 1 423 ? -1.040 -0.899 4.219 1.00 98.75 423 ILE A C 1
ATOM 3265 O O . ILE A 1 423 ? 0.051 -1.477 4.175 1.00 98.75 423 ILE A O 1
ATOM 3269 N N . GLY A 1 424 ? -1.632 -0.571 5.361 1.00 98.38 424 GLY A N 1
ATOM 3270 C CA . GLY A 1 424 ? -0.944 -0.692 6.636 1.00 98.38 424 GLY A CA 1
ATOM 3271 C C . GLY A 1 424 ? -1.731 -0.125 7.804 1.00 98.38 424 GLY A C 1
ATOM 3272 O O . GLY A 1 424 ? -2.950 0.052 7.727 1.00 98.38 424 GLY A O 1
ATOM 3273 N N . HIS A 1 425 ? -1.020 0.143 8.895 1.00 98.38 425 HIS A N 1
ATOM 3274 C CA . HIS A 1 425 ? -1.574 0.766 10.092 1.00 98.38 425 HIS A CA 1
ATOM 3275 C C . HIS A 1 425 ? -0.660 1.857 10.649 1.00 98.38 425 HIS A C 1
ATOM 3277 O O . HIS A 1 425 ? 0.556 1.836 10.466 1.00 98.38 425 HIS A O 1
ATOM 3283 N N . LEU A 1 426 ? -1.263 2.798 11.368 1.00 97.56 426 LEU A N 1
ATOM 3284 C CA . LEU A 1 426 ? -0.631 3.938 12.014 1.00 97.56 426 LEU A CA 1
ATOM 3285 C C . LEU A 1 426 ? -1.305 4.180 13.368 1.00 97.56 426 LEU A C 1
ATOM 3287 O O . LEU A 1 426 ? -2.523 4.293 13.456 1.00 97.56 426 LEU A O 1
ATOM 3291 N N . ASN A 1 427 ? -0.511 4.263 14.424 1.00 95.88 427 ASN A N 1
ATOM 3292 C CA . ASN A 1 427 ? -0.925 4.736 15.736 1.00 95.88 427 ASN A CA 1
ATOM 3293 C C . ASN A 1 427 ? 0.157 5.698 16.229 1.00 95.88 427 ASN A C 1
ATOM 3295 O O . ASN A 1 427 ? 1.210 5.278 16.720 1.00 95.88 427 ASN A O 1
ATOM 3299 N N . GLN A 1 428 ? -0.082 6.989 16.035 1.00 93.25 428 GLN A N 1
ATOM 3300 C CA . GLN A 1 428 ? 0.859 8.049 16.359 1.00 93.25 428 GLN A CA 1
ATOM 3301 C C . GLN A 1 428 ? 1.096 8.138 17.864 1.00 93.25 428 GLN A C 1
ATOM 3303 O O . GLN A 1 428 ? 2.242 8.243 18.300 1.00 93.25 428 GLN A O 1
ATOM 3308 N N . SER A 1 429 ? 0.033 8.014 18.655 1.00 89.81 429 SER A N 1
ATOM 3309 C CA . SER A 1 429 ? 0.089 8.052 20.118 1.00 89.81 429 SER A CA 1
ATOM 3310 C C . SER A 1 429 ? 0.928 6.911 20.708 1.00 89.81 429 SER A C 1
ATOM 3312 O O . SER A 1 429 ? 1.627 7.103 21.703 1.00 89.81 429 SER A O 1
ATOM 3314 N N . ALA A 1 430 ? 0.894 5.730 20.083 1.00 90.69 430 ALA A N 1
ATOM 3315 C CA . ALA A 1 430 ? 1.724 4.582 20.451 1.00 90.69 430 ALA A CA 1
ATOM 3316 C C . ALA A 1 430 ? 3.114 4.589 19.785 1.00 90.69 430 ALA A C 1
ATOM 3318 O O . ALA A 1 430 ? 3.962 3.774 20.141 1.00 90.69 430 ALA A O 1
ATOM 3319 N N . GLY A 1 431 ? 3.360 5.479 18.816 1.00 91.75 431 GLY A N 1
ATOM 3320 C CA . GLY A 1 431 ? 4.595 5.496 18.030 1.00 91.75 431 GLY A CA 1
ATOM 3321 C C . GLY A 1 431 ? 4.788 4.224 17.198 1.00 91.75 431 GLY A C 1
ATOM 3322 O O . GLY A 1 431 ? 5.905 3.710 17.124 1.00 91.75 431 GLY A O 1
ATOM 3323 N N . GLN A 1 432 ? 3.704 3.695 16.622 1.00 94.56 432 GLN A N 1
ATOM 3324 C CA . GLN A 1 432 ? 3.696 2.449 15.851 1.00 94.56 432 GLN A CA 1
ATOM 3325 C C . GLN A 1 432 ? 3.140 2.668 14.442 1.00 94.56 432 GLN A C 1
ATOM 3327 O O . GLN A 1 432 ? 2.071 3.251 14.275 1.00 94.56 432 GLN A O 1
ATOM 3332 N N . ALA A 1 433 ? 3.823 2.147 13.427 1.00 96.88 433 ALA A N 1
ATOM 3333 C CA . ALA A 1 433 ? 3.309 2.074 12.063 1.00 96.88 433 ALA A CA 1
ATOM 3334 C C . ALA A 1 433 ? 3.949 0.907 11.300 1.00 96.88 433 ALA A C 1
ATOM 3336 O O . ALA A 1 433 ? 5.129 0.627 11.497 1.00 96.88 433 ALA A O 1
ATOM 3337 N N . ASP A 1 434 ? 3.215 0.260 10.400 1.00 97.38 434 ASP A N 1
ATOM 3338 C CA . ASP A 1 434 ? 3.778 -0.669 9.408 1.00 97.38 434 ASP A CA 1
ATOM 3339 C C . ASP A 1 434 ? 2.962 -0.550 8.119 1.00 97.38 434 ASP A C 1
ATOM 3341 O O . ASP A 1 434 ? 1.741 -0.727 8.125 1.00 97.38 434 ASP A O 1
ATOM 3345 N N . TRP A 1 435 ? 3.642 -0.189 7.035 1.00 98.00 435 TRP A N 1
ATOM 3346 C CA . TRP A 1 435 ? 3.074 0.164 5.740 1.00 98.00 435 TRP A CA 1
ATOM 3347 C C . TRP A 1 435 ? 3.854 -0.546 4.640 1.00 98.00 435 TRP A C 1
ATOM 3349 O O . TRP A 1 435 ? 5.086 -0.479 4.586 1.00 98.00 435 TRP A O 1
ATOM 3359 N N . ASN A 1 436 ? 3.145 -1.233 3.747 1.00 97.19 436 ASN A N 1
ATOM 3360 C CA . ASN A 1 436 ? 3.758 -1.932 2.619 1.00 97.19 436 ASN A CA 1
ATOM 3361 C C . ASN A 1 436 ? 3.819 -1.054 1.358 1.00 97.19 436 ASN A C 1
ATOM 3363 O O . ASN A 1 436 ? 3.377 0.092 1.359 1.00 97.19 436 ASN A O 1
ATOM 3367 N N . ILE A 1 437 ? 4.330 -1.598 0.258 1.00 96.50 437 ILE A N 1
ATOM 3368 C CA . ILE A 1 437 ? 4.115 -1.029 -1.077 1.00 96.50 437 ILE A CA 1
ATOM 3369 C C . ILE A 1 437 ? 3.187 -1.955 -1.859 1.00 96.50 437 ILE A C 1
ATOM 3371 O O . ILE A 1 437 ? 3.454 -3.149 -1.975 1.00 96.50 437 ILE A O 1
ATOM 3375 N N . LEU A 1 438 ? 2.103 -1.433 -2.431 1.00 97.75 438 LEU A N 1
ATOM 3376 C CA . LEU A 1 438 ? 1.089 -2.228 -3.132 1.00 97.75 438 LEU A CA 1
ATOM 3377 C C . LEU A 1 438 ? 1.542 -2.679 -4.530 1.00 97.75 438 LEU A C 1
ATOM 3379 O O . LEU A 1 438 ? 1.036 -2.220 -5.554 1.00 97.75 438 LEU A O 1
ATOM 3383 N N . ILE A 1 439 ? 2.443 -3.656 -4.572 1.00 95.25 439 ILE A N 1
ATOM 3384 C CA . ILE A 1 439 ? 2.856 -4.397 -5.771 1.00 95.25 439 ILE A CA 1
ATOM 3385 C C . ILE A 1 439 ? 2.355 -5.842 -5.725 1.00 95.25 439 ILE A C 1
ATOM 3387 O O . ILE A 1 439 ? 2.032 -6.367 -4.662 1.00 95.25 439 ILE A O 1
ATOM 3391 N N . ARG A 1 440 ? 2.302 -6.505 -6.892 1.00 95.25 440 ARG A N 1
ATOM 3392 C CA . ARG A 1 440 ? 1.623 -7.809 -7.050 1.00 95.25 440 ARG A CA 1
ATOM 3393 C C . ARG A 1 440 ? 0.180 -7.722 -6.534 1.00 95.25 440 ARG A C 1
ATOM 3395 O O . ARG A 1 440 ? -0.253 -8.516 -5.701 1.00 95.25 440 ARG A O 1
ATOM 3402 N N . THR A 1 441 ? -0.523 -6.704 -7.023 1.00 97.50 441 THR A N 1
ATOM 3403 C CA . THR A 1 441 ? -1.830 -6.277 -6.526 1.00 97.50 441 THR A CA 1
ATOM 3404 C C . THR A 1 441 ? -2.858 -6.337 -7.643 1.00 97.50 441 THR A C 1
ATOM 3406 O O . THR A 1 441 ? -2.607 -5.880 -8.759 1.00 97.50 441 THR A O 1
ATOM 3409 N N . MET A 1 442 ? -4.020 -6.890 -7.320 1.00 97.44 442 MET A N 1
ATOM 3410 C CA . MET A 1 442 ? -5.238 -6.769 -8.101 1.00 97.44 442 MET A CA 1
ATOM 3411 C C . MET A 1 442 ? -6.158 -5.773 -7.401 1.00 97.44 442 MET A C 1
ATOM 3413 O O . MET A 1 442 ? -6.497 -5.946 -6.231 1.00 97.44 442 MET A O 1
ATOM 3417 N N . GLU A 1 443 ? -6.591 -4.760 -8.134 1.00 98.19 443 GLU A N 1
ATOM 3418 C CA . GLU A 1 443 ? -7.696 -3.893 -7.742 1.00 98.19 443 GLU A CA 1
ATOM 3419 C C . GLU A 1 443 ? -8.956 -4.339 -8.484 1.00 98.19 443 GLU A C 1
ATOM 3421 O O . GLU A 1 443 ? -8.891 -4.672 -9.666 1.00 98.19 443 GLU A O 1
ATOM 3426 N N . ALA A 1 444 ? -10.105 -4.341 -7.816 1.00 97.94 444 ALA A N 1
ATOM 3427 C CA . ALA A 1 444 ? -11.394 -4.611 -8.425 1.00 97.94 444 ALA A CA 1
ATOM 3428 C C . ALA A 1 444 ? -12.413 -3.525 -8.061 1.00 97.94 444 ALA A C 1
ATOM 3430 O O . ALA A 1 444 ? -12.531 -3.122 -6.902 1.00 97.94 444 ALA A O 1
ATOM 3431 N N . ARG A 1 445 ? -13.172 -3.072 -9.059 1.00 97.44 445 ARG A N 1
ATOM 3432 C CA . ARG A 1 445 ? -14.283 -2.124 -8.901 1.00 97.44 445 ARG A CA 1
ATOM 3433 C C . ARG A 1 445 ? -15.596 -2.793 -9.288 1.00 97.44 445 ARG A C 1
ATOM 3435 O O . ARG A 1 445 ? -15.658 -3.489 -10.302 1.00 97.44 445 ARG A O 1
ATOM 3442 N N . SER A 1 446 ? -16.632 -2.612 -8.480 1.00 95.69 446 SER A N 1
ATOM 3443 C CA . SER A 1 446 ? -17.958 -3.164 -8.751 1.00 95.69 446 SER A CA 1
ATOM 3444 C C . SER A 1 446 ? -18.594 -2.445 -9.943 1.00 95.69 446 SER A C 1
ATOM 3446 O O . SER A 1 446 ? -18.600 -1.216 -10.002 1.00 95.69 446 SER A O 1
ATOM 3448 N N . GLY A 1 447 ? -19.105 -3.212 -10.904 1.00 91.06 447 GLY A N 1
ATOM 3449 C CA . GLY A 1 447 ? -19.925 -2.725 -12.010 1.00 91.06 447 GLY A CA 1
ATOM 3450 C C . GLY A 1 447 ? -21.390 -3.154 -11.856 1.00 91.06 447 GLY A C 1
ATOM 3451 O O . GLY A 1 447 ? -21.730 -3.841 -10.896 1.00 91.06 447 GLY A O 1
ATOM 3452 N N . PRO A 1 448 ? -22.270 -2.778 -12.803 1.00 86.25 448 PRO A N 1
ATOM 3453 C CA . PRO A 1 448 ? -23.696 -3.109 -12.736 1.00 86.25 448 PRO A CA 1
ATOM 3454 C C . PRO A 1 448 ? -23.979 -4.613 -12.632 1.00 86.25 448 PRO A C 1
ATOM 3456 O O . PRO A 1 448 ? -24.839 -5.018 -11.855 1.00 86.25 448 PRO A O 1
ATOM 3459 N N . ASP A 1 449 ? -23.229 -5.418 -13.391 1.00 86.56 449 ASP A N 1
ATOM 3460 C CA . ASP A 1 449 ? -23.421 -6.869 -13.476 1.00 86.56 449 ASP A CA 1
ATOM 3461 C C . ASP A 1 449 ? -22.227 -7.660 -12.923 1.00 86.56 449 ASP A C 1
ATOM 3463 O O . ASP A 1 449 ? -22.402 -8.730 -12.342 1.00 86.56 449 ASP A O 1
ATOM 3467 N N . ASN A 1 450 ? -21.008 -7.137 -13.094 1.00 92.12 450 ASN A N 1
ATOM 3468 C CA . ASN A 1 450 ? -19.763 -7.827 -12.765 1.00 92.12 450 ASN A CA 1
ATOM 3469 C C . ASN A 1 450 ? -18.723 -6.872 -12.177 1.00 92.12 450 ASN A C 1
ATOM 3471 O O . ASN A 1 450 ? -18.743 -5.660 -12.411 1.00 92.12 450 ASN A O 1
ATOM 3475 N N . TRP A 1 451 ? -17.769 -7.441 -11.446 1.00 95.50 451 TRP A N 1
ATOM 3476 C CA . TRP A 1 451 ? -16.564 -6.732 -11.033 1.00 95.50 451 TRP A CA 1
ATOM 3477 C C . TRP A 1 451 ? -15.660 -6.472 -12.241 1.00 95.50 451 TRP A C 1
ATOM 3479 O O . TRP A 1 451 ? -15.635 -7.247 -13.192 1.00 95.50 451 TRP A O 1
ATOM 3489 N N . HIS A 1 452 ? -14.875 -5.403 -12.193 1.00 96.19 452 HIS A N 1
ATOM 3490 C CA . HIS A 1 452 ? -13.841 -5.090 -13.175 1.00 96.19 452 HIS A CA 1
ATOM 3491 C C . HIS A 1 452 ? -12.498 -5.086 -12.465 1.00 96.19 452 HIS A C 1
ATOM 3493 O O . HIS A 1 452 ? -12.296 -4.301 -11.540 1.00 96.19 452 HIS A O 1
ATOM 3499 N N . ALA A 1 453 ? -11.602 -5.979 -12.875 1.00 96.19 453 ALA A N 1
ATOM 3500 C CA . ALA A 1 453 ? -10.287 -6.121 -12.277 1.00 96.19 453 ALA A CA 1
ATOM 3501 C C . ALA A 1 453 ? -9.236 -5.366 -13.092 1.00 96.19 453 ALA A C 1
ATOM 3503 O O . ALA A 1 453 ? -9.217 -5.420 -14.322 1.00 96.19 453 ALA A O 1
ATOM 3504 N N . THR A 1 454 ? -8.331 -4.706 -12.380 1.00 97.25 454 THR A N 1
ATOM 3505 C CA . THR A 1 454 ? -7.114 -4.102 -12.905 1.00 97.25 454 THR A CA 1
ATOM 3506 C C . THR A 1 454 ? -5.922 -4.725 -12.191 1.00 97.25 454 THR A C 1
ATOM 3508 O O . THR A 1 454 ? -5.871 -4.781 -10.963 1.00 97.25 454 THR A O 1
ATOM 3511 N N . VAL A 1 455 ? -4.949 -5.187 -12.967 1.00 96.44 455 VAL A N 1
ATOM 3512 C CA . VAL A 1 455 ? -3.629 -5.587 -12.480 1.00 96.44 455 VAL A CA 1
ATOM 3513 C C . VAL A 1 455 ? -2.611 -4.703 -13.176 1.00 96.44 455 VAL A C 1
ATOM 3515 O O . VAL A 1 455 ? -2.697 -4.478 -14.382 1.00 96.44 455 VAL A O 1
ATOM 3518 N N . GLN A 1 456 ? -1.654 -4.190 -12.417 1.00 96.00 456 GLN A N 1
ATOM 3519 C CA . GLN A 1 456 ? -0.556 -3.391 -12.943 1.00 96.00 456 GLN A CA 1
ATOM 3520 C C . GLN A 1 456 ? 0.771 -4.005 -12.498 1.00 96.00 456 GLN A C 1
ATOM 3522 O O . GLN A 1 456 ? 0.890 -4.565 -11.402 1.00 96.00 456 GLN A O 1
ATOM 3527 N N . ALA A 1 457 ? 1.759 -3.947 -13.382 1.00 94.38 457 ALA A N 1
ATOM 3528 C CA . ALA A 1 457 ? 3.117 -4.391 -13.115 1.00 94.38 457 ALA A CA 1
ATOM 3529 C C . ALA A 1 457 ? 4.086 -3.500 -13.884 1.00 94.38 457 ALA A C 1
ATOM 3531 O O . ALA A 1 457 ? 3.802 -3.083 -15.003 1.00 94.38 457 ALA A O 1
ATOM 3532 N N . GLY A 1 458 ? 5.228 -3.222 -13.273 1.00 92.25 458 GLY A N 1
ATOM 3533 C CA . GLY A 1 458 ? 6.207 -2.299 -13.812 1.00 92.25 458 GLY A CA 1
ATOM 3534 C C . GLY A 1 458 ? 7.610 -2.647 -13.363 1.00 92.25 458 GLY A C 1
ATOM 3535 O O . GLY A 1 458 ? 7.816 -3.553 -12.547 1.00 92.25 458 GLY A O 1
ATOM 3536 N N . GLY A 1 459 ? 8.570 -1.922 -13.916 1.00 88.81 459 GLY A N 1
ATOM 3537 C CA . GLY A 1 459 ? 9.980 -2.095 -13.620 1.00 88.81 459 GLY A CA 1
ATOM 3538 C C . GLY A 1 459 ? 10.736 -0.781 -13.721 1.00 88.81 459 GLY A C 1
ATOM 3539 O O . GLY A 1 459 ? 10.381 0.106 -14.495 1.00 88.81 459 GLY A O 1
ATOM 3540 N N . GLY A 1 460 ? 11.802 -0.666 -12.928 1.00 89.75 460 GLY A N 1
ATOM 3541 C CA . GLY A 1 460 ? 12.744 0.443 -13.029 1.00 89.75 460 GLY A CA 1
ATOM 3542 C C . GLY A 1 460 ? 13.501 0.393 -14.354 1.00 89.75 460 GLY A C 1
ATOM 3543 O O . GLY A 1 460 ? 14.341 -0.484 -14.552 1.00 89.75 460 GLY A O 1
ATOM 3544 N N . VAL A 1 461 ? 13.212 1.341 -15.238 1.00 91.12 461 VAL A N 1
ATOM 3545 C CA . VAL A 1 461 ? 13.914 1.561 -16.499 1.00 91.12 461 VAL A CA 1
ATOM 3546 C C . VAL A 1 461 ? 15.141 2.424 -16.234 1.00 91.12 461 VAL A C 1
ATOM 3548 O O . VAL A 1 461 ? 15.032 3.526 -15.696 1.00 91.12 461 VAL A O 1
ATOM 3551 N N . VAL A 1 462 ? 16.302 1.911 -16.629 1.00 89.81 462 VAL A N 1
ATOM 3552 C CA . VAL A 1 462 ? 17.608 2.578 -16.579 1.00 89.81 462 VAL A CA 1
ATOM 3553 C C . VAL A 1 462 ? 18.204 2.634 -17.988 1.00 89.81 462 VAL A C 1
ATOM 3555 O O . VAL A 1 462 ? 17.661 2.065 -18.934 1.00 89.81 462 VAL A O 1
ATOM 3558 N N . ILE A 1 463 ? 19.346 3.303 -18.160 1.00 89.44 463 ILE A N 1
ATOM 3559 C CA . ILE A 1 463 ? 19.975 3.470 -19.483 1.00 89.44 463 ILE A CA 1
ATOM 3560 C C . ILE A 1 463 ? 20.278 2.136 -20.200 1.00 89.44 463 ILE A C 1
ATOM 3562 O O . ILE A 1 463 ? 20.109 2.028 -21.424 1.00 89.44 463 ILE A O 1
ATOM 3566 N N . ASP A 1 464 ? 20.657 1.120 -19.420 1.00 88.56 464 ASP A N 1
ATOM 3567 C CA . ASP A 1 464 ? 21.006 -0.230 -19.878 1.00 88.56 464 ASP A CA 1
ATOM 3568 C C . ASP A 1 464 ? 19.791 -1.163 -20.020 1.00 88.56 464 ASP A C 1
ATOM 3570 O O . ASP A 1 464 ? 19.955 -2.341 -20.343 1.00 88.56 464 ASP A O 1
ATOM 3574 N N . SER A 1 465 ? 18.570 -0.671 -19.781 1.00 89.25 465 SER A N 1
ATOM 3575 C CA . SER A 1 465 ? 17.352 -1.443 -20.028 1.00 89.25 465 SER A CA 1
ATOM 3576 C C . SER A 1 465 ? 17.199 -1.756 -21.518 1.00 89.25 465 SER A C 1
ATOM 3578 O O . SER A 1 465 ? 17.475 -0.923 -22.386 1.00 89.25 465 SER A O 1
ATOM 3580 N N . ASN A 1 466 ? 16.733 -2.968 -21.811 1.00 90.25 466 ASN A N 1
ATOM 3581 C CA . ASN A 1 466 ? 16.387 -3.406 -23.154 1.00 90.25 466 ASN A CA 1
ATOM 3582 C C . ASN A 1 466 ? 14.875 -3.219 -23.364 1.00 90.25 466 ASN A C 1
ATOM 3584 O O . ASN A 1 466 ? 14.113 -3.837 -22.635 1.00 90.25 466 ASN A O 1
ATOM 3588 N N . PRO A 1 467 ? 14.422 -2.420 -24.345 1.00 90.62 467 PRO A N 1
ATOM 3589 C CA . PRO A 1 467 ? 12.994 -2.201 -24.592 1.00 90.62 467 PRO A CA 1
ATOM 3590 C C . PRO A 1 467 ? 12.154 -3.455 -24.870 1.00 90.62 467 PRO A C 1
ATOM 3592 O O . PRO A 1 467 ? 10.935 -3.401 -24.735 1.00 90.62 467 PRO A O 1
ATOM 3595 N N . ALA A 1 468 ? 12.784 -4.541 -25.325 1.00 86.62 468 ALA A N 1
ATOM 3596 C CA . ALA A 1 468 ? 12.099 -5.789 -25.656 1.00 86.62 468 ALA A CA 1
ATOM 3597 C C . ALA A 1 468 ? 11.921 -6.746 -24.463 1.00 86.62 468 ALA A C 1
ATOM 3599 O O . ALA A 1 468 ? 11.150 -7.697 -24.593 1.00 86.62 468 ALA A O 1
ATOM 3600 N N . ASP A 1 469 ? 12.639 -6.512 -23.359 1.00 76.88 469 ASP A N 1
ATOM 3601 C CA . ASP A 1 469 ? 12.565 -7.297 -22.118 1.00 76.88 469 ASP A CA 1
ATOM 3602 C C . ASP A 1 469 ? 11.642 -6.598 -21.109 1.00 76.88 469 ASP A C 1
ATOM 3604 O O . ASP A 1 469 ? 10.934 -7.320 -20.368 1.00 76.88 469 ASP A O 1
#